Protein AF-A0A1V5HRE8-F1 (afdb_monomer_lite)

Structure (mmCIF, N/CA/C/O backbone):
data_AF-A0A1V5HRE8-F1
#
_entry.id   AF-A0A1V5HRE8-F1
#
loop_
_atom_site.group_PDB
_atom_site.id
_atom_site.type_symbol
_atom_site.label_atom_id
_atom_site.label_alt_id
_atom_site.label_comp_id
_atom_site.label_asym_id
_atom_site.label_entity_id
_atom_site.label_seq_id
_atom_site.pdbx_PDB_ins_code
_atom_site.Cartn_x
_atom_site.Cartn_y
_atom_site.Cartn_z
_atom_site.occupancy
_atom_site.B_iso_or_equiv
_atom_site.auth_seq_id
_atom_site.auth_comp_id
_atom_site.auth_asym_id
_atom_site.auth_atom_id
_atom_site.pdbx_PDB_model_num
ATOM 1 N N . MET A 1 1 ? 0.581 18.548 -18.821 1.00 30.11 1 MET A N 1
ATOM 2 C CA . MET A 1 1 ? 0.381 18.229 -17.386 1.00 30.11 1 MET A CA 1
ATOM 3 C C . MET A 1 1 ? -0.181 16.820 -17.099 1.00 30.11 1 MET A C 1
ATOM 5 O O . MET A 1 1 ? -0.513 16.562 -15.957 1.00 30.11 1 MET A O 1
ATOM 9 N N . LYS A 1 2 ? -0.247 15.877 -18.061 1.00 28.48 2 LYS A N 1
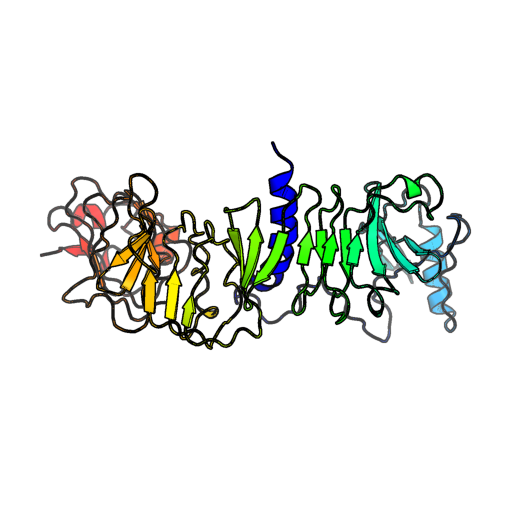ATOM 10 C CA . LYS A 1 2 ? -0.765 14.500 -17.839 1.00 28.48 2 LYS A CA 1
ATOM 11 C C . LYS A 1 2 ? 0.255 13.358 -18.055 1.00 28.48 2 LYS A C 1
ATOM 13 O O . LYS A 1 2 ? -0.116 12.208 -17.882 1.00 28.48 2 LYS A O 1
ATOM 18 N N . LYS A 1 3 ? 1.509 13.650 -18.433 1.00 29.25 3 LYS A N 1
ATOM 19 C CA . LYS A 1 3 ? 2.502 12.625 -18.827 1.00 29.25 3 LYS A CA 1
ATOM 20 C C . LYS A 1 3 ? 3.319 12.045 -17.658 1.00 29.25 3 LYS A C 1
ATOM 22 O O . LYS A 1 3 ? 3.523 10.841 -17.638 1.00 29.25 3 LYS A O 1
ATOM 27 N N . SER A 1 4 ? 3.662 12.839 -16.639 1.00 33.12 4 SER A N 1
ATOM 28 C CA . SER A 1 4 ? 4.475 12.373 -15.495 1.00 33.12 4 SER A CA 1
ATOM 29 C C . SER A 1 4 ? 3.797 11.320 -14.607 1.00 33.12 4 SER A C 1
ATOM 31 O O . SER A 1 4 ? 4.463 10.594 -13.884 1.00 33.12 4 SER A O 1
ATOM 33 N N . ILE A 1 5 ? 2.469 11.184 -14.688 1.00 32.12 5 ILE A N 1
ATOM 34 C CA . ILE A 1 5 ? 1.701 10.177 -13.935 1.00 32.12 5 ILE A CA 1
ATOM 35 C C . ILE A 1 5 ? 1.868 8.769 -14.539 1.00 32.12 5 ILE A C 1
ATOM 37 O O . ILE A 1 5 ? 1.848 7.786 -13.804 1.00 32.12 5 ILE A O 1
ATOM 41 N N . LEU A 1 6 ? 2.067 8.662 -15.860 1.00 34.84 6 LEU A N 1
ATOM 42 C CA . LEU A 1 6 ? 2.172 7.371 -16.551 1.00 34.84 6 LEU A CA 1
ATOM 43 C C . LEU A 1 6 ? 3.498 6.666 -16.235 1.00 34.84 6 LEU A C 1
ATOM 45 O O . LEU A 1 6 ? 3.483 5.487 -15.894 1.00 34.84 6 LEU A O 1
ATOM 49 N N . VAL A 1 7 ? 4.621 7.390 -16.215 1.00 40.91 7 VAL A N 1
ATOM 50 C CA . VAL A 1 7 ? 5.935 6.786 -15.926 1.00 40.91 7 VAL A CA 1
ATOM 51 C C . VAL A 1 7 ? 6.052 6.348 -14.463 1.00 40.91 7 VAL A C 1
ATOM 53 O O . VAL A 1 7 ? 6.542 5.252 -14.193 1.00 40.91 7 VAL A O 1
ATOM 56 N N . LEU A 1 8 ? 5.523 7.132 -13.510 1.00 42.88 8 LEU A N 1
ATOM 57 C CA . LEU A 1 8 ? 5.430 6.681 -12.117 1.00 42.88 8 LEU A CA 1
ATOM 58 C C . LEU A 1 8 ? 4.544 5.439 -11.973 1.00 42.88 8 LEU A C 1
ATOM 60 O O . LEU A 1 8 ? 4.873 4.583 -11.164 1.00 42.88 8 LEU A O 1
ATOM 64 N N . SER A 1 9 ? 3.470 5.295 -12.759 1.00 37.78 9 SER A N 1
ATOM 65 C CA . SER A 1 9 ? 2.613 4.100 -12.701 1.00 37.78 9 SER A CA 1
ATOM 66 C C . SER A 1 9 ? 3.290 2.837 -13.256 1.00 37.78 9 SER A C 1
ATOM 68 O O . SER A 1 9 ? 3.179 1.773 -12.648 1.00 37.78 9 SER A O 1
ATOM 70 N N . SER A 1 10 ? 4.069 2.955 -14.336 1.00 37.94 10 SER A N 1
ATOM 71 C CA . SER A 1 10 ? 4.833 1.852 -14.946 1.00 37.94 10 SER A CA 1
ATOM 72 C C . SER A 1 10 ? 6.053 1.431 -14.122 1.00 37.94 10 SER A C 1
ATOM 74 O O . SER A 1 10 ? 6.459 0.274 -14.152 1.00 37.94 10 SER A O 1
ATOM 76 N N . VAL A 1 11 ? 6.632 2.349 -13.345 1.00 42.84 11 VAL A N 1
ATOM 77 C CA . VAL A 1 11 ? 7.731 2.047 -12.414 1.00 42.84 11 VAL A CA 1
ATOM 78 C C . VAL A 1 11 ? 7.190 1.591 -11.058 1.00 42.84 11 VAL A C 1
ATOM 80 O O . VAL A 1 11 ? 7.752 0.681 -10.456 1.00 42.84 11 VAL A O 1
ATOM 83 N N . ALA A 1 12 ? 6.057 2.127 -10.593 1.00 39.62 12 ALA A N 1
ATOM 84 C CA . ALA A 1 12 ? 5.321 1.538 -9.477 1.00 39.62 12 ALA A CA 1
ATOM 85 C C . ALA A 1 12 ? 4.957 0.078 -9.784 1.00 39.62 12 ALA A C 1
ATOM 87 O O . ALA A 1 12 ? 4.958 -0.738 -8.870 1.00 39.62 12 ALA A O 1
ATOM 88 N N . LEU A 1 13 ? 4.741 -0.283 -11.060 1.00 38.47 13 LEU A N 1
ATOM 89 C CA . LEU A 1 13 ? 4.550 -1.669 -11.507 1.00 38.47 13 LEU A CA 1
ATOM 90 C C . LEU A 1 13 ? 5.750 -2.590 -11.188 1.00 38.47 13 LEU A C 1
ATOM 92 O O . LEU A 1 13 ? 5.542 -3.755 -10.856 1.00 38.47 13 LEU A O 1
ATOM 96 N N . LEU A 1 14 ? 6.981 -2.062 -11.148 1.00 43.34 14 LEU A N 1
ATOM 97 C CA . LEU A 1 14 ? 8.181 -2.795 -10.701 1.00 43.34 14 LEU A CA 1
ATOM 98 C C . LEU A 1 14 ? 8.169 -3.078 -9.194 1.00 43.34 14 LEU A C 1
ATOM 100 O O . LEU A 1 14 ? 8.694 -4.098 -8.754 1.00 43.34 14 LEU A O 1
ATOM 104 N N . ALA A 1 15 ? 7.572 -2.184 -8.399 1.00 37.59 15 ALA A N 1
ATOM 105 C CA . ALA A 1 15 ? 7.331 -2.409 -6.974 1.00 37.59 15 ALA A CA 1
ATOM 106 C C . ALA A 1 15 ? 6.073 -3.272 -6.720 1.00 37.59 15 ALA A C 1
ATOM 108 O O . ALA A 1 15 ? 5.997 -3.991 -5.725 1.00 37.59 15 ALA A O 1
ATOM 109 N N . LEU A 1 16 ? 5.096 -3.246 -7.638 1.00 37.28 16 LEU A N 1
ATOM 110 C CA . LEU A 1 16 ? 3.795 -3.923 -7.536 1.00 37.28 16 LEU A CA 1
ATOM 111 C C . LEU A 1 16 ? 3.854 -5.445 -7.701 1.00 37.28 16 LEU A C 1
ATOM 113 O O . LEU A 1 16 ? 2.896 -6.105 -7.298 1.00 37.28 16 LEU A O 1
ATOM 117 N N . ALA A 1 17 ? 4.948 -6.027 -8.207 1.00 35.75 17 ALA A N 1
ATOM 118 C CA . ALA A 1 17 ? 5.104 -7.487 -8.258 1.00 35.75 17 ALA A CA 1
ATOM 119 C C . ALA A 1 17 ? 4.992 -8.159 -6.865 1.00 35.75 17 ALA A C 1
ATOM 121 O O . ALA A 1 17 ? 4.777 -9.365 -6.782 1.00 35.75 17 ALA A O 1
ATOM 122 N N . GLY A 1 18 ? 5.084 -7.386 -5.772 1.00 34.00 18 GLY A N 1
ATOM 123 C CA . GLY A 1 18 ? 4.871 -7.845 -4.397 1.00 34.00 18 GLY A CA 1
ATOM 124 C C . GLY A 1 18 ? 3.550 -7.424 -3.735 1.00 34.00 18 GLY A C 1
ATOM 125 O O . GLY A 1 18 ? 3.392 -7.682 -2.550 1.00 34.00 18 GLY A O 1
ATOM 126 N N . CYS A 1 19 ? 2.607 -6.766 -4.423 1.00 34.53 19 CYS A N 1
ATOM 127 C CA . CYS A 1 19 ? 1.380 -6.237 -3.789 1.00 34.53 19 CYS A CA 1
ATOM 128 C C . CYS A 1 19 ? 0.220 -7.263 -3.692 1.00 34.53 19 CYS A C 1
ATOM 130 O O . CYS A 1 19 ? -0.884 -6.932 -3.258 1.00 34.53 19 CYS A O 1
ATOM 132 N N . GLY A 1 20 ? 0.464 -8.526 -4.067 1.00 31.58 20 GLY A N 1
ATOM 133 C CA . GLY A 1 20 ? -0.476 -9.638 -3.905 1.00 31.58 20 GLY A CA 1
ATOM 134 C C . GLY A 1 20 ? -0.436 -10.216 -2.489 1.00 31.58 20 GLY A C 1
ATOM 135 O O . GLY A 1 20 ? 0.408 -11.051 -2.184 1.00 31.58 20 GLY A O 1
ATOM 136 N N . GLY A 1 21 ? -1.344 -9.769 -1.619 1.00 28.67 21 GLY A N 1
ATOM 137 C CA . GLY A 1 21 ? -1.527 -10.344 -0.286 1.00 28.67 21 GLY A CA 1
ATOM 138 C C . GLY A 1 21 ? -2.140 -11.749 -0.317 1.00 28.67 21 GLY A C 1
ATOM 139 O O . GLY A 1 21 ? -3.015 -12.044 -1.131 1.00 28.67 21 GLY A O 1
ATOM 140 N N . GLU A 1 22 ? -1.672 -12.592 0.603 1.00 32.03 22 GLU A N 1
ATOM 141 C CA . GLU A 1 22 ? -2.089 -13.977 0.823 1.00 32.03 22 GLU A CA 1
ATOM 142 C C . GLU A 1 22 ? -3.617 -14.121 0.899 1.00 32.03 22 GLU A C 1
ATOM 144 O O . GLU A 1 22 ? -4.315 -13.436 1.651 1.00 32.03 22 GLU A O 1
ATOM 149 N N . GLY A 1 23 ? -4.138 -15.020 0.067 1.00 26.58 23 GLY A N 1
ATOM 150 C CA . GLY A 1 23 ? -5.566 -15.196 -0.184 1.00 26.58 23 GLY A CA 1
ATOM 151 C C . GLY A 1 23 ? -5.857 -15.844 -1.538 1.00 26.58 23 GLY A C 1
ATOM 152 O O . GLY A 1 23 ? -6.925 -16.424 -1.710 1.00 26.58 23 GLY A O 1
ATOM 153 N N . SER A 1 24 ? -4.894 -15.849 -2.463 1.00 25.66 24 SER A N 1
ATOM 154 C CA . SER A 1 24 ? -4.784 -16.948 -3.414 1.00 25.66 24 SER A CA 1
ATOM 155 C C . SER A 1 24 ? -3.957 -18.035 -2.742 1.00 25.66 24 SER A C 1
ATOM 157 O O . SER A 1 24 ? -2.809 -17.814 -2.353 1.00 25.66 24 SER A O 1
ATOM 159 N N . THR A 1 25 ? -4.537 -19.223 -2.604 1.00 22.70 25 THR A N 1
ATOM 160 C CA . THR A 1 25 ? -3.771 -20.472 -2.632 1.00 22.70 25 THR A CA 1
ATOM 161 C C . THR A 1 25 ? -2.588 -20.314 -3.571 1.00 22.70 25 THR A C 1
ATOM 163 O O . THR A 1 25 ? -2.756 -19.697 -4.619 1.00 22.70 25 THR A O 1
ATOM 166 N N . SER A 1 26 ? -1.429 -20.860 -3.217 1.00 26.97 26 SER A N 1
ATOM 167 C CA . SER A 1 26 ? -0.311 -21.042 -4.135 1.00 26.97 26 SER A CA 1
ATOM 168 C C . SER A 1 26 ? -0.804 -21.587 -5.481 1.00 26.97 26 SER A C 1
ATOM 170 O O . SER A 1 26 ? -0.935 -22.792 -5.681 1.00 26.97 26 SER A O 1
ATOM 172 N N . SER A 1 27 ? -1.096 -20.683 -6.395 1.00 26.30 27 SER A N 1
ATOM 173 C CA . SER A 1 27 ? -0.974 -20.869 -7.811 1.00 26.30 27 SER A CA 1
ATOM 174 C C . SER A 1 27 ? 0.090 -19.859 -8.175 1.00 26.30 27 SER A C 1
ATOM 176 O O . SER A 1 27 ? -0.037 -18.661 -7.937 1.00 26.30 27 SER A O 1
ATOM 178 N N . SER A 1 28 ? 1.209 -20.378 -8.644 1.00 25.47 28 SER A N 1
ATOM 179 C CA . SER A 1 28 ? 2.072 -19.697 -9.588 1.00 25.47 28 SER A CA 1
ATOM 180 C C . SER A 1 28 ? 1.228 -18.975 -10.646 1.00 25.47 28 SER A C 1
ATOM 182 O O . SER A 1 28 ? 0.931 -19.575 -11.669 1.00 25.47 28 SER A O 1
ATOM 184 N N . GLU A 1 29 ? 0.783 -17.749 -10.366 1.00 27.77 29 GLU A N 1
ATOM 185 C CA . GLU A 1 29 ? 0.145 -16.845 -11.325 1.00 27.77 29 GLU A CA 1
ATOM 186 C C . GLU A 1 29 ? 0.404 -15.365 -10.930 1.00 27.77 29 GLU A C 1
ATOM 188 O O . GLU A 1 29 ? -0.491 -14.642 -10.513 1.00 27.77 29 GLU A O 1
ATOM 193 N N . ALA A 1 30 ? 1.649 -14.873 -10.952 1.00 26.77 30 ALA A N 1
ATOM 194 C CA . ALA A 1 30 ? 2.064 -13.906 -11.981 1.00 26.77 30 ALA A CA 1
ATOM 195 C C . ALA A 1 30 ? 2.537 -14.639 -13.237 1.00 26.77 30 ALA A C 1
ATOM 197 O O . ALA A 1 30 ? 3.716 -14.730 -13.568 1.00 26.77 30 ALA A O 1
ATOM 198 N N . SER A 1 31 ? 1.577 -15.310 -13.840 1.00 24.33 31 SER A N 1
ATOM 199 C CA . SER A 1 31 ? 1.649 -16.123 -15.041 1.00 24.33 31 SER A CA 1
ATOM 200 C C . SER A 1 31 ? 0.228 -16.640 -15.131 1.00 24.33 31 SER A C 1
ATOM 202 O O . SER A 1 31 ? -0.132 -17.533 -14.382 1.00 24.33 31 SER A O 1
ATOM 204 N N . ALA A 1 32 ? -0.615 -16.106 -16.010 1.00 20.62 32 ALA A N 1
ATOM 205 C CA . ALA A 1 32 ? -1.592 -17.033 -16.558 1.00 20.62 32 ALA A CA 1
ATOM 206 C C . ALA A 1 32 ? -0.763 -18.220 -17.058 1.00 20.62 32 ALA A C 1
ATOM 208 O O . ALA A 1 32 ? 0.253 -18.026 -17.735 1.00 20.62 32 ALA A O 1
ATOM 209 N N . TYR A 1 33 ? -1.119 -19.404 -16.579 1.00 21.34 33 TYR A N 1
ATOM 210 C CA . TYR A 1 33 ? -0.504 -20.662 -16.940 1.00 21.34 33 TYR A CA 1
ATOM 211 C C . TYR A 1 33 ? -0.091 -20.655 -18.415 1.00 21.34 33 TYR A C 1
ATOM 213 O O . TYR A 1 33 ? -0.931 -20.590 -19.308 1.00 21.34 33 TYR A O 1
ATOM 221 N N . HIS A 1 34 ? 1.193 -20.867 -18.671 1.00 22.70 34 HIS A N 1
ATOM 222 C CA . HIS A 1 34 ? 1.500 -21.943 -19.587 1.00 22.70 34 HIS A CA 1
ATOM 223 C C . HIS A 1 34 ? 2.513 -22.864 -18.936 1.00 22.70 34 HIS A C 1
ATOM 225 O O . HIS A 1 34 ? 3.704 -22.594 -18.830 1.00 22.70 34 HIS A O 1
ATOM 231 N N . VAL A 1 35 ? 1.963 -23.970 -18.454 1.00 20.33 35 VAL A N 1
ATOM 232 C CA . VAL A 1 35 ? 2.697 -25.196 -18.220 1.00 20.33 35 VAL A CA 1
ATOM 233 C C . VAL A 1 35 ? 3.298 -25.590 -19.569 1.00 20.33 35 VAL A C 1
ATOM 235 O O . VAL A 1 35 ? 2.562 -25.895 -20.512 1.00 20.33 35 VAL A O 1
ATOM 238 N N . GLU A 1 36 ? 4.624 -25.600 -19.672 1.00 23.00 36 GLU A N 1
ATOM 239 C CA . GLU A 1 36 ? 5.282 -26.511 -20.601 1.00 23.00 36 GLU A CA 1
ATOM 240 C C . GLU A 1 36 ? 5.041 -27.924 -20.069 1.00 23.00 36 GLU A C 1
ATOM 242 O O . GLU A 1 36 ? 5.759 -28.442 -19.213 1.00 23.00 36 GLU A O 1
ATOM 247 N N . THR A 1 37 ? 3.958 -28.540 -20.544 1.00 20.64 37 THR A N 1
ATOM 248 C CA . THR A 1 37 ? 3.838 -29.990 -20.487 1.00 20.64 37 THR A CA 1
ATOM 249 C C . THR A 1 37 ? 4.587 -30.512 -21.694 1.00 20.64 37 THR A C 1
ATOM 251 O O . THR A 1 37 ? 4.169 -30.366 -22.841 1.00 20.64 37 THR A O 1
ATOM 254 N N . SER A 1 38 ? 5.731 -31.129 -21.428 1.00 26.72 38 SER A N 1
ATOM 255 C CA . SER A 1 38 ? 6.256 -32.095 -22.372 1.00 26.72 38 SER A CA 1
ATOM 256 C C . SER A 1 38 ? 5.246 -33.246 -22.486 1.00 26.72 38 SER A C 1
ATOM 258 O O . SER A 1 38 ? 4.816 -33.824 -21.489 1.00 26.72 38 SER A O 1
ATOM 260 N N . ALA A 1 39 ? 4.900 -33.544 -23.740 1.00 26.44 39 ALA A N 1
ATOM 261 C CA . ALA A 1 39 ? 4.098 -34.654 -24.256 1.00 26.44 39 ALA A CA 1
ATOM 262 C C . ALA A 1 39 ? 2.551 -34.513 -24.295 1.00 26.44 39 ALA A C 1
ATOM 264 O O . ALA A 1 39 ? 1.848 -34.661 -23.303 1.00 26.44 39 ALA A O 1
ATOM 265 N N . ALA A 1 40 ? 2.065 -34.440 -25.547 1.00 28.08 40 ALA A N 1
ATOM 266 C CA . ALA A 1 40 ? 0.746 -34.830 -26.071 1.00 28.08 40 ALA A CA 1
ATOM 267 C C . ALA A 1 40 ? -0.440 -33.832 -25.975 1.00 28.08 40 ALA A C 1
ATOM 269 O O . ALA A 1 40 ? -1.260 -33.877 -25.069 1.00 28.08 40 ALA A O 1
ATOM 270 N N . PHE A 1 41 ? -0.615 -33.060 -27.061 1.00 30.47 41 PHE A N 1
ATOM 271 C CA . PHE A 1 41 ? -1.900 -32.581 -27.610 1.00 30.47 41 PHE A CA 1
ATOM 272 C C . PHE A 1 41 ? -2.808 -31.665 -26.758 1.00 30.47 41 PHE A C 1
ATOM 274 O O . PHE A 1 41 ? -4.017 -31.736 -26.927 1.00 30.47 41 PHE A O 1
ATOM 281 N N . VAL A 1 42 ? -2.287 -30.734 -25.952 1.00 35.75 42 VAL A N 1
ATOM 282 C CA . VAL A 1 42 ? -2.989 -29.467 -25.622 1.00 35.75 42 VAL A CA 1
ATOM 283 C C . VAL A 1 42 ? -1.935 -28.400 -25.288 1.00 35.75 42 VAL A C 1
ATOM 285 O O . VAL A 1 42 ? -1.336 -28.448 -24.220 1.00 35.75 42 VAL A O 1
ATOM 288 N N . GLY A 1 43 ? -1.669 -27.454 -26.193 1.00 34.75 43 GLY A N 1
ATOM 289 C CA . GLY A 1 43 ? -0.684 -26.390 -25.970 1.00 34.75 43 GLY A CA 1
ATOM 290 C C . GLY A 1 43 ? -0.887 -25.200 -26.907 1.00 34.75 43 GLY A C 1
ATOM 291 O O . GLY A 1 43 ? -1.280 -25.389 -28.062 1.00 34.75 43 GLY A O 1
ATOM 292 N N . ASN A 1 44 ? -0.638 -23.986 -26.408 1.00 33.72 44 ASN A N 1
ATOM 293 C CA . ASN A 1 44 ? -0.502 -22.792 -27.237 1.00 33.72 44 ASN A CA 1
ATOM 294 C C . ASN A 1 44 ? 0.660 -23.002 -28.219 1.00 33.72 44 ASN A C 1
ATOM 296 O O . ASN A 1 44 ? 1.754 -23.390 -27.815 1.00 33.72 44 ASN A O 1
ATOM 300 N N . ASN A 1 45 ? 0.415 -22.773 -29.509 1.00 34.88 45 ASN A N 1
ATOM 301 C CA . ASN A 1 45 ? 1.451 -22.844 -30.537 1.00 34.88 45 ASN A CA 1
ATOM 302 C C . ASN A 1 45 ? 1.944 -21.423 -30.813 1.00 34.88 45 ASN A C 1
ATOM 304 O O . ASN A 1 45 ? 1.177 -20.604 -31.318 1.00 34.88 45 ASN A O 1
ATOM 308 N N . THR A 1 46 ? 3.203 -21.142 -30.488 1.00 37.47 46 THR A N 1
ATOM 309 C CA . THR A 1 46 ? 3.877 -19.886 -30.840 1.00 37.47 46 THR A CA 1
ATOM 310 C C . THR A 1 46 ? 4.604 -20.082 -32.169 1.00 37.47 46 THR A C 1
ATOM 312 O O . THR A 1 46 ? 5.348 -21.049 -32.318 1.00 37.47 46 THR A O 1
ATOM 315 N N . VAL A 1 47 ? 4.395 -19.189 -33.140 1.00 39.66 47 VAL A N 1
ATOM 316 C CA . VAL A 1 47 ? 5.084 -19.218 -34.444 1.00 39.66 47 VAL A CA 1
ATOM 317 C C . VAL A 1 47 ? 5.984 -17.990 -34.542 1.00 39.66 47 VAL A C 1
ATOM 319 O O . VAL A 1 47 ? 5.491 -16.871 -34.492 1.00 39.66 47 VAL A O 1
ATOM 322 N N . THR A 1 48 ? 7.294 -18.190 -34.679 1.00 39.56 48 THR A N 1
ATOM 323 C CA . THR A 1 48 ? 8.296 -17.118 -34.802 1.00 39.56 48 THR A CA 1
ATOM 324 C C . THR A 1 48 ? 8.678 -16.916 -36.270 1.00 39.56 48 THR A C 1
ATOM 326 O O . THR A 1 48 ? 9.156 -17.846 -36.912 1.00 39.56 48 THR A O 1
ATOM 329 N N . PHE A 1 49 ? 8.509 -15.700 -36.800 1.00 41.84 49 PHE A N 1
ATOM 330 C CA . PHE A 1 49 ? 8.892 -15.339 -38.174 1.00 41.84 49 PHE A CA 1
ATOM 331 C C . PHE A 1 49 ? 10.215 -14.564 -38.183 1.00 41.84 49 PHE A C 1
ATOM 333 O O . PHE A 1 49 ? 10.303 -13.522 -37.544 1.00 41.84 49 PHE A O 1
ATOM 340 N N . ALA A 1 50 ? 11.230 -15.055 -38.902 1.00 34.91 50 ALA A N 1
ATOM 341 C CA . ALA A 1 50 ? 12.592 -14.504 -38.872 1.00 34.91 50 ALA A CA 1
ATOM 342 C C . ALA A 1 50 ? 12.941 -13.526 -40.021 1.00 34.91 50 ALA A C 1
ATOM 344 O O . ALA A 1 50 ? 14.018 -12.934 -39.998 1.00 34.91 50 ALA A O 1
ATOM 345 N N . SER A 1 51 ? 12.077 -13.337 -41.024 1.00 35.19 51 SER A N 1
ATOM 346 C CA . SER A 1 51 ? 12.272 -12.367 -42.119 1.00 35.19 51 SER A CA 1
ATOM 347 C C . SER A 1 51 ? 10.958 -12.071 -42.857 1.00 35.19 51 SER A C 1
ATOM 349 O O . SER A 1 51 ? 9.949 -12.707 -42.556 1.00 35.19 51 SER A O 1
ATOM 351 N N . ASP A 1 52 ? 10.984 -11.058 -43.742 1.00 37.66 52 ASP A N 1
ATOM 352 C CA . ASP A 1 52 ? 9.874 -10.481 -44.526 1.00 37.66 52 ASP A CA 1
ATOM 353 C C . ASP A 1 52 ? 8.572 -11.291 -44.498 1.00 37.66 52 ASP A C 1
ATOM 355 O O . ASP A 1 52 ? 8.465 -12.356 -45.104 1.00 37.66 52 ASP A O 1
ATOM 359 N N . PHE A 1 53 ? 7.566 -10.745 -43.806 1.00 37.91 53 PHE A N 1
ATOM 360 C CA . PHE A 1 53 ? 6.264 -11.376 -43.623 1.00 37.91 53 PHE A CA 1
ATOM 361 C C . PHE A 1 53 ? 5.623 -11.715 -44.975 1.00 37.91 53 PHE A C 1
ATOM 363 O O . PHE A 1 53 ? 5.108 -10.848 -45.683 1.00 37.91 53 PHE A O 1
ATOM 370 N N . ASN A 1 54 ? 5.632 -13.000 -45.318 1.00 42.56 54 ASN A N 1
ATOM 371 C CA . ASN A 1 54 ? 4.920 -13.541 -46.458 1.00 42.56 54 ASN A CA 1
ATOM 372 C C . ASN A 1 54 ? 3.898 -14.564 -45.952 1.00 42.56 54 ASN A C 1
ATOM 374 O O . ASN A 1 54 ? 4.250 -15.613 -45.420 1.00 42.56 54 ASN A O 1
ATOM 378 N N . GLU A 1 55 ? 2.616 -14.268 -46.167 1.00 37.47 55 GLU A N 1
ATOM 379 C CA . GLU A 1 55 ? 1.469 -15.109 -45.797 1.00 37.47 55 GLU A CA 1
ATOM 380 C C . GLU A 1 55 ? 1.528 -16.545 -46.358 1.00 37.47 55 GLU A C 1
ATOM 382 O O . GLU A 1 55 ? 0.851 -17.437 -45.852 1.00 37.47 55 GLU A O 1
ATOM 387 N N . THR A 1 56 ? 2.369 -16.795 -47.367 1.00 36.41 56 THR A N 1
ATOM 388 C CA . THR A 1 56 ? 2.602 -18.130 -47.943 1.00 36.41 56 THR A CA 1
ATOM 389 C C . THR A 1 56 ? 3.657 -18.969 -47.207 1.00 36.41 56 THR A C 1
ATOM 391 O O . THR A 1 56 ? 3.808 -20.144 -47.528 1.00 36.41 56 THR A O 1
ATOM 394 N N . GLN A 1 57 ? 4.358 -18.411 -46.210 1.00 37.81 57 GLN A N 1
ATOM 395 C CA . GLN A 1 57 ? 5.439 -19.070 -45.453 1.00 37.81 57 GLN A CA 1
ATOM 396 C C . GLN A 1 57 ? 4.994 -19.672 -44.107 1.00 37.81 57 GLN A C 1
ATOM 398 O O . GLN A 1 57 ? 5.833 -19.999 -43.271 1.00 37.81 57 GLN A O 1
ATOM 403 N N . PHE A 1 58 ? 3.688 -19.847 -43.877 1.00 40.12 58 PHE A N 1
ATOM 404 C CA . PHE A 1 58 ? 3.176 -20.610 -42.732 1.00 40.12 58 PHE A CA 1
ATOM 405 C C . PHE A 1 58 ? 3.490 -22.112 -42.888 1.00 40.12 58 PHE A C 1
ATOM 407 O O . PHE A 1 58 ? 2.615 -22.930 -43.172 1.00 40.12 58 PHE A O 1
ATOM 414 N N . GLU A 1 59 ? 4.748 -22.490 -42.681 1.00 37.22 59 GLU A N 1
ATOM 415 C CA . GLU A 1 59 ? 5.140 -23.860 -42.370 1.00 37.22 59 GLU A CA 1
ATOM 416 C C . GLU A 1 59 ? 5.456 -23.937 -40.877 1.00 37.22 59 GLU A C 1
ATOM 418 O O . GLU A 1 59 ? 6.461 -23.427 -40.396 1.00 37.22 59 GLU A O 1
ATOM 423 N N . ILE A 1 60 ? 4.561 -24.571 -40.120 1.00 38.75 60 ILE A N 1
ATOM 424 C CA . ILE A 1 60 ? 4.896 -25.041 -38.778 1.00 38.75 60 ILE A CA 1
ATOM 425 C C . ILE A 1 60 ? 5.740 -26.302 -38.989 1.00 38.75 60 ILE A C 1
ATOM 427 O O . ILE A 1 60 ? 5.205 -27.369 -39.313 1.00 38.75 60 ILE A O 1
ATOM 431 N N . GLU A 1 61 ? 7.058 -26.161 -38.869 1.00 33.69 61 GLU A N 1
ATOM 432 C CA . GLU A 1 61 ? 7.973 -27.297 -38.818 1.00 33.69 61 GLU A CA 1
ATOM 433 C C . GLU A 1 61 ? 7.754 -28.063 -37.510 1.00 33.69 61 GLU A C 1
ATOM 435 O O . GLU A 1 61 ? 7.999 -27.545 -36.424 1.00 33.69 61 GLU A O 1
ATOM 440 N N . ASP A 1 62 ? 7.337 -29.325 -37.611 1.00 41.59 62 ASP A N 1
ATOM 441 C CA . ASP A 1 62 ? 7.728 -30.308 -36.604 1.00 41.59 62 ASP A CA 1
ATOM 442 C C . ASP A 1 62 ? 8.063 -31.650 -37.263 1.00 41.59 62 ASP A C 1
ATOM 444 O O . ASP A 1 62 ? 7.240 -32.320 -37.908 1.00 41.59 62 ASP A O 1
ATOM 448 N N . ALA A 1 63 ? 9.328 -32.022 -37.101 1.00 38.94 63 ALA A N 1
ATOM 449 C CA . ALA A 1 63 ? 9.895 -33.288 -37.492 1.00 38.94 63 ALA A CA 1
ATOM 450 C C . ALA A 1 63 ? 9.489 -34.343 -36.454 1.00 38.94 63 ALA A C 1
ATOM 452 O O . ALA A 1 63 ? 10.042 -34.360 -35.361 1.00 38.94 63 ALA A O 1
ATOM 453 N N . ASN A 1 64 ? 8.550 -35.234 -36.820 1.00 42.78 64 ASN A N 1
ATOM 454 C CA . ASN A 1 64 ? 8.495 -36.671 -36.445 1.00 42.78 64 ASN A CA 1
ATOM 455 C C . ASN A 1 64 ? 7.083 -37.284 -36.274 1.00 42.78 64 ASN A C 1
ATOM 457 O O . ASN A 1 64 ? 6.961 -38.390 -35.745 1.00 42.78 64 ASN A O 1
ATOM 461 N N . SER A 1 65 ? 5.993 -36.679 -36.769 1.00 50.12 65 SER A N 1
ATOM 462 C CA . SER A 1 65 ? 4.689 -37.374 -36.785 1.00 50.12 65 SER A CA 1
ATOM 463 C C . SER A 1 65 ? 3.752 -36.952 -37.920 1.00 50.12 65 SER A C 1
ATOM 465 O O . SER A 1 65 ? 3.278 -35.819 -37.980 1.00 50.12 65 SER A O 1
ATOM 467 N N . VAL A 1 66 ? 3.372 -37.919 -38.768 1.00 52.09 66 VAL A N 1
ATOM 468 C CA . VAL A 1 66 ? 2.360 -37.760 -39.839 1.00 52.09 66 VAL A CA 1
ATOM 469 C C . VAL A 1 66 ? 1.010 -37.264 -39.285 1.00 52.09 66 VAL A C 1
ATOM 471 O O . VAL A 1 66 ? 0.272 -36.561 -39.974 1.00 52.09 66 VAL A O 1
ATOM 474 N N . LYS A 1 67 ? 0.689 -37.584 -38.021 1.00 52.44 67 LYS A N 1
ATOM 475 C CA . LYS A 1 67 ? -0.552 -37.153 -37.353 1.00 52.44 67 LYS A CA 1
ATOM 476 C C . LYS A 1 67 ? -0.538 -35.671 -36.976 1.00 52.44 67 LYS A C 1
ATOM 478 O O . LYS A 1 67 ? -1.562 -35.016 -37.134 1.00 52.44 67 LYS A O 1
ATOM 483 N N . VAL A 1 68 ? 0.602 -35.149 -36.520 1.00 45.81 68 VAL A N 1
ATOM 484 C CA . VAL A 1 68 ? 0.763 -33.724 -36.184 1.00 45.81 68 VAL A CA 1
ATOM 485 C C . VAL A 1 68 ? 0.691 -32.897 -37.467 1.00 45.81 68 VAL A C 1
ATOM 487 O O . VAL A 1 68 ? -0.145 -32.009 -37.566 1.00 45.81 68 VAL A O 1
ATOM 490 N N . SER A 1 69 ? 1.407 -33.310 -38.519 1.00 46.31 69 SER A N 1
ATOM 491 C CA . SER A 1 69 ? 1.382 -32.649 -39.835 1.00 46.31 69 SER A CA 1
ATOM 492 C C . SER A 1 69 ? -0.030 -32.492 -40.432 1.00 46.31 69 SER A C 1
ATOM 494 O O . SER A 1 69 ? -0.353 -31.450 -41.005 1.00 46.31 69 SER A O 1
ATOM 496 N N . SER A 1 70 ? -0.910 -33.489 -4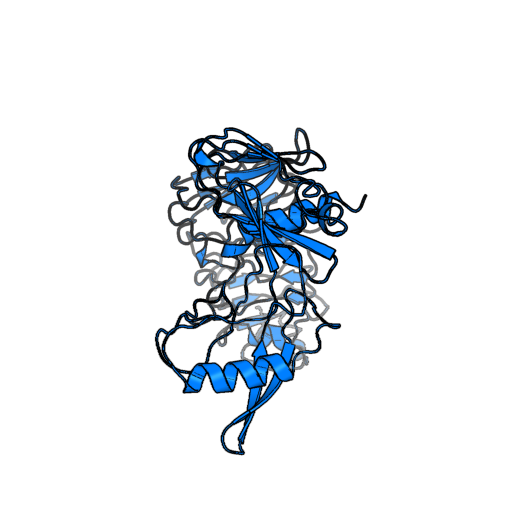0.268 1.00 51.53 70 SER A N 1
ATOM 497 C CA . SER A 1 70 ? -2.294 -33.416 -40.766 1.00 51.53 70 SER A CA 1
ATOM 498 C C . SER A 1 70 ? -3.173 -32.435 -39.981 1.00 51.53 70 SER A C 1
ATOM 500 O O . SER A 1 70 ? -4.022 -31.766 -40.575 1.00 51.53 70 SER A O 1
ATOM 502 N N . VAL A 1 71 ? -2.999 -32.358 -38.659 1.00 51.34 71 VAL A N 1
ATOM 503 C CA . VAL A 1 71 ? -3.724 -31.404 -37.803 1.00 51.34 71 VAL A CA 1
ATOM 504 C C . VAL A 1 71 ? -3.240 -29.987 -38.110 1.00 51.34 71 VAL A C 1
ATOM 506 O O . VAL A 1 71 ? -4.050 -29.106 -38.388 1.00 51.34 71 VAL A O 1
ATOM 509 N N . THR A 1 72 ? -1.926 -29.818 -38.222 1.00 49.97 72 THR A N 1
ATOM 510 C CA . THR A 1 72 ? -1.253 -28.566 -38.560 1.00 49.97 72 THR A CA 1
ATOM 511 C C . THR A 1 72 ? -1.663 -28.012 -39.929 1.00 49.97 72 THR A C 1
ATOM 513 O O . THR A 1 72 ? -2.056 -26.853 -40.022 1.00 49.97 72 THR A O 1
ATOM 516 N N . LYS A 1 73 ? -1.709 -28.837 -40.987 1.00 53.25 73 LYS A N 1
ATOM 517 C CA . LYS A 1 73 ? -2.223 -28.413 -42.309 1.00 53.25 73 LYS A CA 1
ATOM 518 C C . LYS A 1 73 ? -3.674 -27.930 -42.266 1.00 53.25 73 LYS A C 1
ATOM 520 O O . LYS A 1 73 ? -4.036 -27.000 -42.980 1.00 53.25 73 LYS A O 1
ATOM 525 N N . THR A 1 74 ? -4.501 -28.558 -41.432 1.00 51.94 74 THR A N 1
ATOM 526 C CA . THR A 1 74 ? -5.912 -28.179 -41.273 1.00 51.94 74 THR A CA 1
ATOM 527 C C . THR A 1 74 ? -6.053 -26.867 -40.492 1.00 51.94 74 THR A C 1
ATOM 529 O O . THR A 1 74 ? -6.932 -26.070 -40.806 1.00 51.94 74 THR A O 1
ATOM 532 N N . MET A 1 75 ? -5.167 -26.613 -39.521 1.00 50.41 75 MET A N 1
ATOM 533 C CA . MET A 1 75 ? -5.095 -25.346 -38.777 1.00 50.41 75 MET A CA 1
ATOM 534 C C . MET A 1 75 ? -4.674 -24.182 -39.684 1.00 50.41 75 MET A C 1
ATOM 536 O O . MET A 1 75 ? -5.319 -23.139 -39.664 1.00 50.41 75 MET A O 1
ATOM 540 N N . VAL A 1 76 ? -3.658 -24.383 -40.532 1.00 50.66 76 VAL A N 1
ATOM 541 C CA . VAL A 1 76 ? -3.172 -23.364 -41.483 1.00 50.66 76 VAL A CA 1
ATOM 542 C C . VAL A 1 76 ? -4.231 -23.022 -42.543 1.00 50.66 76 VAL A C 1
ATOM 544 O O . VAL A 1 76 ? -4.399 -21.859 -42.890 1.00 50.66 76 VAL A O 1
ATOM 547 N N . ALA A 1 77 ? -5.015 -23.998 -43.015 1.00 51.03 77 ALA A N 1
ATOM 548 C CA . ALA A 1 77 ? -6.071 -23.765 -44.010 1.00 51.03 77 ALA A CA 1
ATOM 549 C C . ALA A 1 77 ? -7.271 -22.941 -43.491 1.00 51.03 77 ALA A C 1
ATOM 551 O O . ALA A 1 77 ? -8.030 -22.399 -44.293 1.00 51.03 77 ALA A O 1
ATOM 552 N N . GLY A 1 78 ? -7.467 -22.868 -42.169 1.00 49.19 78 GLY A N 1
ATOM 553 C CA . GLY A 1 78 ? -8.514 -22.061 -41.530 1.00 49.19 78 GLY A CA 1
ATOM 554 C C . GLY A 1 78 ? -8.081 -20.634 -41.176 1.00 49.19 78 GLY A C 1
ATOM 555 O O . GLY A 1 78 ? -8.871 -19.893 -40.594 1.00 49.19 78 GLY A O 1
ATOM 556 N N . PHE A 1 79 ? -6.838 -20.264 -41.483 1.00 48.66 79 PHE A N 1
ATOM 557 C CA . PHE A 1 79 ? -6.238 -18.996 -41.092 1.00 48.66 79 PHE A CA 1
ATOM 558 C C . PHE A 1 79 ? -6.610 -17.879 -42.081 1.00 48.66 79 PHE A C 1
ATOM 560 O O . PHE A 1 79 ? -6.314 -17.969 -43.271 1.00 48.66 79 PHE A O 1
ATOM 567 N N . ASP A 1 80 ? -7.248 -16.809 -41.597 1.00 50.50 80 ASP A N 1
ATOM 568 C CA . ASP A 1 80 ? -7.445 -15.582 -42.378 1.00 50.50 80 ASP A CA 1
ATOM 569 C C . ASP A 1 80 ? -6.190 -14.707 -42.253 1.00 50.50 80 ASP A C 1
ATOM 571 O O . ASP A 1 80 ? -6.024 -13.966 -41.279 1.00 50.50 80 ASP A O 1
ATOM 575 N N . SER A 1 81 ? -5.298 -14.797 -43.244 1.00 44.22 81 SER A N 1
ATOM 576 C CA . SER A 1 81 ? -4.044 -14.030 -43.300 1.00 44.22 81 SER A CA 1
ATOM 577 C C . SER A 1 81 ? -4.248 -12.512 -43.266 1.00 44.22 81 SER A C 1
ATOM 579 O O . SER A 1 81 ? -3.316 -11.773 -42.952 1.00 44.22 81 SER A O 1
ATOM 581 N N . LYS A 1 82 ? -5.473 -12.027 -43.518 1.00 44.59 82 LYS A N 1
ATOM 582 C CA . LYS A 1 82 ? -5.818 -10.600 -43.509 1.00 44.59 82 LYS A CA 1
ATOM 583 C C . LYS A 1 82 ? -6.192 -10.064 -42.124 1.00 44.59 82 LYS A C 1
ATOM 585 O O . LYS A 1 82 ? -6.402 -8.862 -41.987 1.00 44.59 82 LYS A O 1
ATOM 590 N N . GLN A 1 83 ? -6.283 -10.924 -41.104 1.00 48.03 83 GLN A N 1
ATOM 591 C CA . GLN A 1 83 ? -6.653 -10.562 -39.729 1.00 48.03 83 GLN A CA 1
ATOM 592 C C . GLN A 1 83 ? -5.542 -10.845 -38.709 1.00 48.03 83 GLN A C 1
ATOM 594 O O . GLN A 1 83 ? -5.837 -11.129 -37.547 1.00 48.03 83 GLN A O 1
ATOM 599 N N . ALA A 1 84 ? -4.270 -10.780 -39.109 1.00 53.06 84 ALA A N 1
ATOM 600 C CA . ALA A 1 84 ? -3.156 -10.977 -38.186 1.00 53.06 84 ALA A CA 1
ATOM 601 C C . ALA A 1 84 ? -3.130 -9.861 -37.122 1.00 53.06 84 ALA A C 1
ATOM 603 O O . ALA A 1 84 ? -2.574 -8.786 -37.324 1.00 53.06 84 ALA A O 1
ATOM 604 N N . LYS A 1 85 ? -3.783 -10.116 -35.985 1.00 53.28 85 LYS A N 1
ATOM 605 C CA . LYS A 1 85 ? -3.695 -9.303 -34.773 1.00 53.28 85 LYS A CA 1
ATOM 606 C C . LYS A 1 85 ? -2.694 -9.979 -33.846 1.00 53.28 85 LYS A C 1
ATOM 608 O O . LYS A 1 85 ? -3.005 -11.010 -33.251 1.00 53.28 85 LYS A O 1
ATOM 613 N N . PHE A 1 86 ? -1.486 -9.431 -33.774 1.00 57.38 86 PHE A N 1
ATOM 614 C CA . PHE A 1 86 ? -0.446 -9.909 -32.871 1.00 57.38 86 PHE A CA 1
ATOM 615 C C . PHE A 1 86 ? -0.855 -9.806 -31.393 1.00 57.38 86 PHE A C 1
ATOM 617 O O . PHE A 1 86 ? -1.514 -8.862 -30.975 1.00 57.38 86 PHE A O 1
ATOM 624 N N . GLY A 1 87 ? -0.479 -10.783 -30.571 1.00 52.62 87 GLY A N 1
ATOM 625 C CA . GLY A 1 87 ? -0.682 -10.717 -29.123 1.00 52.62 87 GLY A CA 1
ATOM 626 C C . GLY A 1 87 ? -2.133 -10.871 -28.641 1.00 52.62 87 GLY A C 1
ATOM 627 O O . GLY A 1 87 ? -2.363 -10.806 -27.435 1.00 52.62 87 GLY A O 1
ATOM 628 N N . LYS A 1 88 ? -3.110 -11.141 -29.520 1.00 57.41 88 LYS A N 1
ATOM 629 C CA . LYS A 1 88 ? -4.493 -11.469 -29.126 1.00 57.41 88 LYS A CA 1
ATOM 630 C C . LYS A 1 88 ? -4.822 -12.943 -29.301 1.00 57.41 88 LYS A C 1
ATOM 632 O O . LYS A 1 88 ? -4.421 -13.563 -30.282 1.00 57.41 88 LYS A O 1
ATOM 637 N N . ASP A 1 89 ? -5.622 -13.453 -28.370 1.00 60.97 89 ASP A N 1
ATOM 638 C CA . ASP A 1 89 ? -6.240 -14.769 -28.477 1.00 60.97 89 ASP A CA 1
ATOM 639 C C . ASP A 1 89 ? -7.204 -14.785 -29.665 1.00 60.97 89 ASP A C 1
ATOM 641 O O . ASP A 1 89 ? -8.236 -14.105 -29.688 1.00 60.97 89 ASP A O 1
ATOM 645 N N . LEU A 1 90 ? -6.856 -15.578 -30.669 1.00 55.91 90 LEU A N 1
ATOM 646 C CA . LEU A 1 90 ? -7.705 -15.903 -31.798 1.00 55.91 90 LEU A CA 1
ATOM 647 C C . LEU A 1 90 ? -8.309 -17.277 -31.562 1.00 55.91 90 LEU A C 1
ATOM 649 O O . LEU A 1 90 ? -7.638 -18.199 -31.105 1.00 55.91 90 LEU A O 1
ATOM 653 N N . THR A 1 91 ? -9.592 -17.418 -31.878 1.00 58.69 91 THR A N 1
ATOM 654 C CA . THR A 1 91 ? -10.298 -18.689 -31.721 1.00 58.69 91 THR A CA 1
ATOM 655 C C . THR A 1 91 ? -10.619 -19.272 -33.088 1.00 58.69 91 THR A C 1
ATOM 657 O O . THR A 1 91 ? -11.211 -18.616 -33.943 1.00 58.69 91 THR A O 1
ATOM 660 N N . ALA A 1 92 ? -10.232 -20.525 -33.298 1.00 54.88 92 ALA A N 1
ATOM 661 C CA . ALA A 1 92 ? -10.629 -21.333 -34.439 1.00 54.88 92 ALA A CA 1
ATOM 662 C C . ALA A 1 92 ? -11.367 -22.581 -33.956 1.00 54.88 92 ALA A C 1
ATOM 664 O O . ALA A 1 92 ? -11.240 -23.018 -32.815 1.00 54.88 92 ALA A O 1
ATOM 665 N N . THR A 1 93 ? -12.159 -23.176 -34.840 1.00 53.66 93 THR A N 1
ATOM 666 C CA . THR A 1 93 ? -12.747 -24.496 -34.601 1.00 53.66 93 THR A CA 1
ATOM 667 C C . THR A 1 93 ? -12.121 -25.475 -35.574 1.00 53.66 93 THR A C 1
ATOM 669 O O . THR A 1 93 ? -12.339 -25.373 -36.780 1.00 53.66 93 THR A O 1
ATOM 672 N N . VAL A 1 94 ? -11.366 -26.441 -35.058 1.00 51.28 94 VAL A N 1
ATOM 673 C CA . VAL A 1 94 ? -10.787 -27.514 -35.870 1.00 51.28 94 VAL A CA 1
ATOM 674 C C . VAL A 1 94 ? -11.664 -28.757 -35.780 1.00 51.28 94 VAL A C 1
ATOM 676 O O . VAL A 1 94 ? -12.191 -29.091 -34.720 1.00 51.28 94 VAL A O 1
ATOM 679 N N . THR A 1 95 ? -11.862 -29.439 -36.909 1.00 46.91 95 THR A N 1
ATOM 680 C CA . THR A 1 95 ? -12.601 -30.708 -36.938 1.00 46.91 95 THR A CA 1
ATOM 681 C C . THR A 1 95 ? -11.609 -31.860 -36.981 1.00 46.91 95 THR A C 1
ATOM 683 O O . THR A 1 95 ? -10.875 -32.006 -37.955 1.00 46.91 95 THR A O 1
ATOM 686 N N . TYR A 1 96 ? -11.601 -32.696 -35.945 1.00 49.12 96 TYR A N 1
ATOM 687 C CA . TYR A 1 96 ? -10.741 -33.872 -35.847 1.00 49.12 96 TYR A CA 1
ATOM 688 C C . TYR A 1 96 ? -11.589 -35.106 -35.535 1.00 49.12 96 TYR A C 1
ATOM 690 O O . TYR A 1 96 ? -12.340 -35.124 -34.565 1.00 49.12 96 TYR A O 1
ATOM 698 N N . GLN A 1 97 ? -11.515 -36.129 -36.395 1.00 55.72 97 GLN A N 1
ATOM 699 C CA . GLN A 1 97 ? -12.313 -37.365 -36.286 1.00 55.72 97 GLN A CA 1
ATOM 700 C C . GLN A 1 97 ? -13.829 -37.123 -36.115 1.00 55.72 97 GLN A C 1
ATOM 702 O O . GLN A 1 97 ? -14.515 -37.836 -35.389 1.00 55.72 97 GLN A O 1
ATOM 707 N N . GLY A 1 98 ? -14.360 -36.090 -36.777 1.00 58.78 98 GLY A N 1
ATOM 708 C CA . GLY A 1 98 ? -15.775 -35.711 -36.690 1.00 58.78 98 GLY A CA 1
ATOM 709 C C . GLY A 1 98 ? -16.155 -34.917 -35.434 1.00 58.78 98 GLY A C 1
ATOM 710 O O . GLY A 1 98 ? -17.292 -34.460 -35.340 1.00 58.78 98 GLY A O 1
ATOM 711 N N . GLN A 1 99 ? -15.225 -34.696 -34.500 1.00 44.94 99 GLN A N 1
ATOM 712 C CA . GLN A 1 99 ? -15.419 -33.814 -33.350 1.00 44.94 99 GLN A CA 1
ATOM 713 C C . GLN A 1 99 ? -14.939 -32.396 -33.663 1.00 44.94 99 GLN A C 1
ATOM 715 O O . GLN A 1 99 ? -13.894 -32.209 -34.286 1.00 44.94 99 GLN A O 1
ATOM 720 N N . LYS A 1 100 ? -15.705 -31.393 -33.222 1.00 58.31 100 LYS A N 1
ATOM 721 C CA . LYS A 1 100 ? -15.330 -29.976 -33.294 1.00 58.31 100 LYS A CA 1
ATOM 722 C C . LYS A 1 100 ? -14.610 -29.589 -32.010 1.00 58.31 100 LYS A C 1
ATOM 724 O O . LYS A 1 100 ? -15.210 -29.653 -30.941 1.00 58.31 100 LYS A O 1
ATOM 729 N N . LEU A 1 101 ? -13.353 -29.184 -32.128 1.00 51.88 101 LEU A N 1
ATOM 730 C CA . LEU A 1 101 ? -12.523 -28.766 -31.008 1.00 51.88 101 LEU A CA 1
ATOM 731 C C . LEU A 1 101 ? -12.273 -27.254 -31.109 1.00 51.88 101 LEU A C 1
ATOM 733 O O . LEU A 1 101 ? -11.830 -26.794 -32.168 1.00 51.88 101 LEU A O 1
ATOM 737 N N . PRO A 1 102 ? -12.569 -26.473 -30.056 1.00 57.19 102 PRO A N 1
ATOM 738 C CA . PRO A 1 102 ? -12.145 -25.085 -29.994 1.00 57.19 102 PRO A CA 1
ATOM 739 C C . PRO A 1 102 ? -10.624 -25.040 -29.824 1.00 57.19 102 PRO A C 1
ATOM 741 O O . PRO A 1 102 ? -10.059 -25.741 -28.986 1.00 57.19 102 PRO A O 1
ATOM 744 N N . LEU A 1 103 ? -9.973 -24.217 -30.633 1.00 52.16 103 LEU A N 1
ATOM 745 C CA . LEU A 1 103 ? -8.553 -23.927 -30.563 1.00 52.16 103 LEU A CA 1
ATOM 746 C C . LEU A 1 103 ? -8.399 -22.433 -30.304 1.00 52.16 103 LEU A C 1
ATOM 748 O O . LEU A 1 103 ? -8.881 -21.631 -31.100 1.00 52.16 103 LEU A O 1
ATOM 752 N N . THR A 1 104 ? -7.692 -22.078 -29.240 1.00 55.09 104 THR A N 1
ATOM 753 C CA . THR A 1 104 ? -7.190 -20.718 -29.049 1.00 55.09 104 THR A CA 1
ATOM 754 C C . THR A 1 104 ? -5.729 -20.685 -29.480 1.00 55.09 104 THR A C 1
ATOM 756 O O . THR A 1 104 ? -4.962 -21.581 -29.131 1.00 55.09 104 THR A O 1
ATOM 759 N N . TYR A 1 105 ? -5.346 -19.692 -30.274 1.00 56.31 105 TYR A N 1
ATOM 760 C CA . TYR A 1 105 ? -3.962 -19.461 -30.677 1.00 56.31 105 TYR A CA 1
ATOM 761 C C . TYR A 1 105 ? -3.652 -17.967 -30.638 1.00 56.31 105 TYR A C 1
ATOM 763 O O . TYR A 1 105 ? -4.533 -17.137 -30.848 1.00 56.31 105 TYR A O 1
ATOM 771 N N . GLN A 1 106 ? -2.393 -17.628 -30.386 1.00 56.03 106 GLN A N 1
ATOM 772 C CA . GLN A 1 106 ? -1.908 -16.254 -30.367 1.00 56.03 106 GLN A CA 1
ATOM 773 C C . GLN A 1 106 ? -0.822 -16.123 -31.432 1.00 56.03 106 GLN A C 1
ATOM 775 O O . GLN A 1 106 ? 0.083 -16.951 -31.509 1.00 56.03 106 GLN A O 1
ATOM 780 N N . ILE A 1 107 ? -0.922 -15.098 -32.276 1.00 56.31 107 ILE A N 1
ATOM 781 C CA . ILE A 1 107 ? 0.122 -14.796 -33.256 1.00 56.31 107 ILE A CA 1
ATOM 782 C C . ILE A 1 107 ? 1.115 -13.861 -32.574 1.00 56.31 107 ILE A C 1
ATOM 784 O O . ILE A 1 107 ? 0.725 -12.799 -32.096 1.00 56.31 107 ILE A O 1
ATOM 788 N N . SER A 1 108 ? 2.391 -14.214 -32.554 1.00 56.22 108 SER A N 1
ATOM 789 C CA . SER A 1 108 ? 3.473 -13.277 -32.268 1.00 56.22 108 SER A CA 1
ATOM 790 C C . SER A 1 108 ? 4.388 -13.223 -33.486 1.00 56.22 108 SER A C 1
ATOM 792 O O . SER A 1 108 ? 4.503 -14.184 -34.238 1.00 56.22 108 SER A O 1
ATOM 794 N N . SER A 1 109 ? 5.009 -12.079 -33.735 1.00 59.50 109 SER A N 1
ATOM 795 C CA . SER A 1 109 ? 6.141 -12.007 -34.656 1.00 59.50 109 SER A CA 1
ATOM 796 C C . SER A 1 109 ? 7.318 -11.492 -33.871 1.00 59.50 109 SER A C 1
ATOM 798 O O . SER A 1 109 ? 7.206 -10.433 -33.243 1.00 59.50 109 SER A O 1
ATOM 800 N N . SER A 1 110 ? 8.416 -12.239 -33.910 1.00 64.31 110 SER A N 1
ATOM 801 C CA . SER A 1 110 ? 9.622 -11.871 -33.199 1.00 64.31 110 SER A CA 1
ATOM 802 C C . SER A 1 110 ? 10.791 -11.657 -34.139 1.00 64.31 110 SER A C 1
ATOM 804 O O . SER A 1 110 ? 11.119 -12.549 -34.913 1.00 64.31 110 SER A O 1
ATOM 806 N N . TYR A 1 111 ? 11.448 -10.510 -34.022 1.00 63.75 111 TYR A N 1
ATOM 807 C CA . TYR A 1 111 ? 12.627 -10.180 -34.815 1.00 63.75 111 TYR A CA 1
ATOM 808 C C . TYR A 1 111 ? 13.869 -10.267 -33.939 1.00 63.75 111 TYR A C 1
ATOM 810 O O . TYR A 1 111 ? 13.899 -9.699 -32.847 1.00 63.75 111 TYR A O 1
ATOM 818 N N . THR A 1 112 ? 14.905 -10.937 -34.434 1.00 69.62 112 THR A N 1
ATOM 819 C CA . THR A 1 112 ? 16.252 -10.846 -33.869 1.00 69.62 112 THR A CA 1
ATOM 820 C C . THR A 1 112 ? 17.077 -9.948 -34.772 1.00 69.62 112 THR A C 1
ATOM 822 O O . THR A 1 112 ? 17.365 -10.307 -35.911 1.00 69.62 112 THR A O 1
ATOM 825 N N . ILE A 1 113 ? 17.446 -8.772 -34.275 1.00 66.56 113 ILE A N 1
ATOM 826 C CA . ILE A 1 113 ? 18.207 -7.790 -35.054 1.00 66.56 113 ILE A CA 1
ATOM 827 C C . ILE A 1 113 ? 19.680 -7.937 -34.700 1.00 66.56 113 ILE A C 1
ATOM 829 O O . ILE A 1 113 ? 20.038 -7.701 -33.551 1.00 66.56 113 ILE A O 1
ATOM 833 N N . ASP A 1 114 ? 20.517 -8.347 -35.658 1.00 66.38 114 ASP A N 1
ATOM 834 C CA . ASP A 1 114 ? 21.987 -8.430 -35.551 1.00 66.38 114 ASP A CA 1
ATOM 835 C C . ASP A 1 114 ? 22.520 -9.119 -34.279 1.00 66.38 114 ASP A C 1
ATOM 837 O O . ASP A 1 114 ? 23.584 -8.779 -33.764 1.00 66.38 114 ASP A O 1
ATOM 841 N N . ASN A 1 115 ? 21.769 -10.084 -33.733 1.00 62.28 115 ASN A N 1
ATOM 842 C CA . ASN A 1 115 ? 22.007 -10.690 -32.415 1.00 62.28 115 ASN A CA 1
ATOM 843 C C . ASN A 1 115 ? 22.044 -9.684 -31.246 1.00 62.28 115 ASN A C 1
ATOM 845 O O . ASN A 1 115 ? 22.476 -10.052 -30.158 1.00 62.28 115 ASN A O 1
ATOM 849 N N . ALA A 1 116 ? 21.618 -8.436 -31.447 1.00 63.97 116 ALA A N 1
ATOM 850 C CA . ALA A 1 116 ? 21.632 -7.345 -30.480 1.00 63.97 116 ALA A CA 1
ATOM 851 C C . ALA A 1 116 ? 20.413 -7.377 -29.555 1.00 63.97 116 ALA A C 1
ATOM 853 O O . ALA A 1 116 ? 20.551 -7.130 -28.361 1.00 63.97 116 ALA A O 1
ATOM 854 N N . TYR A 1 117 ? 19.224 -7.680 -30.080 1.00 72.81 117 TYR A N 1
ATOM 855 C CA . TYR A 1 117 ? 18.013 -7.814 -29.272 1.00 72.81 117 TYR A CA 1
ATOM 856 C C . TYR A 1 117 ? 16.923 -8.659 -29.943 1.00 72.81 117 TYR A C 1
ATOM 858 O O . TYR A 1 117 ? 16.914 -8.821 -31.165 1.00 72.81 117 TYR A O 1
ATOM 866 N N . SER A 1 118 ? 16.015 -9.199 -29.122 1.00 73.62 118 SER A N 1
ATOM 867 C CA . SER A 1 118 ? 14.774 -9.852 -29.547 1.00 73.62 118 SER A CA 1
ATOM 868 C C . SER A 1 118 ? 13.596 -8.910 -29.335 1.00 73.62 118 SER A C 1
ATOM 870 O O . SER A 1 118 ? 13.418 -8.343 -28.256 1.00 73.62 118 SER A O 1
ATOM 872 N N . VAL A 1 119 ? 12.803 -8.746 -30.384 1.00 69.62 119 VAL A N 1
ATOM 873 C CA . VAL A 1 119 ? 11.651 -7.848 -30.450 1.00 69.62 119 VAL A CA 1
ATOM 874 C C . VAL A 1 119 ? 10.399 -8.687 -30.598 1.00 69.62 119 VAL A C 1
ATOM 876 O O . VAL A 1 119 ? 10.437 -9.629 -31.374 1.00 69.62 119 VAL A O 1
ATOM 879 N N . ILE A 1 120 ? 9.299 -8.328 -29.944 1.00 72.00 120 ILE A N 1
ATOM 880 C CA . ILE A 1 120 ? 7.956 -8.841 -30.226 1.00 72.00 120 ILE A CA 1
ATOM 881 C C . ILE A 1 120 ? 7.085 -7.679 -30.710 1.00 72.00 120 ILE A C 1
ATOM 883 O O . ILE A 1 120 ? 7.093 -6.600 -30.121 1.00 72.00 120 ILE A O 1
ATOM 887 N N . LEU A 1 121 ? 6.340 -7.890 -31.794 1.00 70.19 121 LEU A N 1
ATOM 888 C CA . LEU A 1 121 ? 5.358 -6.916 -32.278 1.00 70.19 121 LEU A CA 1
ATOM 889 C C . LEU A 1 121 ? 3.978 -7.162 -31.666 1.00 70.19 121 LEU A C 1
ATOM 891 O O . LEU A 1 121 ? 3.584 -8.313 -31.463 1.00 70.19 121 LEU A O 1
ATOM 895 N N . HIS A 1 122 ? 3.235 -6.078 -31.450 1.00 67.81 122 HIS A N 1
ATOM 896 C CA . HIS A 1 122 ? 1.871 -6.083 -30.923 1.00 67.81 122 HIS A CA 1
ATOM 897 C C . HIS A 1 122 ? 0.856 -5.581 -31.963 1.00 67.81 122 HIS A C 1
ATOM 899 O O . HIS A 1 122 ? 1.219 -4.969 -32.968 1.00 67.81 122 HIS A O 1
ATOM 905 N N . ASP A 1 123 ? -0.430 -5.890 -31.767 1.00 64.44 123 ASP A N 1
ATOM 906 C CA . ASP A 1 123 ? -1.498 -5.551 -32.719 1.00 64.44 123 ASP A CA 1
ATOM 907 C C . ASP A 1 123 ? -1.933 -4.085 -32.704 1.00 64.44 123 ASP A C 1
ATOM 909 O O . ASP A 1 123 ? -2.691 -3.662 -33.575 1.00 64.44 123 ASP A O 1
ATOM 913 N N . ASP A 1 124 ? -1.478 -3.318 -31.726 1.00 68.19 124 ASP A N 1
ATOM 914 C CA . ASP A 1 124 ? -1.775 -1.902 -31.539 1.00 68.19 124 ASP A CA 1
ATOM 915 C C . ASP A 1 124 ? -0.717 -0.981 -32.163 1.00 68.19 124 ASP A C 1
ATOM 917 O O . ASP A 1 124 ? -0.629 0.188 -31.796 1.00 68.19 124 ASP A O 1
ATOM 921 N N . GLU A 1 125 ? 0.056 -1.502 -33.122 1.00 81.31 125 GLU A N 1
ATOM 922 C CA . GLU A 1 125 ? 1.176 -0.801 -33.756 1.00 81.31 125 GLU A CA 1
ATOM 923 C C . GLU A 1 125 ? 2.273 -0.438 -32.748 1.00 81.31 125 GLU A C 1
ATOM 925 O O . GLU A 1 125 ? 2.880 0.627 -32.831 1.00 81.31 125 GLU A O 1
ATOM 930 N N . THR A 1 126 ? 2.533 -1.321 -31.779 1.00 81.44 126 THR A N 1
ATOM 931 C CA . THR A 1 126 ? 3.582 -1.127 -30.774 1.00 81.44 126 THR A CA 1
ATOM 932 C C . THR A 1 126 ? 4.579 -2.279 -30.725 1.00 81.44 126 THR A C 1
ATOM 934 O O . THR A 1 126 ? 4.393 -3.349 -31.316 1.00 81.44 126 THR A O 1
ATOM 937 N N . ILE A 1 127 ? 5.693 -2.025 -30.042 1.00 81.38 127 ILE A N 1
ATOM 938 C CA . ILE A 1 127 ? 6.830 -2.928 -29.940 1.00 81.38 127 ILE A CA 1
ATOM 939 C C . ILE A 1 127 ? 7.121 -3.252 -28.472 1.00 81.38 127 ILE A C 1
ATOM 941 O O . ILE A 1 127 ? 7.250 -2.349 -27.638 1.00 81.38 127 ILE A O 1
ATOM 945 N N . ARG A 1 128 ? 7.346 -4.540 -28.200 1.00 84.00 128 ARG A N 1
ATOM 946 C CA . ARG A 1 128 ? 7.968 -5.044 -26.977 1.00 84.00 128 ARG A CA 1
ATOM 947 C C . ARG A 1 128 ? 9.404 -5.468 -27.226 1.00 84.00 128 ARG A C 1
ATOM 949 O O . ARG A 1 128 ? 9.694 -6.214 -28.160 1.00 84.00 128 ARG A O 1
ATOM 956 N N . LEU A 1 129 ? 10.304 -5.028 -26.359 1.00 83.25 129 LEU A N 1
ATOM 957 C CA . LEU A 1 129 ? 11.703 -5.441 -26.361 1.00 83.25 129 LEU A CA 1
ATOM 958 C C . LEU A 1 129 ? 11.919 -6.517 -25.286 1.00 83.25 129 LEU A C 1
ATOM 960 O O . LEU A 1 129 ? 11.756 -6.228 -24.104 1.00 83.25 129 LEU A O 1
ATOM 964 N N . ASP A 1 130 ? 12.273 -7.738 -25.685 1.00 77.44 130 ASP A N 1
ATOM 965 C CA . ASP A 1 130 ? 12.299 -8.914 -24.793 1.00 77.44 130 ASP A CA 1
ATOM 966 C C . ASP A 1 130 ? 13.702 -9.354 -24.357 1.00 77.44 130 ASP A C 1
ATOM 968 O O . ASP A 1 130 ? 13.892 -10.049 -23.359 1.00 77.44 130 ASP A O 1
ATOM 972 N N . TYR A 1 131 ? 14.713 -9.008 -25.141 1.00 78.00 131 TYR A N 1
ATOM 973 C CA . TYR A 1 131 ? 16.086 -9.371 -24.831 1.00 78.00 131 TYR A CA 1
ATOM 974 C C . TYR A 1 131 ? 17.027 -8.408 -25.520 1.00 78.00 131 TYR A C 1
ATOM 976 O O . TYR A 1 131 ? 16.812 -8.118 -26.680 1.00 78.00 131 TYR A O 1
ATOM 984 N N . VAL A 1 132 ? 18.086 -7.982 -24.853 1.00 78.44 132 VAL A N 1
ATOM 985 C CA . VAL A 1 132 ? 19.201 -7.184 -25.349 1.00 78.44 132 VAL A CA 1
ATOM 986 C C . VAL A 1 132 ? 20.462 -7.927 -24.945 1.00 78.44 132 VAL A C 1
ATOM 988 O O . VAL A 1 132 ? 20.681 -8.217 -23.764 1.00 78.44 132 VAL A O 1
ATOM 991 N N . SER A 1 133 ? 21.269 -8.285 -25.932 1.00 73.50 133 SER A N 1
ATOM 992 C CA . SER A 1 133 ? 22.385 -9.214 -25.779 1.00 73.50 133 SER A CA 1
ATOM 993 C C . SER A 1 133 ? 23.633 -8.580 -25.183 1.00 73.50 133 SER A C 1
ATOM 995 O O . SER A 1 133 ? 24.433 -9.273 -24.559 1.00 73.50 133 SER A O 1
ATOM 997 N N . ASP A 1 134 ? 23.807 -7.268 -25.331 1.00 72.75 134 ASP A N 1
ATOM 998 C CA . ASP A 1 134 ? 25.039 -6.575 -24.955 1.00 72.75 134 ASP A CA 1
ATOM 999 C C . ASP A 1 134 ? 24.983 -5.885 -23.583 1.00 72.75 134 ASP A C 1
ATOM 1001 O O . ASP A 1 134 ? 25.949 -5.223 -23.187 1.00 72.75 134 ASP A O 1
ATOM 1005 N N . PHE A 1 135 ? 23.912 -6.098 -22.806 1.00 75.44 135 PHE A N 1
ATOM 1006 C CA . PHE A 1 135 ? 23.761 -5.518 -21.466 1.00 75.44 135 PHE A CA 1
ATOM 1007 C C . PHE A 1 135 ? 24.938 -5.821 -20.534 1.00 75.44 135 PHE A C 1
ATOM 1009 O O . PHE A 1 135 ? 25.379 -4.937 -19.803 1.00 75.44 135 PHE A O 1
ATOM 1016 N N . SER A 1 136 ? 25.501 -7.032 -20.600 1.00 71.75 136 SER A N 1
ATOM 1017 C CA . SER A 1 136 ? 26.636 -7.449 -19.763 1.00 71.75 136 SER A CA 1
ATOM 1018 C C . SER A 1 136 ? 27.936 -6.685 -20.037 1.00 71.75 136 SER A C 1
ATOM 1020 O O . SER A 1 136 ? 28.911 -6.856 -19.310 1.00 71.75 136 SER A O 1
ATOM 1022 N N . SER A 1 137 ? 27.983 -5.897 -21.113 1.00 80.50 137 SER A N 1
ATOM 1023 C CA . SER A 1 137 ? 29.135 -5.073 -21.494 1.00 80.50 137 SER A CA 1
ATOM 1024 C C . SER A 1 137 ? 28.880 -3.572 -21.343 1.00 80.50 137 SER A C 1
ATOM 1026 O O . SER A 1 137 ? 29.811 -2.774 -21.454 1.00 80.50 137 SER A O 1
ATOM 1028 N N . LYS A 1 138 ? 27.630 -3.176 -21.077 1.00 82.56 138 LYS A N 1
ATOM 1029 C CA . LYS A 1 138 ? 27.207 -1.778 -21.010 1.00 82.56 138 LYS A CA 1
ATOM 1030 C C . LYS A 1 138 ? 27.131 -1.293 -19.572 1.00 82.56 138 LYS A C 1
ATOM 1032 O O . LYS A 1 138 ? 26.633 -1.999 -18.698 1.00 82.56 138 LYS A O 1
ATOM 1037 N N . SER A 1 139 ? 27.591 -0.062 -19.357 1.00 85.44 139 SER A N 1
ATOM 1038 C CA . SER A 1 139 ? 27.336 0.691 -18.127 1.00 85.44 139 SER A CA 1
ATOM 1039 C C . SER A 1 139 ? 26.036 1.482 -18.186 1.00 85.44 139 SER A C 1
ATOM 1041 O O . SER A 1 139 ? 25.346 1.615 -17.178 1.00 85.44 139 SER A O 1
ATOM 1043 N N . THR A 1 140 ? 25.660 1.955 -19.373 1.00 86.00 140 THR A N 1
ATOM 1044 C CA . THR A 1 140 ? 24.419 2.691 -19.606 1.00 86.00 140 THR A CA 1
ATOM 1045 C C . THR A 1 140 ? 23.670 2.135 -20.816 1.00 86.00 140 THR A C 1
ATOM 1047 O O . THR A 1 140 ? 24.280 1.657 -21.777 1.00 86.00 140 THR A O 1
ATOM 1050 N N . TYR A 1 141 ? 22.340 2.195 -20.782 1.00 86.38 141 TYR A N 1
ATOM 1051 C CA . TYR A 1 141 ? 21.491 1.841 -21.918 1.00 86.38 141 TYR A CA 1
ATOM 1052 C C . TYR A 1 141 ? 20.274 2.757 -21.989 1.00 86.38 141 TYR A C 1
ATOM 1054 O O . TYR A 1 141 ? 19.609 2.984 -20.982 1.00 86.38 141 TYR A O 1
ATOM 1062 N N . THR A 1 142 ? 19.964 3.244 -23.186 1.00 87.19 142 THR A N 1
ATOM 1063 C CA . THR A 1 142 ? 18.739 3.996 -23.459 1.00 87.19 142 THR A CA 1
ATOM 1064 C C . THR A 1 142 ? 17.812 3.107 -24.263 1.00 87.19 142 THR A C 1
ATOM 1066 O O . THR A 1 142 ? 18.181 2.678 -25.358 1.00 87.19 142 THR A O 1
ATOM 1069 N N . ILE A 1 143 ? 16.618 2.839 -23.732 1.00 85.62 143 ILE A N 1
ATOM 1070 C CA . ILE A 1 143 ? 15.570 2.161 -24.493 1.00 85.62 143 ILE A CA 1
ATOM 1071 C C . ILE A 1 143 ? 15.214 3.086 -25.663 1.00 85.62 143 ILE A C 1
ATOM 1073 O O . ILE A 1 143 ? 14.914 4.259 -25.429 1.00 85.62 143 ILE A O 1
ATOM 1077 N N . PRO A 1 144 ? 15.280 2.613 -26.913 1.00 87.62 144 PRO A N 1
ATOM 1078 C CA . PRO A 1 144 ? 14.996 3.457 -28.062 1.00 87.62 144 PRO A CA 1
ATOM 1079 C C . PRO A 1 144 ? 13.489 3.746 -28.167 1.00 87.62 144 PRO A C 1
ATOM 1081 O O . PRO A 1 144 ? 12.669 2.984 -27.657 1.00 87.62 144 PRO A O 1
ATOM 1084 N N . GLU A 1 145 ? 13.110 4.863 -28.796 1.00 86.69 145 GLU A N 1
ATOM 1085 C CA . GLU A 1 145 ? 11.694 5.215 -29.012 1.00 86.69 145 GLU A CA 1
ATOM 1086 C C . GLU A 1 145 ? 11.055 4.342 -30.096 1.00 86.69 145 GLU A C 1
ATOM 1088 O O . GLU A 1 145 ? 9.895 3.967 -29.974 1.00 86.69 145 GLU A O 1
ATOM 1093 N N . ASN A 1 146 ? 11.833 3.976 -31.110 1.00 87.81 146 ASN A N 1
ATOM 1094 C CA . ASN A 1 146 ? 11.488 3.081 -32.209 1.00 87.81 146 ASN A CA 1
ATOM 1095 C C . ASN A 1 146 ? 12.731 2.265 -32.613 1.00 87.81 146 ASN A C 1
ATOM 1097 O O . ASN A 1 146 ? 13.833 2.513 -32.123 1.00 87.81 146 ASN A O 1
ATOM 1101 N N . LEU A 1 147 ? 12.573 1.270 -33.486 1.00 85.00 147 LEU A N 1
ATOM 1102 C CA . LEU A 1 147 ? 13.674 0.403 -33.917 1.00 85.00 147 LEU A CA 1
ATOM 1103 C C . LEU A 1 147 ? 13.958 0.602 -35.409 1.00 85.00 147 LEU A C 1
ATOM 1105 O O . LEU A 1 147 ? 13.339 -0.041 -36.254 1.00 85.00 147 LEU A O 1
ATOM 1109 N N . GLU A 1 148 ? 14.919 1.473 -35.732 1.00 84.62 148 GLU A N 1
ATOM 1110 C CA . GLU A 1 148 ? 15.272 1.830 -37.121 1.00 84.62 148 GLU A CA 1
ATOM 1111 C C . GLU A 1 148 ? 15.685 0.632 -37.988 1.00 84.62 148 GLU A C 1
ATOM 1113 O O . GLU A 1 148 ? 15.514 0.663 -39.204 1.00 84.62 148 GLU A O 1
ATOM 1118 N N . ALA A 1 149 ? 16.215 -0.421 -37.363 1.00 78.44 149 ALA A N 1
ATOM 1119 C CA . ALA A 1 149 ? 16.664 -1.631 -38.043 1.00 78.44 149 ALA A CA 1
ATOM 1120 C C . ALA A 1 149 ? 15.516 -2.551 -38.502 1.00 78.44 149 ALA A C 1
ATOM 1122 O O . ALA A 1 149 ? 15.753 -3.482 -39.271 1.00 78.44 149 ALA A O 1
ATOM 1123 N N . LEU A 1 150 ? 14.279 -2.315 -38.048 1.00 73.94 150 LEU A N 1
ATOM 1124 C CA . LEU A 1 150 ? 13.113 -3.035 -38.557 1.00 73.94 150 LEU A CA 1
ATOM 1125 C C . LEU A 1 150 ? 12.733 -2.552 -39.971 1.00 73.94 150 LEU A C 1
ATOM 1127 O O . LEU A 1 150 ? 13.024 -1.417 -40.354 1.00 73.94 150 LEU A O 1
ATOM 1131 N N . PRO A 1 151 ? 12.046 -3.377 -40.776 1.00 69.06 151 PRO A N 1
ATOM 1132 C CA . PRO A 1 151 ? 11.507 -2.928 -42.054 1.00 69.06 151 PRO A CA 1
ATOM 1133 C C . PRO A 1 151 ? 10.317 -1.972 -41.865 1.00 69.06 151 PRO A C 1
ATOM 1135 O O . PRO A 1 151 ? 9.627 -1.983 -40.846 1.00 69.06 151 PRO A O 1
ATOM 1138 N N . SER A 1 152 ? 10.039 -1.141 -42.870 1.00 64.88 152 SER A N 1
ATOM 1139 C CA . SER A 1 152 ? 8.844 -0.284 -42.882 1.00 64.88 152 SER A CA 1
ATOM 1140 C C . SER A 1 152 ? 7.561 -1.123 -43.038 1.00 64.88 152 SER A C 1
ATOM 1142 O O . SER A 1 152 ? 7.579 -2.081 -43.812 1.00 64.88 152 SER A O 1
ATOM 1144 N N . PRO A 1 153 ? 6.443 -0.785 -42.354 1.00 72.06 153 PRO A N 1
ATOM 1145 C CA . PRO A 1 153 ? 6.228 0.382 -41.480 1.00 72.06 153 PRO A CA 1
ATOM 1146 C C . PRO A 1 153 ? 6.656 0.185 -40.014 1.00 72.06 153 PRO A C 1
ATOM 1148 O O . PRO A 1 153 ? 6.545 1.118 -39.221 1.00 72.06 153 PRO A O 1
ATOM 1151 N N . LEU A 1 154 ? 7.159 -0.995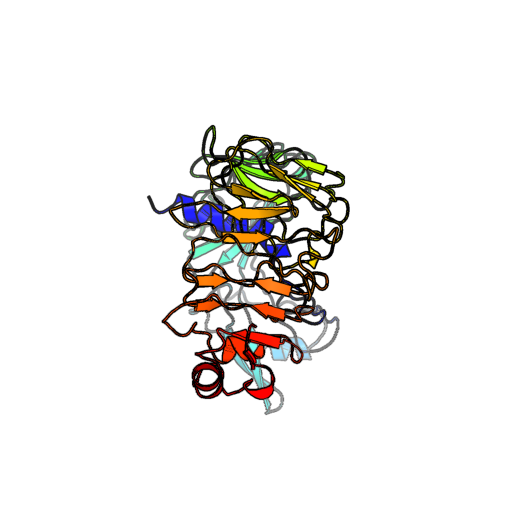 -39.648 1.00 74.50 154 LEU A N 1
ATOM 1152 C CA . LEU A 1 154 ? 7.442 -1.389 -38.262 1.00 74.50 154 LEU A CA 1
ATOM 1153 C C . LEU A 1 154 ? 8.507 -0.515 -37.595 1.00 74.50 154 LEU A C 1
ATOM 1155 O O . LEU A 1 154 ? 8.440 -0.261 -36.398 1.00 74.50 154 LEU A O 1
ATOM 1159 N N . ASN A 1 155 ? 9.457 0.011 -38.368 1.00 74.19 155 ASN A N 1
ATOM 1160 C CA . ASN A 1 155 ? 10.460 0.955 -37.869 1.00 74.19 155 ASN A CA 1
ATOM 1161 C C . ASN A 1 155 ? 9.900 2.284 -37.343 1.00 74.19 155 ASN A C 1
ATOM 1163 O O . ASN A 1 155 ? 10.637 3.048 -36.725 1.00 74.19 155 ASN A O 1
ATOM 1167 N N . THR A 1 156 ? 8.620 2.576 -37.582 1.00 82.75 156 THR A N 1
ATOM 1168 C CA . THR A 1 156 ? 7.940 3.757 -37.030 1.00 82.75 156 THR A CA 1
ATOM 1169 C C . THR A 1 156 ? 7.120 3.460 -35.779 1.00 82.75 156 THR A C 1
ATOM 1171 O O . THR A 1 156 ? 6.669 4.397 -35.121 1.00 82.75 156 THR A O 1
ATOM 1174 N N . TRP A 1 157 ? 6.930 2.185 -35.434 1.00 85.19 157 TRP A N 1
ATOM 1175 C CA . TRP A 1 157 ? 6.144 1.789 -34.272 1.00 85.19 157 TRP A CA 1
ATOM 1176 C C . TRP A 1 157 ? 6.909 2.094 -32.975 1.00 85.19 157 TRP A C 1
ATOM 1178 O O . TRP A 1 157 ? 8.117 1.835 -32.901 1.00 85.19 157 TRP A O 1
ATOM 1188 N N . PRO A 1 158 ? 6.247 2.656 -31.947 1.00 87.94 158 PRO A N 1
ATOM 1189 C CA . PRO A 1 158 ? 6.893 2.963 -30.684 1.00 87.94 158 PRO A CA 1
ATOM 1190 C C . PRO A 1 158 ? 7.195 1.707 -29.860 1.00 87.94 158 PRO A C 1
ATOM 1192 O O . PRO A 1 158 ? 6.391 0.776 -29.791 1.00 87.94 158 PRO A O 1
ATOM 1195 N N . VAL A 1 159 ? 8.322 1.726 -29.149 1.00 85.19 159 VAL A N 1
ATOM 1196 C CA . VAL A 1 159 ? 8.629 0.753 -28.092 1.00 85.19 159 VAL A CA 1
ATOM 1197 C C . VAL A 1 159 ? 7.865 1.140 -26.829 1.00 85.19 159 VAL A C 1
ATOM 1199 O O . VAL A 1 159 ? 8.209 2.116 -26.159 1.00 85.19 159 VAL A O 1
ATOM 1202 N N . THR A 1 160 ? 6.822 0.381 -26.507 1.00 79.88 160 THR A N 1
ATOM 1203 C CA . THR A 1 160 ? 5.901 0.652 -25.389 1.00 79.88 160 THR A CA 1
ATOM 1204 C C . THR A 1 160 ? 6.045 -0.344 -24.242 1.00 79.88 160 THR A C 1
ATOM 1206 O O . THR A 1 160 ? 5.578 -0.058 -23.136 1.00 79.88 160 THR A O 1
ATOM 1209 N N . ASP A 1 161 ? 6.714 -1.472 -24.476 1.00 77.88 161 ASP A N 1
ATOM 1210 C CA . ASP A 1 161 ? 6.958 -2.523 -23.492 1.00 77.88 161 ASP A CA 1
ATOM 1211 C C . ASP A 1 161 ? 8.434 -2.945 -23.530 1.00 77.88 161 ASP A C 1
ATOM 1213 O O . ASP A 1 161 ? 9.053 -3.094 -24.587 1.00 77.88 161 ASP A O 1
ATOM 1217 N N . PHE A 1 162 ? 9.020 -3.104 -22.352 1.00 76.62 162 PHE A N 1
ATOM 1218 C CA . PHE A 1 162 ? 10.370 -3.600 -22.173 1.00 76.62 162 PHE A CA 1
ATOM 1219 C C . PHE A 1 162 ? 10.339 -4.686 -21.107 1.00 76.62 162 PHE A C 1
ATOM 1221 O O . PHE A 1 162 ? 10.019 -4.436 -19.941 1.00 76.62 162 PHE A O 1
ATOM 1228 N N . ASN A 1 163 ? 10.712 -5.894 -21.507 1.00 77.00 163 ASN A N 1
ATOM 1229 C CA . ASN A 1 163 ? 10.705 -7.068 -20.663 1.00 77.00 163 ASN A CA 1
ATOM 1230 C C . ASN A 1 163 ? 12.080 -7.728 -20.687 1.00 77.00 163 ASN A C 1
ATOM 1232 O O . ASN A 1 163 ? 12.384 -8.514 -21.571 1.00 77.00 163 ASN A O 1
ATOM 1236 N N . GLN A 1 164 ? 12.911 -7.432 -19.694 1.00 74.19 164 GLN A N 1
ATOM 1237 C CA . GLN A 1 164 ? 14.200 -8.094 -19.538 1.00 74.19 164 GLN A CA 1
ATOM 1238 C C . GLN A 1 164 ? 14.598 -8.165 -18.070 1.00 74.19 164 GLN A C 1
ATOM 1240 O O . GLN A 1 164 ? 14.401 -7.223 -17.307 1.00 74.19 164 GLN A O 1
ATOM 1245 N N . SER A 1 165 ? 15.225 -9.272 -17.668 1.00 70.38 165 SER A N 1
ATOM 1246 C CA . SER A 1 165 ? 15.945 -9.312 -16.397 1.00 70.38 165 SER A CA 1
ATOM 1247 C C . SER A 1 165 ? 17.121 -8.338 -16.435 1.00 70.38 165 SER A C 1
ATOM 1249 O O . SER A 1 165 ? 17.971 -8.441 -17.313 1.00 70.38 165 SER A O 1
ATOM 1251 N N . LEU A 1 166 ? 17.186 -7.409 -15.481 1.00 70.19 166 LEU A N 1
ATOM 1252 C CA . LEU A 1 166 ? 18.243 -6.395 -15.396 1.00 70.19 166 LEU A CA 1
ATOM 1253 C C . LEU A 1 166 ? 19.344 -6.816 -14.410 1.00 70.19 166 LEU A C 1
ATOM 1255 O O . LEU A 1 166 ? 19.946 -5.987 -13.732 1.00 70.19 166 LEU A O 1
ATOM 1259 N N . ASP A 1 167 ? 19.610 -8.120 -14.316 1.00 70.75 167 ASP A N 1
ATOM 1260 C CA . ASP A 1 167 ? 20.643 -8.699 -13.454 1.00 70.75 167 ASP A CA 1
ATOM 1261 C C . ASP A 1 167 ? 22.030 -8.658 -14.116 1.00 70.75 167 ASP A C 1
ATOM 1263 O O . ASP A 1 167 ? 22.663 -9.685 -14.364 1.00 70.75 167 ASP A O 1
ATOM 1267 N N . TYR A 1 168 ? 22.490 -7.450 -14.443 1.00 75.75 168 TYR A N 1
ATOM 1268 C CA . TYR A 1 168 ? 23.782 -7.234 -15.085 1.00 75.75 168 TYR A CA 1
ATOM 1269 C C . TYR A 1 168 ? 24.682 -6.377 -14.191 1.00 75.75 168 TYR A C 1
ATOM 1271 O O . TYR A 1 168 ? 24.363 -5.216 -13.951 1.00 75.75 168 TYR A O 1
ATOM 1279 N N . PRO A 1 169 ? 25.835 -6.895 -13.725 1.00 70.19 169 PRO A N 1
ATOM 1280 C CA . PRO A 1 169 ? 26.688 -6.188 -12.765 1.00 70.19 169 PRO A CA 1
ATOM 1281 C C . PRO A 1 169 ? 27.329 -4.917 -13.335 1.00 70.19 169 PRO A C 1
ATOM 1283 O O . PRO A 1 169 ? 27.774 -4.062 -12.575 1.00 70.19 169 PRO A O 1
ATOM 1286 N N . THR A 1 170 ? 27.417 -4.805 -14.661 1.00 80.69 170 THR A N 1
ATOM 1287 C CA . THR A 1 170 ? 27.977 -3.633 -15.337 1.00 80.69 170 THR A CA 1
ATOM 1288 C C . THR A 1 170 ? 26.953 -2.532 -15.543 1.00 80.69 170 THR A C 1
ATOM 1290 O O . THR A 1 170 ? 27.351 -1.373 -15.569 1.00 80.69 170 THR A O 1
ATOM 1293 N N . LEU A 1 171 ? 25.668 -2.872 -15.689 1.00 79.75 171 LEU A N 1
ATOM 1294 C CA . LEU A 1 171 ? 24.621 -1.919 -16.031 1.00 79.75 171 LEU A CA 1
ATOM 1295 C C . LEU A 1 171 ? 24.248 -1.100 -14.796 1.00 79.75 171 LEU A C 1
ATOM 1297 O O . LEU A 1 171 ? 23.593 -1.592 -13.882 1.00 79.75 171 LEU A O 1
ATOM 1301 N N . THR A 1 172 ? 24.646 0.167 -14.788 1.00 78.75 172 THR A N 1
ATOM 1302 C CA . THR A 1 172 ? 24.378 1.091 -13.682 1.00 78.75 172 THR A CA 1
ATOM 1303 C C . THR A 1 172 ? 23.283 2.095 -14.013 1.00 78.75 172 THR A C 1
ATOM 1305 O O . THR A 1 172 ? 22.680 2.646 -13.094 1.00 78.75 172 THR A O 1
ATOM 1308 N N . THR A 1 173 ? 22.982 2.336 -15.294 1.00 80.38 173 THR A N 1
ATOM 1309 C CA . THR A 1 173 ? 21.923 3.275 -15.698 1.00 80.38 173 THR A CA 1
ATOM 1310 C C . THR A 1 173 ? 21.081 2.759 -16.866 1.00 80.38 173 THR A C 1
ATOM 1312 O O . THR A 1 173 ? 21.612 2.393 -17.914 1.00 80.38 173 THR A O 1
ATOM 1315 N N . LEU A 1 174 ? 19.758 2.802 -16.710 1.00 81.38 174 LEU A N 1
ATOM 1316 C CA . LEU A 1 174 ? 18.760 2.528 -17.740 1.00 81.38 174 LEU A CA 1
ATOM 1317 C C . LEU A 1 174 ? 17.907 3.781 -17.979 1.00 81.38 174 LEU A C 1
ATOM 1319 O O . LEU A 1 174 ? 17.182 4.226 -17.094 1.00 81.38 174 LEU A O 1
ATOM 1323 N N . THR A 1 175 ? 17.954 4.352 -19.176 1.00 82.19 175 THR A N 1
ATOM 1324 C CA . THR A 1 175 ? 17.108 5.486 -19.566 1.00 82.19 175 THR A CA 1
ATOM 1325 C C . THR A 1 175 ? 15.887 4.988 -20.332 1.00 82.19 175 THR A C 1
ATOM 1327 O O . THR A 1 175 ? 16.019 4.253 -21.310 1.00 82.19 175 THR A O 1
ATOM 1330 N N . LEU A 1 176 ? 14.694 5.382 -19.885 1.00 79.62 176 LEU A N 1
ATOM 1331 C CA . LEU A 1 176 ? 13.423 4.995 -20.499 1.00 79.62 176 LEU A CA 1
ATOM 1332 C C . LEU A 1 176 ? 13.075 5.933 -21.664 1.00 79.62 176 LEU A C 1
ATOM 1334 O O . LEU A 1 176 ? 13.400 7.121 -21.622 1.00 79.62 176 LEU A O 1
ATOM 1338 N N . ASN A 1 177 ? 12.375 5.419 -22.679 1.00 76.88 177 ASN A N 1
ATOM 1339 C CA . ASN A 1 177 ? 11.785 6.251 -23.732 1.00 76.88 177 ASN A CA 1
ATOM 1340 C C . ASN A 1 177 ? 10.425 6.837 -23.286 1.00 76.88 177 ASN A C 1
ATOM 1342 O O . ASN A 1 177 ? 9.835 6.388 -22.303 1.00 76.88 177 ASN A O 1
ATOM 1346 N N . GLN A 1 178 ? 9.917 7.851 -24.000 1.00 73.25 178 GLN A N 1
ATOM 1347 C CA . GLN A 1 178 ? 8.671 8.552 -23.632 1.00 73.25 178 GLN A CA 1
ATOM 1348 C C . GLN A 1 178 ? 7.387 7.743 -23.852 1.00 73.25 178 GLN A C 1
ATOM 1350 O O . GLN A 1 178 ? 6.350 8.078 -23.277 1.00 73.25 178 GLN A O 1
ATOM 1355 N N . SER A 1 179 ? 7.447 6.740 -24.717 1.00 69.62 179 SER A N 1
ATOM 1356 C CA . SER A 1 179 ? 6.326 5.893 -25.124 1.00 69.62 179 SER A CA 1
ATOM 1357 C C . SER A 1 179 ? 6.194 4.644 -24.250 1.00 69.62 179 SER A C 1
ATOM 1359 O O . SER A 1 179 ? 5.185 3.946 -24.334 1.00 69.62 179 SER A O 1
ATOM 1361 N N . LEU A 1 180 ? 7.185 4.373 -23.394 1.00 68.56 180 LEU A N 1
ATOM 1362 C CA . LEU A 1 180 ? 7.227 3.194 -22.549 1.00 68.56 180 LEU A CA 1
ATOM 1363 C C . LEU A 1 180 ? 6.100 3.231 -21.512 1.00 68.56 180 LEU A C 1
ATOM 1365 O O . LEU A 1 180 ? 5.977 4.159 -20.713 1.00 68.56 180 LEU A O 1
ATOM 1369 N N . SER A 1 181 ? 5.287 2.185 -21.534 1.00 61.19 181 SER A N 1
ATOM 1370 C CA . SER A 1 181 ? 4.100 2.007 -20.701 1.00 61.19 181 SER A CA 1
ATOM 1371 C C . SER A 1 181 ? 4.203 0.788 -19.784 1.00 61.19 181 SER A C 1
ATOM 1373 O O . SER A 1 181 ? 3.561 0.761 -18.732 1.00 61.19 181 SER A O 1
ATOM 1375 N N . VAL A 1 182 ? 5.062 -0.177 -20.124 1.00 55.81 182 VAL A N 1
ATOM 1376 C CA . VAL A 1 182 ? 5.316 -1.390 -19.342 1.00 55.81 182 VAL A CA 1
ATOM 1377 C C . VAL A 1 182 ? 6.824 -1.581 -19.178 1.00 55.81 182 VAL A C 1
ATOM 1379 O O . VAL A 1 182 ? 7.574 -1.526 -20.150 1.00 55.81 182 VAL A O 1
ATOM 1382 N N . LEU A 1 183 ? 7.268 -1.795 -17.936 1.00 60.59 183 LEU A N 1
ATOM 1383 C CA . LEU A 1 183 ? 8.630 -2.224 -17.620 1.00 60.59 183 LEU A CA 1
ATOM 1384 C C . LEU A 1 183 ? 8.556 -3.505 -16.784 1.00 60.59 183 LEU A C 1
ATOM 1386 O O . LEU A 1 183 ? 8.351 -3.462 -15.571 1.00 60.59 183 LEU A O 1
ATOM 1390 N N . SER A 1 184 ? 8.708 -4.650 -17.440 1.00 55.62 184 SER A N 1
ATOM 1391 C CA . SER A 1 184 ? 8.698 -5.971 -16.811 1.00 55.62 184 SER A CA 1
ATOM 1392 C C . SER A 1 184 ? 10.135 -6.421 -16.569 1.00 55.62 184 SER A C 1
ATOM 1394 O O . SER A 1 184 ? 10.728 -7.149 -17.358 1.00 55.62 184 SER A O 1
ATOM 1396 N N . SER A 1 185 ? 10.743 -5.946 -15.484 1.00 55.09 185 SER A N 1
ATOM 1397 C CA . SER A 1 185 ? 12.136 -6.280 -15.177 1.00 55.09 185 SER A CA 1
ATOM 1398 C C . SER A 1 185 ? 12.357 -6.577 -13.706 1.00 55.09 185 SER A C 1
ATOM 1400 O O . SER A 1 185 ? 11.866 -5.863 -12.834 1.00 55.09 185 SER A O 1
ATOM 1402 N N . THR A 1 186 ? 13.169 -7.591 -13.422 1.00 54.34 186 THR A N 1
ATOM 1403 C CA . THR A 1 186 ? 13.771 -7.758 -12.098 1.00 54.34 186 THR A CA 1
ATOM 1404 C C . THR A 1 186 ? 14.962 -6.816 -11.990 1.00 54.34 186 THR A C 1
ATOM 1406 O O . THR A 1 186 ? 15.981 -7.023 -12.645 1.00 54.34 186 THR A O 1
ATOM 1409 N N . MET A 1 187 ? 14.834 -5.771 -11.172 1.00 55.81 187 MET A N 1
ATOM 1410 C CA . MET A 1 187 ? 15.973 -4.931 -10.810 1.00 55.81 187 MET A CA 1
ATOM 1411 C C . MET A 1 187 ? 16.809 -5.635 -9.742 1.00 55.81 187 MET A C 1
ATOM 1413 O O . MET A 1 187 ? 16.281 -6.055 -8.710 1.00 55.81 187 MET A O 1
ATOM 1417 N N . LYS A 1 188 ? 18.122 -5.729 -9.965 1.00 54.38 188 LYS A N 1
ATOM 1418 C CA . LYS A 1 188 ? 19.091 -6.010 -8.900 1.00 54.38 188 LYS A CA 1
ATOM 1419 C C . LYS A 1 188 ? 19.895 -4.749 -8.564 1.00 54.38 188 LYS A C 1
ATOM 1421 O O . LYS A 1 188 ? 19.702 -3.692 -9.156 1.00 54.38 188 LYS A O 1
ATOM 1426 N N . ASN A 1 189 ? 20.717 -4.868 -7.524 1.00 51.66 189 ASN A N 1
ATOM 1427 C CA . ASN A 1 189 ? 21.503 -3.811 -6.883 1.00 51.66 189 ASN A CA 1
ATOM 1428 C C . ASN A 1 189 ? 22.045 -2.717 -7.829 1.00 51.66 189 ASN A C 1
ATOM 1430 O O . ASN A 1 189 ? 22.725 -3.021 -8.799 1.00 51.66 189 ASN A O 1
ATOM 1434 N N . VAL A 1 190 ? 21.859 -1.450 -7.429 1.00 54.84 190 VAL A N 1
ATOM 1435 C CA . VAL A 1 190 ? 22.514 -0.240 -7.986 1.00 54.84 190 VAL A CA 1
ATOM 1436 C C . VAL A 1 190 ? 22.165 0.093 -9.448 1.00 54.84 190 VAL A C 1
ATOM 1438 O O . VAL A 1 190 ? 22.951 0.733 -10.142 1.00 54.84 190 VAL A O 1
ATOM 1441 N N . LEU A 1 191 ? 20.970 -0.273 -9.923 1.00 66.38 191 LEU A N 1
ATOM 1442 C CA . LEU A 1 191 ? 20.461 0.262 -11.187 1.00 66.38 191 LEU A CA 1
ATOM 1443 C C . LEU A 1 191 ? 19.736 1.599 -10.973 1.00 66.38 191 LEU A C 1
ATOM 1445 O O . LEU A 1 191 ? 18.777 1.694 -10.204 1.00 66.38 191 LEU A O 1
ATOM 1449 N N . GLU A 1 192 ? 20.193 2.629 -11.679 1.00 72.69 192 GLU A N 1
ATOM 1450 C CA . GLU A 1 192 ? 19.507 3.908 -11.830 1.00 72.69 192 GLU A CA 1
ATOM 1451 C C . GLU A 1 192 ? 18.598 3.876 -13.063 1.00 72.69 192 GLU A C 1
ATOM 1453 O O . GLU A 1 192 ? 19.070 3.739 -14.185 1.00 72.69 192 GLU A O 1
ATOM 1458 N N . ILE A 1 193 ? 17.295 4.044 -12.871 1.00 74.44 193 ILE A N 1
ATOM 1459 C CA . ILE A 1 193 ? 16.322 4.256 -13.937 1.00 74.44 193 ILE A CA 1
ATOM 1460 C C . ILE A 1 193 ? 16.105 5.759 -14.124 1.00 74.44 193 ILE A C 1
ATOM 1462 O O . ILE A 1 193 ? 15.751 6.471 -13.184 1.00 74.44 193 ILE A O 1
ATOM 1466 N N . VAL A 1 194 ? 16.267 6.244 -15.350 1.00 74.00 194 VAL A N 1
ATOM 1467 C CA . VAL A 1 194 ? 16.033 7.642 -15.730 1.00 74.00 194 VAL A CA 1
ATOM 1468 C C . VAL A 1 194 ? 14.763 7.715 -16.585 1.00 74.00 194 VAL A C 1
ATOM 1470 O O . VAL A 1 194 ? 14.794 7.293 -17.743 1.00 74.00 194 VAL A O 1
ATOM 1473 N N . PRO A 1 195 ? 13.639 8.220 -16.043 1.00 68.81 195 PRO A N 1
ATOM 1474 C CA . PRO A 1 195 ? 12.431 8.523 -16.805 1.00 68.81 195 PRO A CA 1
ATOM 1475 C C . PRO A 1 195 ? 12.682 9.452 -17.992 1.00 68.81 195 PRO A C 1
ATOM 1477 O O . PRO A 1 195 ? 13.505 10.366 -17.930 1.00 68.81 195 PRO A O 1
ATOM 1480 N N . ALA A 1 196 ? 11.902 9.265 -19.053 1.00 63.75 196 ALA A N 1
ATOM 1481 C CA . ALA A 1 196 ? 12.015 10.052 -20.276 1.00 63.75 196 ALA A CA 1
ATOM 1482 C C . ALA A 1 196 ? 11.632 11.534 -20.109 1.00 63.75 196 ALA A C 1
ATOM 1484 O O . ALA A 1 196 ? 12.051 12.377 -20.902 1.00 63.75 196 ALA A O 1
ATOM 1485 N N . ASP A 1 197 ? 10.823 11.862 -19.099 1.00 57.69 197 ASP A N 1
ATOM 1486 C CA . ASP A 1 197 ? 10.423 13.226 -18.745 1.00 57.69 197 ASP A CA 1
ATOM 1487 C C . ASP A 1 197 ? 11.389 13.912 -17.762 1.00 57.69 197 ASP A C 1
ATOM 1489 O O . ASP A 1 197 ? 11.159 15.057 -17.365 1.00 57.69 197 ASP A O 1
ATOM 1493 N N . GLY A 1 198 ? 12.502 13.248 -17.436 1.00 58.88 198 GLY A N 1
ATOM 1494 C CA . GLY A 1 198 ? 13.476 13.692 -16.447 1.00 58.88 198 GLY A CA 1
ATOM 1495 C C . GLY A 1 198 ? 13.143 13.196 -15.037 1.00 58.88 198 GLY A C 1
ATOM 1496 O O . GLY A 1 198 ? 12.008 12.868 -14.711 1.00 58.88 198 GLY A O 1
ATOM 1497 N N . GLY A 1 199 ? 14.164 13.119 -14.184 1.00 67.38 199 GLY A N 1
ATOM 1498 C CA . GLY A 1 199 ? 14.066 12.531 -12.846 1.00 67.38 199 GLY A CA 1
ATOM 1499 C C . GLY A 1 199 ? 14.965 11.308 -12.697 1.00 67.38 199 GLY A C 1
ATOM 1500 O O . GLY A 1 199 ? 15.720 10.960 -13.604 1.00 67.38 199 GLY A O 1
ATOM 1501 N N . LYS A 1 200 ? 14.923 10.677 -11.524 1.00 74.00 200 LYS A N 1
ATOM 1502 C CA . LYS A 1 200 ? 15.806 9.554 -11.186 1.00 74.00 200 LYS A CA 1
ATOM 1503 C C . LYS A 1 200 ? 15.100 8.573 -10.267 1.00 74.00 200 LYS A C 1
ATOM 1505 O O . LYS A 1 200 ? 14.673 8.965 -9.189 1.00 74.00 200 LYS A O 1
ATOM 1510 N N . ILE A 1 201 ? 15.024 7.308 -10.652 1.00 76.12 201 ILE A N 1
ATOM 1511 C CA . ILE A 1 201 ? 14.610 6.208 -9.785 1.00 76.12 201 ILE A CA 1
ATOM 1512 C C . ILE A 1 201 ? 15.839 5.361 -9.497 1.00 76.12 201 ILE A C 1
ATOM 1514 O O . ILE A 1 201 ? 16.468 4.858 -10.416 1.00 76.12 201 ILE A O 1
ATOM 1518 N N . ALA A 1 202 ? 16.219 5.204 -8.240 1.00 72.75 202 ALA A N 1
ATOM 1519 C CA . ALA A 1 202 ? 17.388 4.406 -7.895 1.00 72.75 202 ALA A CA 1
ATOM 1520 C C . ALA A 1 202 ? 17.265 3.842 -6.486 1.00 72.75 202 ALA A C 1
ATOM 1522 O O . ALA A 1 202 ? 16.590 4.416 -5.627 1.00 72.75 202 ALA A O 1
ATOM 1523 N N . TYR A 1 203 ? 17.979 2.748 -6.238 1.00 72.88 203 TYR A N 1
ATOM 1524 C CA . TYR A 1 203 ? 18.227 2.307 -4.875 1.00 72.88 203 TYR A CA 1
ATOM 1525 C C . TYR A 1 203 ? 19.184 3.271 -4.165 1.00 72.88 203 TYR A C 1
ATOM 1527 O O . TYR A 1 203 ? 20.268 3.571 -4.663 1.00 72.88 203 TYR A O 1
ATOM 1535 N N . GLN A 1 204 ? 18.785 3.723 -2.981 1.00 78.69 204 GLN A N 1
ATOM 1536 C CA . GLN A 1 204 ? 19.597 4.473 -2.029 1.00 78.69 204 GLN A CA 1
ATOM 1537 C C . GLN A 1 204 ? 19.573 3.696 -0.714 1.00 78.69 204 GLN A C 1
ATOM 1539 O O . GLN A 1 204 ? 18.516 3.562 -0.103 1.00 78.69 204 GLN A O 1
ATOM 1544 N N . ASP A 1 205 ? 20.703 3.101 -0.331 1.00 80.25 205 ASP A N 1
ATOM 1545 C CA . ASP A 1 205 ? 20.820 2.257 0.869 1.00 80.25 205 ASP A CA 1
ATOM 1546 C C . ASP A 1 205 ? 19.746 1.153 0.959 1.00 80.25 205 ASP A C 1
ATOM 1548 O O . ASP A 1 205 ? 19.201 0.858 2.019 1.00 80.25 205 ASP A O 1
ATOM 1552 N N . GLY A 1 206 ? 19.409 0.544 -0.184 1.00 77.25 206 GLY A N 1
ATOM 1553 C CA . GLY A 1 206 ? 18.385 -0.500 -0.284 1.00 77.25 206 GLY A CA 1
ATOM 1554 C C . GLY A 1 206 ? 16.936 0.009 -0.280 1.00 77.25 206 GLY A C 1
ATOM 1555 O O . GLY A 1 206 ? 16.017 -0.805 -0.293 1.00 77.25 206 GLY A O 1
ATOM 1556 N N . LEU A 1 207 ? 16.703 1.323 -0.317 1.00 82.56 207 LEU A N 1
ATOM 1557 C CA . LEU A 1 207 ? 15.389 1.943 -0.522 1.00 82.56 207 LEU A CA 1
ATOM 1558 C C . LEU A 1 207 ? 15.246 2.374 -1.986 1.00 82.56 207 LEU A C 1
ATOM 1560 O O . LEU A 1 207 ? 16.083 3.118 -2.491 1.00 82.56 207 LEU A O 1
ATOM 1564 N N . LEU A 1 208 ? 14.207 1.918 -2.683 1.00 80.19 208 LEU A N 1
ATOM 1565 C CA . LEU A 1 208 ? 13.922 2.329 -4.057 1.00 80.19 208 LEU A CA 1
ATOM 1566 C C . LEU A 1 208 ? 13.225 3.691 -4.039 1.00 80.19 208 LEU A C 1
ATOM 1568 O O . LEU A 1 208 ? 12.047 3.800 -3.693 1.00 80.19 208 LEU A O 1
ATOM 1572 N N . MET A 1 209 ? 13.965 4.721 -4.430 1.00 79.69 209 MET A N 1
ATOM 1573 C CA . MET A 1 209 ? 13.528 6.110 -4.389 1.00 79.69 209 MET A CA 1
ATOM 1574 C C . MET A 1 209 ? 13.296 6.625 -5.802 1.00 79.69 209 MET A C 1
ATOM 1576 O O . MET A 1 209 ? 14.202 6.535 -6.625 1.00 79.69 209 MET A O 1
ATOM 1580 N N . ALA A 1 210 ? 12.136 7.221 -6.068 1.00 79.62 210 ALA A N 1
ATOM 1581 C CA . ALA A 1 210 ? 11.920 8.065 -7.237 1.00 79.62 210 ALA A CA 1
ATOM 1582 C C . ALA A 1 210 ? 12.113 9.527 -6.860 1.00 79.62 210 ALA A C 1
ATOM 1584 O O . ALA A 1 210 ? 11.584 9.987 -5.855 1.00 79.62 210 ALA A O 1
ATOM 1585 N N . ASN A 1 211 ? 12.841 10.266 -7.679 1.00 74.69 211 ASN A N 1
ATOM 1586 C CA . ASN A 1 211 ? 13.054 11.685 -7.525 1.00 74.69 211 ASN A CA 1
ATOM 1587 C C . ASN A 1 211 ? 12.460 12.403 -8.735 1.00 74.69 211 ASN A C 1
ATOM 1589 O O . ASN A 1 211 ? 13.013 12.337 -9.835 1.00 74.69 211 ASN A O 1
ATOM 1593 N N . THR A 1 212 ? 11.334 13.083 -8.527 1.00 57.91 212 THR A N 1
ATOM 1594 C CA . THR A 1 212 ? 10.687 13.913 -9.553 1.00 57.91 212 THR A CA 1
ATOM 1595 C C . THR A 1 212 ? 11.258 15.343 -9.589 1.00 57.91 212 THR A C 1
ATOM 1597 O O . THR A 1 212 ? 10.661 16.220 -10.207 1.00 57.91 212 THR A O 1
ATOM 1600 N N . GLY A 1 213 ? 12.402 15.613 -8.932 1.00 54.09 213 GLY A N 1
ATOM 1601 C CA . GLY A 1 213 ? 13.041 16.938 -8.878 1.00 54.09 213 GLY A CA 1
ATOM 1602 C C . GLY A 1 213 ? 14.323 16.991 -8.028 1.00 54.09 213 GLY A C 1
ATOM 1603 O O . GLY A 1 213 ? 15.107 16.055 -8.024 1.00 54.09 213 GLY A O 1
ATOM 1604 N N . THR A 1 214 ? 14.590 18.093 -7.318 1.00 45.38 214 THR A N 1
ATOM 1605 C CA . THR A 1 214 ? 15.758 18.204 -6.405 1.00 45.38 214 THR A CA 1
ATOM 1606 C C . THR A 1 214 ? 15.395 17.877 -4.945 1.00 45.38 214 THR A C 1
ATOM 1608 O O . THR A 1 214 ? 16.290 17.623 -4.145 1.00 45.38 214 THR A O 1
ATOM 1611 N N . TYR A 1 215 ? 14.102 17.839 -4.583 1.00 49.59 215 TYR A N 1
ATOM 1612 C CA . TYR A 1 215 ? 13.646 17.700 -3.185 1.00 49.59 215 TYR A CA 1
ATOM 1613 C C . TYR A 1 215 ? 12.331 16.920 -2.982 1.00 49.59 215 TYR A C 1
ATOM 1615 O O . TYR A 1 215 ? 11.835 16.872 -1.857 1.00 49.59 215 TYR A O 1
ATOM 1623 N N . ASP A 1 216 ? 11.786 16.290 -4.027 1.00 74.12 216 ASP A N 1
ATOM 1624 C CA . ASP A 1 216 ? 10.515 15.557 -3.958 1.00 74.12 216 ASP A CA 1
ATOM 1625 C C . ASP A 1 216 ? 10.761 14.067 -4.200 1.00 74.12 216 ASP A C 1
ATOM 1627 O O . ASP A 1 216 ? 10.561 13.549 -5.302 1.00 74.12 216 ASP A O 1
ATOM 1631 N N . GLN A 1 217 ? 11.266 13.381 -3.170 1.00 85.12 217 GLN A N 1
ATOM 1632 C CA . GLN A 1 217 ? 11.511 11.947 -3.264 1.00 85.12 217 GLN A CA 1
ATOM 1633 C C . GLN A 1 217 ? 10.271 11.152 -2.847 1.00 85.12 217 GLN A C 1
ATOM 1635 O O . GLN A 1 217 ? 9.654 11.429 -1.817 1.00 85.12 217 GLN A O 1
ATOM 1640 N N . THR A 1 218 ? 9.943 10.132 -3.629 1.00 84.44 218 THR A N 1
ATOM 1641 C CA . THR A 1 218 ? 8.883 9.159 -3.365 1.00 84.44 218 THR A CA 1
ATOM 1642 C C . THR A 1 218 ? 9.523 7.810 -3.066 1.00 84.44 218 THR A C 1
ATOM 1644 O O . THR A 1 218 ? 10.300 7.308 -3.880 1.00 84.44 218 THR A O 1
ATOM 1647 N N . LEU A 1 219 ? 9.203 7.208 -1.920 1.00 84.69 219 LEU A N 1
ATOM 1648 C CA . LEU A 1 219 ? 9.569 5.819 -1.652 1.00 84.69 219 LEU A CA 1
ATOM 1649 C C . LEU A 1 219 ? 8.633 4.907 -2.450 1.00 84.69 219 LEU A C 1
ATOM 1651 O O . LEU A 1 219 ? 7.422 4.898 -2.217 1.00 84.69 219 LEU A O 1
ATOM 1655 N N . LEU A 1 220 ? 9.210 4.146 -3.377 1.00 76.69 220 LEU A N 1
ATOM 1656 C CA . LEU A 1 220 ? 8.486 3.202 -4.226 1.00 76.69 220 LEU A CA 1
ATOM 1657 C C . LEU A 1 220 ? 8.605 1.760 -3.745 1.00 76.69 220 LEU A C 1
ATOM 1659 O O . LEU A 1 220 ? 7.739 0.954 -4.054 1.00 76.69 220 LEU A O 1
ATOM 1663 N N . GLY A 1 221 ? 9.669 1.422 -3.018 1.00 76.25 221 GLY A N 1
ATOM 1664 C CA . GLY A 1 221 ? 9.954 0.045 -2.637 1.00 76.25 221 GLY A CA 1
ATOM 1665 C C . GLY A 1 221 ? 11.139 -0.068 -1.692 1.00 76.25 221 GLY A C 1
ATOM 1666 O O . GLY A 1 221 ? 11.912 0.871 -1.516 1.00 76.25 221 GLY A O 1
ATOM 1667 N N . VAL A 1 222 ? 11.323 -1.254 -1.131 1.00 75.75 222 VAL A N 1
ATOM 1668 C CA . VAL A 1 222 ? 12.532 -1.630 -0.391 1.00 75.75 222 VAL A CA 1
ATOM 1669 C C . VAL A 1 222 ? 13.161 -2.829 -1.087 1.00 75.75 222 VAL A C 1
ATOM 1671 O O . VAL A 1 222 ? 12.479 -3.598 -1.757 1.00 75.75 222 VAL A O 1
ATOM 1674 N N . GLN A 1 223 ? 14.468 -2.996 -0.993 1.00 74.62 223 GLN A N 1
ATOM 1675 C CA . GLN A 1 223 ? 15.140 -4.149 -1.561 1.00 74.62 223 GLN A CA 1
ATOM 1676 C C . GLN A 1 223 ? 14.895 -5.404 -0.714 1.00 74.62 223 GLN A C 1
ATOM 1678 O O . GLN A 1 223 ? 14.867 -5.334 0.511 1.00 74.62 223 GLN A O 1
ATOM 1683 N N . SER A 1 224 ? 14.786 -6.575 -1.342 1.00 70.38 224 SER A N 1
ATOM 1684 C CA . SER A 1 224 ? 14.602 -7.847 -0.623 1.00 70.38 224 SER A CA 1
ATOM 1685 C C . SER A 1 224 ? 15.773 -8.219 0.296 1.00 70.38 224 SER A C 1
ATOM 1687 O O . SER A 1 224 ? 15.586 -8.928 1.277 1.00 70.38 224 SER A O 1
ATOM 1689 N N . SER A 1 225 ? 16.982 -7.731 0.008 1.00 71.38 225 SER A N 1
ATOM 1690 C CA . SER A 1 225 ? 18.166 -7.920 0.855 1.00 71.38 225 SER A CA 1
ATOM 1691 C C . SER A 1 225 ? 18.309 -6.868 1.958 1.00 71.38 225 SER A C 1
ATOM 1693 O O . SER A 1 225 ? 19.345 -6.827 2.619 1.00 71.38 225 SER A O 1
ATOM 1695 N N . TYR A 1 226 ? 17.325 -5.980 2.133 1.00 78.81 226 TYR A N 1
ATOM 1696 C CA . TYR A 1 226 ? 17.353 -4.983 3.195 1.00 78.81 226 TYR A CA 1
ATOM 1697 C C . TYR A 1 226 ? 17.344 -5.684 4.555 1.00 78.81 226 TYR A C 1
ATOM 1699 O O . TYR A 1 226 ? 16.440 -6.458 4.859 1.00 78.81 226 TYR A O 1
ATOM 1707 N N . SER A 1 227 ? 18.379 -5.439 5.355 1.00 83.56 227 SER A N 1
ATOM 1708 C CA . SER A 1 227 ? 18.644 -6.222 6.565 1.00 83.56 227 SER A CA 1
ATOM 1709 C C . SER A 1 227 ? 18.885 -5.363 7.805 1.00 83.56 227 SER A C 1
ATOM 1711 O O . SER A 1 227 ? 19.390 -5.865 8.811 1.00 83.56 227 SER A O 1
ATOM 1713 N N . THR A 1 228 ? 18.594 -4.062 7.750 1.00 88.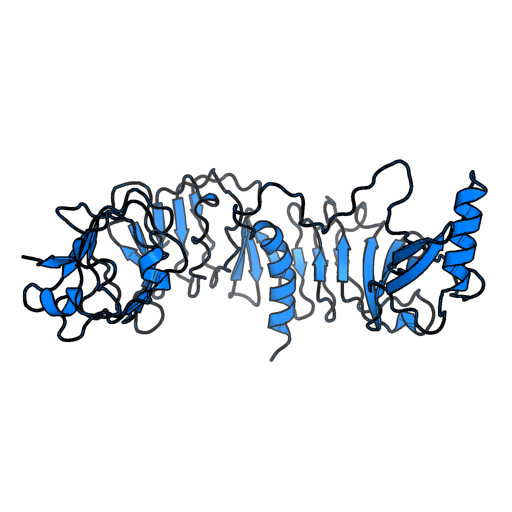06 228 THR A N 1
ATOM 1714 C CA . THR A 1 228 ? 18.779 -3.195 8.916 1.00 88.06 228 THR A CA 1
ATOM 1715 C C . THR A 1 228 ? 17.665 -3.429 9.936 1.00 88.06 228 THR A C 1
ATOM 1717 O O . THR A 1 228 ? 16.535 -3.791 9.595 1.00 88.06 228 THR A O 1
ATOM 1720 N N . VAL A 1 229 ? 18.010 -3.241 11.212 1.00 91.81 229 VAL A N 1
ATOM 1721 C CA . VAL A 1 229 ? 17.064 -3.345 12.335 1.00 91.81 229 VAL A CA 1
ATOM 1722 C C . VAL A 1 229 ? 16.199 -2.088 12.434 1.00 91.81 229 VAL A C 1
ATOM 1724 O O . VAL A 1 229 ? 14.995 -2.165 12.671 1.00 91.81 229 VAL A O 1
ATOM 1727 N N . THR A 1 230 ? 16.812 -0.928 12.201 1.00 92.69 230 THR A N 1
ATOM 1728 C CA . THR A 1 230 ? 16.121 0.358 12.120 1.00 92.69 230 THR A CA 1
ATOM 1729 C C . THR A 1 230 ? 16.094 0.816 10.672 1.00 92.69 230 THR A C 1
ATOM 1731 O O . THR A 1 230 ? 17.146 1.032 10.065 1.00 92.69 230 THR A O 1
ATOM 1734 N N . MET A 1 231 ? 14.890 1.000 10.139 1.00 92.38 231 MET A N 1
ATOM 1735 C CA . MET A 1 231 ? 14.658 1.632 8.850 1.00 92.38 231 MET A CA 1
ATOM 1736 C C . MET A 1 231 ? 14.416 3.123 9.066 1.00 92.38 231 MET A C 1
ATOM 1738 O O . MET A 1 231 ? 13.352 3.522 9.531 1.00 92.38 231 MET A O 1
ATOM 1742 N N . SER A 1 232 ? 15.397 3.948 8.715 1.00 93.75 232 SER A N 1
ATOM 1743 C CA . SER A 1 232 ? 15.249 5.405 8.715 1.00 93.75 232 SER A CA 1
ATOM 1744 C C . SER A 1 232 ? 15.066 5.886 7.287 1.00 93.75 232 SER A C 1
ATOM 1746 O O . SER A 1 232 ? 15.983 5.729 6.479 1.00 93.75 232 SER A O 1
ATOM 1748 N N . LEU A 1 233 ? 13.905 6.462 6.959 1.00 91.88 233 LEU A N 1
ATOM 1749 C CA . LEU A 1 233 ? 13.731 7.023 5.620 1.00 91.88 233 LEU A CA 1
ATOM 1750 C C . LEU A 1 233 ? 14.465 8.375 5.524 1.00 91.88 233 LEU A C 1
ATOM 1752 O O . LEU A 1 233 ? 14.442 9.150 6.485 1.00 91.88 233 LEU A O 1
ATOM 1756 N N . PRO A 1 234 ? 15.108 8.679 4.383 1.00 89.94 234 PRO A N 1
ATOM 1757 C CA . PRO A 1 234 ? 15.846 9.926 4.198 1.00 89.94 234 PRO A CA 1
ATOM 1758 C C . PRO A 1 234 ? 14.990 11.188 4.377 1.00 89.94 234 PRO A C 1
ATOM 1760 O O . PRO A 1 234 ? 13.825 11.226 3.995 1.00 89.94 234 PRO A O 1
ATOM 1763 N N . GLU A 1 235 ? 15.590 12.290 4.835 1.00 87.62 235 GLU A N 1
ATOM 1764 C CA . GLU A 1 235 ? 14.889 13.577 5.016 1.00 87.62 235 GLU A CA 1
ATOM 1765 C C . GLU A 1 235 ? 14.346 14.182 3.702 1.00 87.62 235 GLU A C 1
ATOM 1767 O O . GLU A 1 235 ? 13.563 15.122 3.724 1.00 87.62 235 GLU A O 1
ATOM 1772 N N . GLY A 1 236 ? 14.702 13.641 2.534 1.00 86.62 236 GLY A N 1
ATOM 1773 C CA . GLY A 1 236 ? 14.130 14.046 1.245 1.00 86.62 236 GLY A CA 1
ATOM 1774 C C . GLY A 1 236 ? 12.798 13.377 0.875 1.00 86.62 236 GLY A C 1
ATOM 1775 O O . GLY A 1 236 ? 12.218 13.751 -0.144 1.00 86.62 236 GLY A O 1
ATOM 1776 N N . VAL A 1 237 ? 12.317 12.390 1.643 1.00 90.44 237 VAL A N 1
ATOM 1777 C CA . VAL A 1 237 ? 11.105 11.624 1.295 1.00 90.44 237 VAL A CA 1
ATOM 1778 C C . VAL A 1 237 ? 9.829 12.409 1.609 1.00 90.44 237 VAL A C 1
ATOM 1780 O O . VAL A 1 237 ? 9.484 12.620 2.768 1.00 90.44 237 VAL A O 1
ATOM 1783 N N . LYS A 1 238 ? 9.086 12.788 0.564 1.00 90.38 238 LYS A N 1
ATOM 1784 C CA . LYS A 1 238 ? 7.792 13.491 0.633 1.00 90.38 238 LYS A CA 1
ATOM 1785 C C . LYS A 1 238 ? 6.588 12.558 0.619 1.00 90.38 238 LYS A C 1
ATOM 1787 O O . LYS A 1 238 ? 5.551 12.886 1.202 1.00 90.38 238 LYS A O 1
ATOM 1792 N N . SER A 1 239 ? 6.722 11.414 -0.037 1.00 88.12 239 SER A N 1
ATOM 1793 C CA . SER A 1 239 ? 5.632 10.477 -0.305 1.00 88.12 239 SER A CA 1
ATOM 1794 C C . SER A 1 239 ? 6.081 9.032 -0.118 1.00 88.12 239 SER A C 1
ATOM 1796 O O . SER A 1 239 ? 7.215 8.670 -0.434 1.00 88.12 239 SER A O 1
ATOM 1798 N N . ILE A 1 240 ? 5.170 8.196 0.380 1.00 85.81 240 ILE A N 1
ATOM 1799 C CA . ILE A 1 240 ? 5.313 6.736 0.398 1.00 85.81 240 ILE A CA 1
ATOM 1800 C C . ILE A 1 240 ? 4.113 6.129 -0.327 1.00 85.81 240 ILE A C 1
ATOM 1802 O O . ILE A 1 240 ? 2.965 6.318 0.096 1.00 85.81 240 ILE A O 1
ATOM 1806 N N . GLU A 1 241 ? 4.393 5.395 -1.400 1.00 79.69 241 GLU A N 1
ATOM 1807 C CA . GLU A 1 241 ? 3.372 4.720 -2.203 1.00 79.69 241 GLU A CA 1
ATOM 1808 C C . GLU A 1 241 ? 2.832 3.458 -1.520 1.00 79.69 241 GLU A C 1
ATOM 1810 O O . GLU A 1 241 ? 3.503 2.841 -0.692 1.00 79.69 241 GLU A O 1
ATOM 1815 N N . SER A 1 242 ? 1.616 3.047 -1.894 1.00 70.00 242 SER A N 1
ATOM 1816 C CA . SER A 1 242 ? 0.866 1.937 -1.270 1.00 70.00 242 SER A CA 1
ATOM 1817 C C . SER A 1 242 ? 1.622 0.608 -1.193 1.00 70.00 242 SER A C 1
ATOM 1819 O O . SER A 1 242 ? 1.409 -0.148 -0.250 1.00 70.00 242 SER A O 1
ATOM 1821 N N . CYS A 1 243 ? 2.510 0.329 -2.146 1.00 70.75 243 CYS A N 1
ATOM 1822 C CA . CYS A 1 243 ? 3.260 -0.926 -2.215 1.00 70.75 243 CYS A CA 1
ATOM 1823 C C . CYS A 1 243 ? 4.745 -0.764 -1.840 1.00 70.75 243 CYS A C 1
ATOM 1825 O O . CYS A 1 243 ? 5.520 -1.703 -1.989 1.00 70.75 243 CYS A O 1
ATOM 1827 N N . ALA A 1 244 ? 5.154 0.390 -1.300 1.00 75.94 244 ALA A N 1
ATOM 1828 C CA . ALA A 1 244 ? 6.547 0.632 -0.916 1.00 75.94 244 ALA A CA 1
ATOM 1829 C C . ALA A 1 244 ? 7.101 -0.396 0.084 1.00 75.94 244 ALA A C 1
ATOM 1831 O O . ALA A 1 244 ? 8.291 -0.707 0.084 1.00 75.94 244 ALA A O 1
ATOM 1832 N N . LEU A 1 245 ? 6.218 -0.936 0.921 1.00 76.06 245 LEU A N 1
ATOM 1833 C CA . LEU A 1 245 ? 6.511 -1.936 1.940 1.00 76.06 245 LEU A CA 1
ATOM 1834 C C . LEU A 1 245 ? 5.696 -3.206 1.667 1.00 76.06 245 LEU A C 1
ATOM 1836 O O . LEU A 1 245 ? 5.096 -3.752 2.582 1.00 76.06 245 LEU A O 1
ATOM 1840 N N . SER A 1 246 ? 5.567 -3.626 0.402 1.00 69.19 246 SER A N 1
ATOM 1841 C CA . SER A 1 246 ? 4.670 -4.728 0.030 1.00 69.19 246 SER A CA 1
ATOM 1842 C C . SER A 1 246 ? 5.232 -6.131 0.289 1.00 69.19 246 SER A C 1
ATOM 1844 O O . SER A 1 246 ? 4.458 -7.079 0.336 1.00 69.19 246 SER A O 1
ATOM 1846 N N . HIS A 1 247 ? 6.550 -6.284 0.440 1.00 70.56 247 HIS A N 1
ATOM 1847 C CA . HIS A 1 247 ? 7.193 -7.565 0.764 1.00 70.56 247 HIS A CA 1
ATOM 1848 C C . HIS A 1 247 ? 7.622 -7.622 2.231 1.00 70.56 247 HIS A C 1
ATOM 1850 O O . HIS A 1 247 ? 7.711 -6.596 2.903 1.00 70.56 247 HIS A O 1
ATOM 1856 N N . ALA A 1 248 ? 7.866 -8.834 2.731 1.00 71.62 248 ALA A N 1
ATOM 1857 C CA . ALA A 1 248 ? 8.244 -9.065 4.118 1.00 71.62 248 ALA A CA 1
ATOM 1858 C C . ALA A 1 248 ? 9.692 -8.649 4.413 1.00 71.62 248 ALA A C 1
ATOM 1860 O O . ALA A 1 248 ? 10.641 -9.268 3.935 1.00 71.62 248 ALA A O 1
ATOM 1861 N N . ILE A 1 249 ? 9.854 -7.653 5.286 1.00 80.12 249 ILE A N 1
ATOM 1862 C CA . ILE A 1 249 ? 11.141 -7.134 5.759 1.00 80.12 249 ILE A CA 1
ATOM 1863 C C . ILE A 1 249 ? 11.287 -7.489 7.240 1.00 80.12 249 ILE A C 1
ATOM 1865 O O . ILE A 1 249 ? 11.140 -6.662 8.140 1.00 80.12 249 ILE A O 1
ATOM 1869 N N . SER A 1 250 ? 11.550 -8.768 7.509 1.00 84.50 250 SER A N 1
ATOM 1870 C CA . SER A 1 250 ? 11.554 -9.317 8.870 1.00 84.50 250 SER A CA 1
ATOM 1871 C C . SER A 1 250 ? 12.664 -8.770 9.773 1.00 84.50 250 SER A C 1
ATOM 1873 O O . SER A 1 250 ? 12.602 -8.971 10.982 1.00 84.50 250 SER A O 1
ATOM 1875 N N . SER A 1 251 ? 13.693 -8.112 9.231 1.00 88.38 251 SER A N 1
ATOM 1876 C CA . SER A 1 251 ? 14.761 -7.523 10.048 1.00 88.38 251 SER A CA 1
ATOM 1877 C C . SER A 1 251 ? 14.326 -6.254 10.781 1.00 88.38 251 SER A C 1
ATOM 1879 O O . SER A 1 251 ? 14.899 -5.940 11.821 1.00 88.38 251 SER A O 1
ATOM 1881 N N . VAL A 1 252 ? 13.341 -5.523 10.248 1.00 88.75 252 VAL A N 1
ATOM 1882 C CA . VAL A 1 252 ? 12.989 -4.181 10.722 1.00 88.75 252 VAL A CA 1
ATOM 1883 C C . VAL A 1 252 ? 12.134 -4.271 11.979 1.00 88.75 252 VAL A C 1
ATOM 1885 O O . VAL A 1 252 ? 11.023 -4.796 11.956 1.00 88.75 252 VAL A O 1
ATOM 1888 N N . THR A 1 253 ? 12.643 -3.700 13.069 1.00 90.00 253 THR A N 1
ATOM 1889 C CA . THR A 1 253 ? 11.934 -3.556 14.347 1.00 90.00 253 THR A CA 1
ATOM 1890 C C . THR A 1 253 ? 11.590 -2.104 14.667 1.00 90.00 253 THR A C 1
ATOM 1892 O O . THR A 1 253 ? 10.728 -1.846 15.505 1.00 90.00 253 THR A O 1
ATOM 1895 N N . SER A 1 254 ? 12.205 -1.138 13.982 1.00 90.69 254 SER A N 1
ATOM 1896 C CA . SER A 1 254 ? 11.910 0.284 14.154 1.00 90.69 254 SER A CA 1
ATOM 1897 C C . SER A 1 254 ? 11.848 1.013 12.815 1.00 90.69 254 SER A C 1
ATOM 1899 O O . SER A 1 254 ? 12.750 0.861 11.991 1.00 90.69 254 SER A O 1
ATOM 1901 N N . LEU A 1 255 ? 10.798 1.812 12.612 1.00 90.94 255 LEU A N 1
ATOM 1902 C CA . LEU A 1 255 ? 10.612 2.668 11.439 1.00 90.94 255 LEU A CA 1
ATOM 1903 C C . LEU A 1 255 ? 10.667 4.143 11.854 1.00 90.94 255 LEU A C 1
ATOM 1905 O O . LEU A 1 255 ? 9.836 4.603 12.637 1.00 90.94 255 LEU A O 1
ATOM 1909 N N . VAL A 1 256 ? 11.617 4.891 11.296 1.00 93.62 256 VAL A N 1
ATOM 1910 C CA . VAL A 1 256 ? 11.771 6.332 11.521 1.00 93.62 256 VAL A CA 1
ATOM 1911 C C . VAL A 1 256 ? 11.351 7.084 10.262 1.00 93.62 256 VAL A C 1
ATOM 1913 O O . VAL A 1 256 ? 11.977 6.964 9.207 1.00 93.62 256 VAL A O 1
ATOM 1916 N N . LEU A 1 257 ? 10.279 7.864 10.383 1.00 93.50 257 LEU A N 1
ATOM 1917 C CA . LEU A 1 257 ? 9.721 8.681 9.310 1.00 93.50 257 LEU A CA 1
ATOM 1918 C C . LEU A 1 257 ? 10.323 10.104 9.332 1.00 93.50 257 LEU A C 1
ATOM 1920 O O . LEU A 1 257 ? 10.465 10.685 10.411 1.00 93.50 257 LEU A O 1
ATOM 1924 N N . PRO A 1 258 ? 10.656 10.698 8.175 1.00 93.62 258 PRO A N 1
ATOM 1925 C CA . PRO A 1 258 ? 11.288 12.009 8.082 1.00 93.62 258 PRO A CA 1
ATOM 1926 C C . PRO A 1 258 ? 10.274 13.127 8.316 1.00 93.62 258 PRO A C 1
ATOM 1928 O O . PRO A 1 258 ? 9.065 12.935 8.151 1.00 93.62 258 PRO A O 1
ATOM 1931 N N . VAL A 1 259 ? 10.750 14.322 8.683 1.00 92.44 259 VAL A N 1
ATOM 1932 C CA . VAL A 1 259 ? 9.831 15.442 8.962 1.00 92.44 259 VAL A CA 1
ATOM 1933 C C . VAL A 1 259 ? 9.239 16.029 7.685 1.00 92.44 259 VAL A C 1
ATOM 1935 O O . VAL A 1 259 ? 8.135 16.578 7.717 1.00 92.44 259 VAL A O 1
ATOM 1938 N N . SER A 1 260 ? 9.940 15.870 6.562 1.00 91.31 260 SER A N 1
ATOM 1939 C CA . SER A 1 260 ? 9.509 16.299 5.234 1.00 91.31 260 SER A CA 1
ATOM 1940 C C . SER A 1 260 ? 8.337 15.507 4.653 1.00 91.31 260 SER A C 1
ATOM 1942 O O . SER A 1 260 ? 7.703 16.017 3.722 1.00 91.31 260 SER A O 1
ATOM 1944 N N . LEU A 1 261 ? 8.031 14.322 5.197 1.00 92.00 261 LEU A N 1
ATOM 1945 C CA . LEU A 1 261 ? 6.964 13.455 4.713 1.00 92.00 261 LEU A CA 1
ATOM 1946 C C . LEU A 1 261 ? 5.619 14.185 4.778 1.00 92.00 261 LEU A C 1
ATOM 1948 O O . LEU A 1 261 ? 5.178 14.608 5.847 1.00 92.00 261 LEU A O 1
ATOM 1952 N N . SER A 1 262 ? 4.956 14.324 3.631 1.00 90.56 262 SER A N 1
ATOM 1953 C CA . SER A 1 262 ? 3.695 15.059 3.477 1.00 90.56 262 SER A CA 1
ATOM 1954 C C . SER A 1 262 ? 2.570 14.219 2.882 1.00 90.56 262 SER A C 1
ATOM 1956 O O . SER A 1 262 ? 1.433 14.678 2.802 1.00 90.56 262 SER A O 1
ATOM 1958 N N . SER A 1 263 ? 2.852 12.985 2.471 1.00 87.06 263 SER A N 1
ATOM 1959 C CA . SER A 1 263 ? 1.836 12.046 2.012 1.00 87.06 263 SER A CA 1
ATOM 1960 C C . SER A 1 263 ? 2.278 10.607 2.241 1.00 87.06 263 SER A C 1
ATOM 1962 O O . SER A 1 263 ? 3.457 10.272 2.196 1.00 87.06 263 SER A O 1
ATOM 1964 N N . MET A 1 264 ? 1.314 9.748 2.536 1.00 83.88 264 MET A N 1
ATOM 1965 C CA . MET A 1 264 ? 1.534 8.329 2.763 1.00 83.88 264 MET A CA 1
ATOM 1966 C C . MET A 1 264 ? 0.230 7.624 2.430 1.00 83.88 264 MET A C 1
ATOM 1968 O O . MET A 1 264 ? -0.832 8.045 2.901 1.00 83.88 264 MET A O 1
ATOM 1972 N N . SER A 1 265 ? 0.295 6.569 1.624 1.00 74.44 265 SER A N 1
ATOM 1973 C CA . SER A 1 265 ? -0.883 5.736 1.425 1.00 74.44 265 SER A CA 1
ATOM 1974 C C . SER A 1 265 ? -1.270 5.048 2.738 1.00 74.44 265 SER A C 1
ATOM 1976 O O . SER A 1 265 ? -0.424 4.517 3.451 1.00 74.44 265 SER A O 1
ATOM 1978 N N . THR A 1 266 ? -2.564 5.023 3.060 1.00 68.25 266 THR A N 1
ATOM 1979 C CA . THR A 1 266 ? -3.079 4.263 4.212 1.00 68.25 266 THR A CA 1
ATOM 1980 C C . THR A 1 266 ? -2.961 2.756 4.017 1.00 68.25 266 THR A C 1
ATOM 1982 O O . THR A 1 266 ? -3.134 1.997 4.967 1.00 68.25 266 THR A O 1
ATOM 1985 N N . ASP A 1 267 ? -2.671 2.333 2.787 1.00 69.00 267 ASP A N 1
ATOM 1986 C CA . ASP A 1 267 ? -2.683 0.936 2.389 1.00 69.00 267 ASP A CA 1
ATOM 1987 C C . ASP A 1 267 ? -1.339 0.242 2.623 1.00 69.00 267 ASP A C 1
ATOM 1989 O O . ASP A 1 267 ? -1.281 -0.985 2.612 1.00 69.00 267 ASP A O 1
ATOM 1993 N N . ILE A 1 268 ? -0.280 1.001 2.936 1.00 69.56 268 ILE A N 1
ATOM 1994 C CA . ILE A 1 268 ? 1.068 0.452 3.160 1.00 69.56 268 ILE A CA 1
ATOM 1995 C C . ILE A 1 268 ? 1.130 -0.536 4.329 1.00 69.56 268 ILE A C 1
ATOM 1997 O O . ILE A 1 268 ? 2.005 -1.395 4.366 1.00 69.56 268 ILE A O 1
ATOM 2001 N N . PHE A 1 269 ? 0.190 -0.427 5.273 1.00 65.94 269 PHE A N 1
ATOM 2002 C CA . PHE A 1 269 ? 0.066 -1.317 6.427 1.00 65.94 269 PHE A CA 1
ATOM 2003 C C . PHE A 1 269 ? -1.175 -2.213 6.353 1.00 65.94 269 PHE A C 1
ATOM 2005 O O . PHE A 1 269 ? -1.485 -2.913 7.309 1.00 65.94 269 PHE A O 1
ATOM 2012 N N . LEU A 1 270 ? -1.899 -2.239 5.225 1.00 59.72 270 LEU A N 1
ATOM 2013 C CA . LEU A 1 270 ? -3.050 -3.137 5.082 1.00 59.72 270 LEU A CA 1
ATOM 2014 C C . LEU A 1 270 ? -2.651 -4.613 5.025 1.00 59.72 270 LEU A C 1
ATOM 2016 O O . LEU A 1 270 ? -3.527 -5.459 5.192 1.00 59.72 270 LEU A O 1
ATOM 2020 N N . ASN A 1 271 ? -1.374 -4.932 4.798 1.00 59.00 271 ASN A N 1
ATOM 2021 C CA . ASN A 1 271 ? -0.873 -6.299 4.819 1.00 59.00 271 ASN A CA 1
ATOM 2022 C C . ASN A 1 271 ? 0.254 -6.461 5.854 1.00 59.00 271 ASN A C 1
ATOM 2024 O O . ASN A 1 271 ? 1.433 -6.241 5.588 1.00 59.00 271 ASN A O 1
ATOM 2028 N N . TRP A 1 272 ? -0.140 -6.841 7.069 1.00 64.56 272 TRP A N 1
ATOM 2029 C CA . TRP A 1 272 ? 0.706 -6.986 8.265 1.00 64.56 272 TRP A CA 1
ATOM 2030 C C . TRP A 1 272 ? 1.818 -8.030 8.140 1.00 64.56 272 TRP A C 1
ATOM 2032 O O . TRP A 1 272 ? 2.733 -8.058 8.958 1.00 64.56 272 TRP A O 1
ATOM 2042 N N . THR A 1 273 ? 1.768 -8.862 7.100 1.00 66.94 273 THR A N 1
ATOM 2043 C CA . THR A 1 273 ? 2.827 -9.809 6.733 1.00 66.94 273 THR A CA 1
ATOM 2044 C C . THR A 1 273 ? 4.135 -9.117 6.361 1.00 66.94 273 THR A C 1
ATOM 2046 O O . THR A 1 273 ? 5.187 -9.751 6.361 1.00 66.94 273 THR A O 1
ATOM 2049 N N . ASN A 1 274 ? 4.090 -7.821 6.046 1.00 74.75 274 ASN A N 1
ATOM 2050 C CA . ASN A 1 274 ? 5.218 -7.148 5.418 1.00 74.75 274 ASN A CA 1
ATOM 2051 C C . ASN A 1 274 ? 6.247 -6.607 6.419 1.00 74.75 274 ASN A C 1
ATOM 2053 O O . ASN A 1 274 ? 7.428 -6.497 6.107 1.00 74.75 274 ASN A O 1
ATOM 2057 N N . LEU A 1 275 ? 5.829 -6.307 7.648 1.00 80.44 275 LEU A N 1
ATOM 2058 C CA . LEU A 1 275 ? 6.711 -5.843 8.722 1.00 80.44 275 LEU A CA 1
ATOM 2059 C C . LEU A 1 275 ? 6.434 -6.630 10.012 1.00 80.44 275 LEU A C 1
ATOM 2061 O O . LEU A 1 275 ? 6.007 -6.052 11.011 1.00 80.44 275 LEU A O 1
ATOM 2065 N N . PRO A 1 276 ? 6.662 -7.957 10.009 1.00 79.75 276 PRO A N 1
ATOM 2066 C CA . PRO A 1 276 ? 6.170 -8.851 11.060 1.00 79.75 276 PRO A CA 1
ATOM 2067 C C . PRO A 1 276 ? 6.814 -8.609 12.433 1.00 79.75 276 PRO A C 1
ATOM 2069 O O . PRO A 1 276 ? 6.242 -8.991 13.449 1.00 79.75 276 PRO A O 1
ATOM 2072 N N . ASN A 1 277 ? 7.991 -7.978 12.467 1.00 84.12 277 ASN A N 1
ATOM 2073 C CA . ASN A 1 277 ? 8.757 -7.709 13.686 1.00 84.12 277 ASN A CA 1
ATOM 2074 C C . ASN A 1 277 ? 8.828 -6.218 14.041 1.00 84.12 277 ASN A C 1
ATOM 2076 O O . ASN A 1 277 ? 9.559 -5.855 14.967 1.00 84.12 277 ASN A O 1
ATOM 2080 N N . LEU A 1 278 ? 8.104 -5.351 13.321 1.00 84.81 278 LEU A N 1
ATOM 2081 C CA . LEU A 1 278 ? 8.067 -3.928 13.641 1.00 84.81 278 LEU A CA 1
ATOM 2082 C C . LEU A 1 278 ? 7.560 -3.773 15.077 1.00 84.81 278 LEU A C 1
ATOM 2084 O O . LEU A 1 278 ? 6.583 -4.391 15.459 1.00 84.81 278 LEU A O 1
ATOM 2088 N N . ALA A 1 279 ? 8.248 -2.990 15.896 1.00 83.81 279 ALA A N 1
ATOM 2089 C CA . ALA A 1 279 ? 7.936 -2.796 17.309 1.00 83.81 279 ALA A CA 1
ATOM 2090 C C . ALA A 1 279 ? 7.636 -1.327 17.618 1.00 83.81 279 ALA A C 1
ATOM 2092 O O . ALA A 1 279 ? 6.802 -1.036 18.477 1.00 83.81 279 ALA A O 1
ATOM 2093 N N . SER A 1 280 ? 8.273 -0.404 16.892 1.00 86.31 280 SER A N 1
ATOM 2094 C CA . SER A 1 280 ? 8.103 1.036 17.073 1.00 86.31 280 SER A CA 1
ATOM 2095 C C . SER A 1 280 ? 8.076 1.796 15.754 1.00 86.31 280 SER A C 1
ATOM 2097 O O . SER A 1 280 ? 8.835 1.495 14.834 1.00 86.31 280 SER A O 1
ATOM 2099 N N . VAL A 1 281 ? 7.267 2.853 15.714 1.00 88.94 281 VAL A N 1
ATOM 2100 C CA . VAL A 1 281 ? 7.330 3.893 14.684 1.00 88.94 281 VAL A CA 1
ATOM 2101 C C . VAL A 1 281 ? 7.598 5.225 15.361 1.00 88.94 281 VAL A C 1
ATOM 2103 O O . VAL A 1 281 ? 7.032 5.512 16.413 1.00 88.94 281 VAL A O 1
ATOM 2106 N N . SER A 1 282 ? 8.473 6.038 14.782 1.00 91.94 282 SER A N 1
ATOM 2107 C CA . SER A 1 282 ? 8.786 7.371 15.288 1.00 91.94 282 SER A CA 1
ATOM 2108 C C . SER A 1 282 ? 8.973 8.367 14.150 1.00 91.94 282 SER A C 1
ATOM 2110 O O . SER A 1 282 ? 9.069 8.004 12.977 1.00 91.94 282 SER A O 1
ATOM 2112 N N . LEU A 1 283 ? 8.993 9.649 14.504 1.00 93.69 283 LEU A N 1
ATOM 2113 C CA . LEU A 1 283 ? 9.342 10.732 13.594 1.00 93.69 283 LEU A CA 1
ATOM 2114 C C . LEU A 1 283 ? 10.767 11.191 13.906 1.00 93.69 283 LEU A C 1
ATOM 2116 O O . LEU A 1 283 ? 11.132 11.313 15.075 1.00 93.69 283 LEU A O 1
ATOM 2120 N N . ALA A 1 284 ? 11.550 11.500 12.873 1.00 93.75 284 ALA A N 1
ATOM 2121 C CA . ALA A 1 284 ? 12.901 12.051 13.005 1.00 93.75 284 ALA A CA 1
ATOM 2122 C C . ALA A 1 284 ? 12.922 13.433 13.696 1.00 93.75 284 ALA A C 1
ATOM 2124 O O . ALA A 1 284 ? 13.967 13.896 14.146 1.00 93.75 284 ALA A O 1
ATOM 2125 N N . GLY A 1 285 ? 11.764 14.087 13.797 1.00 92.12 285 GLY A N 1
ATOM 2126 C CA . GLY A 1 285 ? 11.557 15.353 14.486 1.00 92.12 285 GLY A CA 1
ATOM 2127 C C . GLY A 1 285 ? 10.090 15.783 14.433 1.00 92.12 285 GLY A C 1
ATOM 2128 O O . GLY A 1 285 ? 9.194 14.976 14.185 1.00 92.12 285 GLY A O 1
ATOM 2129 N N . SER A 1 286 ? 9.829 17.072 14.642 1.00 90.75 286 SER A N 1
ATOM 2130 C CA . SER A 1 286 ? 8.473 17.626 14.586 1.00 90.75 286 SER A CA 1
ATOM 2131 C C . SER A 1 286 ? 7.951 17.691 13.148 1.00 90.75 286 SER A C 1
ATOM 2133 O O . SER A 1 286 ? 8.380 18.542 12.372 1.00 90.75 286 SER A O 1
ATOM 2135 N N . SER A 1 287 ? 6.991 16.829 12.804 1.00 91.00 287 SER A N 1
ATOM 2136 C CA . SER A 1 287 ? 6.274 16.881 11.524 1.00 91.00 287 SER A CA 1
ATOM 2137 C C . SER A 1 287 ? 4.975 17.687 11.645 1.00 91.00 287 SER A C 1
ATOM 2139 O O . SER A 1 287 ? 4.274 17.646 12.658 1.00 91.00 287 SER A O 1
ATOM 2141 N N . THR A 1 288 ? 4.641 18.427 10.588 1.00 89.50 288 THR A N 1
ATOM 2142 C CA . THR A 1 288 ? 3.345 19.110 10.436 1.00 89.50 288 THR A CA 1
ATOM 2143 C C . THR A 1 288 ? 2.280 18.223 9.799 1.00 89.50 288 THR A C 1
ATOM 2145 O O . THR A 1 288 ? 1.110 18.592 9.822 1.00 89.50 288 THR A O 1
ATOM 2148 N N . SER A 1 289 ? 2.679 17.079 9.239 1.00 90.69 289 SER A N 1
ATOM 2149 C CA . SER A 1 289 ? 1.824 16.170 8.467 1.00 90.69 289 SER A CA 1
ATOM 2150 C C . SER A 1 289 ? 1.523 14.879 9.213 1.00 90.69 289 SER A C 1
ATOM 2152 O O . SER A 1 289 ? 0.465 14.287 9.005 1.00 90.69 289 SER A O 1
ATOM 2154 N N . PHE A 1 290 ? 2.415 14.461 10.111 1.00 91.31 290 PHE A N 1
ATOM 2155 C CA . PHE A 1 290 ? 2.267 13.239 10.892 1.00 91.31 290 PHE A CA 1
ATOM 2156 C C . PHE A 1 290 ? 2.594 13.470 12.367 1.00 91.31 290 PHE A C 1
ATOM 2158 O O . PHE A 1 290 ? 3.358 14.366 12.720 1.00 91.31 290 PHE A O 1
ATOM 2165 N N . LYS A 1 291 ? 2.008 12.652 13.240 1.00 90.69 291 LYS A N 1
ATOM 2166 C CA . LYS A 1 291 ? 2.302 12.609 14.679 1.00 90.69 291 LYS A CA 1
ATOM 2167 C C . LYS A 1 291 ? 2.351 11.162 15.143 1.00 90.69 291 LYS A C 1
ATOM 2169 O O . LYS A 1 291 ? 1.626 10.331 14.608 1.00 90.69 291 LYS A O 1
ATOM 2174 N N . VAL A 1 292 ? 3.165 10.882 16.150 1.00 88.44 292 VAL A N 1
ATOM 2175 C CA . VAL A 1 292 ? 3.139 9.611 16.879 1.00 88.44 292 VAL A CA 1
ATOM 2176 C C . VAL A 1 292 ? 2.745 9.930 18.313 1.00 88.44 292 VAL A C 1
ATOM 2178 O O . VAL A 1 292 ? 3.312 10.850 18.904 1.00 88.44 292 VAL A O 1
ATOM 2181 N N . ASP A 1 293 ? 1.729 9.248 18.836 1.00 85.12 293 ASP A N 1
ATOM 2182 C CA . ASP A 1 293 ? 1.306 9.438 20.226 1.00 85.12 293 ASP A CA 1
ATOM 2183 C C . ASP A 1 293 ? 2.169 8.632 21.213 1.00 85.12 293 ASP A C 1
ATOM 2185 O O . ASP A 1 293 ? 3.026 7.842 20.824 1.00 85.12 293 ASP A O 1
ATOM 2189 N N . GLU A 1 294 ? 1.934 8.820 22.512 1.00 81.06 294 GLU A N 1
ATOM 2190 C CA . GLU A 1 294 ? 2.669 8.126 23.582 1.00 81.06 294 GLU A CA 1
ATOM 2191 C C . GLU A 1 294 ? 2.491 6.602 23.555 1.00 81.06 294 GLU A C 1
ATOM 2193 O O . GLU A 1 294 ? 3.322 5.871 24.090 1.00 81.06 294 GLU A O 1
ATOM 2198 N N . SER A 1 295 ? 1.412 6.115 22.933 1.00 77.31 295 SER A N 1
ATOM 2199 C CA . SER A 1 295 ? 1.182 4.682 22.761 1.00 77.31 295 SER A CA 1
ATOM 2200 C C . SER A 1 295 ? 1.985 4.112 21.598 1.00 77.31 295 SER A C 1
ATOM 2202 O O . SER A 1 295 ? 2.150 2.899 21.567 1.00 77.31 295 SER A O 1
ATOM 2204 N N . GLY A 1 296 ? 2.498 4.960 20.694 1.00 81.12 296 GLY A N 1
ATOM 2205 C CA . GLY A 1 296 ? 3.249 4.623 19.482 1.00 81.12 296 GLY A CA 1
ATOM 2206 C C . GLY A 1 296 ? 2.390 4.571 18.211 1.00 81.12 296 GLY A C 1
ATOM 2207 O O . GLY A 1 296 ? 2.844 4.044 17.195 1.00 81.12 296 GLY A O 1
ATOM 2208 N N . VAL A 1 297 ? 1.144 5.063 18.256 1.00 84.94 297 VAL A N 1
ATOM 2209 C CA . VAL A 1 297 ? 0.218 5.075 17.111 1.00 84.94 297 VAL A CA 1
ATOM 2210 C C . VAL A 1 297 ? 0.576 6.222 16.178 1.00 84.94 297 VAL A C 1
ATOM 2212 O O . VAL A 1 297 ? 0.681 7.373 16.602 1.00 84.94 297 VAL A O 1
ATOM 2215 N N . LEU A 1 298 ? 0.731 5.911 14.891 1.00 87.88 298 LEU A N 1
ATOM 2216 C CA . LEU A 1 298 ? 0.986 6.894 13.846 1.00 87.88 298 LEU A CA 1
ATOM 2217 C C . LEU A 1 298 ? -0.326 7.521 13.375 1.00 87.88 298 LEU A C 1
ATOM 2219 O O . LEU A 1 298 ? -1.254 6.826 12.959 1.00 87.88 298 LEU A O 1
ATOM 2223 N N . TYR A 1 299 ? -0.353 8.847 13.350 1.00 87.19 299 TYR A N 1
ATOM 2224 C CA . TYR A 1 299 ? -1.456 9.663 12.873 1.00 87.19 299 TYR A CA 1
ATOM 2225 C C . TYR A 1 299 ? -1.029 10.535 11.694 1.00 87.19 299 TYR A C 1
ATOM 2227 O O . TYR A 1 299 ? -0.011 11.218 11.769 1.00 87.19 299 TYR A O 1
ATOM 2235 N N . SER A 1 300 ? -1.856 10.601 10.650 1.00 87.19 300 SER A N 1
ATOM 2236 C CA . SER A 1 300 ? -1.831 11.699 9.678 1.00 87.19 300 SER A CA 1
ATOM 2237 C C . SER A 1 300 ? -2.591 12.872 10.271 1.00 87.19 300 SER A C 1
ATOM 2239 O O . SER A 1 300 ? -3.746 12.708 10.651 1.00 87.19 300 SER A O 1
ATOM 2241 N N . VAL A 1 301 ? -1.989 14.054 10.270 1.00 85.44 301 VAL A N 1
ATOM 2242 C CA . VAL A 1 301 ? -2.627 15.346 10.567 1.00 85.44 301 VAL A CA 1
ATOM 2243 C C . VAL A 1 301 ? -2.780 16.208 9.305 1.00 85.44 301 VAL A C 1
ATOM 2245 O O . VAL A 1 301 ? -2.972 17.416 9.393 1.00 85.44 301 VAL A O 1
ATOM 2248 N N . LEU A 1 302 ? -2.694 15.590 8.122 1.00 74.56 302 LEU A N 1
ATOM 2249 C CA . LEU A 1 302 ? -2.900 16.255 6.838 1.00 74.56 302 LEU A CA 1
ATOM 2250 C C . LEU A 1 302 ? -4.330 16.795 6.708 1.00 74.56 302 LEU A C 1
ATOM 2252 O O . LEU A 1 302 ? -5.317 16.077 6.889 1.00 74.56 302 LEU A O 1
ATOM 2256 N N . GLY A 1 303 ? -4.439 18.070 6.333 1.00 70.88 303 GLY A N 1
ATOM 2257 C CA . GLY A 1 303 ? -5.716 18.779 6.277 1.00 70.88 303 GLY A CA 1
ATOM 2258 C C . GLY A 1 303 ? -6.223 19.159 7.670 1.00 70.88 303 G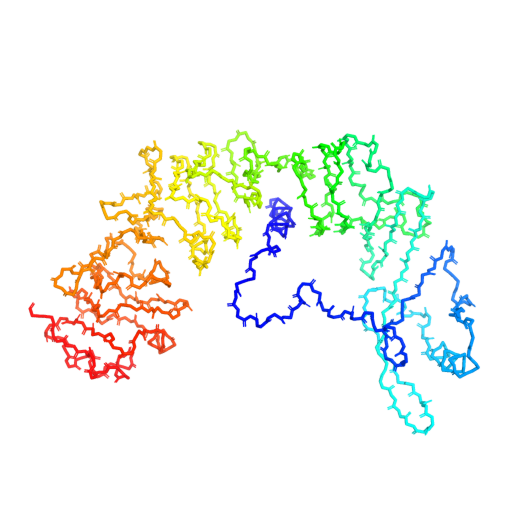LY A C 1
ATOM 2259 O O . GLY A 1 303 ? -5.448 19.387 8.589 1.00 70.88 303 GLY A O 1
ATOM 2260 N N . THR A 1 304 ? -7.540 19.266 7.841 1.00 65.94 304 THR A N 1
ATOM 2261 C CA . THR A 1 304 ? -8.136 19.669 9.129 1.00 65.94 304 THR A CA 1
ATOM 2262 C C . THR A 1 304 ? -8.263 18.515 10.127 1.00 65.94 304 THR A C 1
ATOM 2264 O O . THR A 1 304 ? -8.630 18.747 11.280 1.00 65.94 304 THR A O 1
ATOM 2267 N N . ASN A 1 305 ? -8.011 17.271 9.692 1.00 71.19 305 ASN A N 1
ATOM 2268 C CA . ASN A 1 305 ? -8.493 16.079 10.383 1.00 71.19 305 ASN A CA 1
ATOM 2269 C C . ASN A 1 305 ? -7.392 15.045 10.669 1.00 71.19 305 ASN A C 1
ATOM 2271 O O . ASN A 1 305 ? -6.849 14.452 9.739 1.00 71.19 305 ASN A O 1
ATOM 2275 N N . SER A 1 306 ? -7.148 14.746 11.947 1.00 79.00 306 SER A N 1
ATOM 2276 C CA . SER A 1 306 ? -6.256 13.663 12.371 1.00 79.00 306 SER A CA 1
ATOM 2277 C C . SER A 1 306 ? -6.858 12.288 12.050 1.00 79.00 306 SER A C 1
ATOM 2279 O O . SER A 1 306 ? -8.035 12.049 12.338 1.00 79.00 306 SER A O 1
ATOM 2281 N N . LYS A 1 307 ? -6.060 11.370 11.497 1.00 82.25 307 LYS A N 1
ATOM 2282 C CA . LYS A 1 307 ? -6.445 9.987 11.158 1.00 82.25 307 LYS A CA 1
ATOM 2283 C C . LYS A 1 307 ? -5.370 9.008 11.621 1.00 82.25 307 LYS A C 1
ATOM 2285 O O . LYS A 1 307 ? -4.219 9.172 11.229 1.00 82.25 307 LYS A O 1
ATOM 2290 N N . ALA A 1 308 ? -5.740 8.001 12.411 1.00 82.00 308 ALA A N 1
ATOM 2291 C CA . ALA A 1 308 ? -4.834 6.905 12.754 1.00 82.00 308 ALA A CA 1
ATOM 2292 C C . ALA A 1 308 ? -4.510 6.090 11.492 1.00 82.00 308 ALA A C 1
ATOM 2294 O O . ALA A 1 308 ? -5.407 5.777 10.707 1.00 82.00 308 ALA A O 1
ATOM 2295 N N . ILE A 1 309 ? -3.230 5.789 11.296 1.00 81.50 309 ILE A N 1
ATOM 2296 C CA . ILE A 1 309 ? -2.698 5.064 10.136 1.00 81.50 309 ILE A CA 1
ATOM 2297 C C . ILE A 1 309 ? -2.215 3.682 10.561 1.00 81.50 309 ILE A C 1
ATOM 2299 O O . ILE A 1 309 ? -2.502 2.700 9.886 1.00 81.50 309 ILE A O 1
ATOM 2303 N N . LEU A 1 310 ? -1.497 3.614 11.683 1.00 81.50 310 LEU A N 1
ATOM 2304 C CA . LEU A 1 310 ? -0.833 2.403 12.142 1.00 81.50 310 LEU A CA 1
ATOM 2305 C C . LEU A 1 310 ? -0.817 2.354 13.664 1.00 81.50 310 LEU A C 1
ATOM 2307 O O . LEU A 1 310 ? -0.444 3.335 14.308 1.00 81.50 310 LEU A O 1
ATOM 2311 N N . ALA A 1 311 ? -1.157 1.195 14.216 1.00 75.94 311 ALA A N 1
ATOM 2312 C CA . ALA A 1 311 ? -0.949 0.888 15.616 1.00 75.94 311 ALA A CA 1
ATOM 2313 C C . ALA A 1 311 ? 0.405 0.175 15.860 1.00 75.94 311 ALA A C 1
ATOM 2315 O O . ALA A 1 311 ? 0.861 -0.598 15.021 1.00 75.94 311 ALA A O 1
ATOM 2316 N N . PRO A 1 312 ? 1.077 0.419 16.997 1.00 67.81 312 PRO A N 1
ATOM 2317 C CA . PRO A 1 312 ? 2.301 -0.267 17.395 1.00 67.81 312 PRO A CA 1
ATOM 2318 C C . PRO A 1 312 ? 2.044 -1.704 17.854 1.00 67.81 312 PRO A C 1
ATOM 2320 O O . PRO A 1 312 ? 0.932 -2.104 18.197 1.00 67.81 312 PRO A O 1
ATOM 2323 N N . PHE A 1 313 ? 3.119 -2.487 17.882 1.00 67.56 313 PHE A N 1
ATOM 2324 C CA . PHE A 1 313 ? 3.064 -3.939 18.059 1.00 67.56 313 PHE A CA 1
ATOM 2325 C C . PHE A 1 313 ? 3.380 -4.385 19.490 1.00 67.56 313 PHE A C 1
ATOM 2327 O O . PHE A 1 313 ? 2.937 -5.448 19.923 1.00 67.56 313 PHE A O 1
ATOM 2334 N N . ALA A 1 314 ? 4.149 -3.582 20.230 1.00 60.41 314 ALA A N 1
ATOM 2335 C CA . ALA A 1 314 ? 4.860 -4.050 21.416 1.00 60.41 314 ALA A CA 1
ATOM 2336 C C . ALA A 1 314 ? 4.027 -4.132 22.707 1.00 60.41 314 ALA A C 1
ATOM 2338 O O . ALA A 1 314 ? 4.545 -4.621 23.702 1.00 60.41 314 ALA A O 1
ATOM 2339 N N . ASN A 1 315 ? 2.767 -3.684 22.730 1.00 62.09 315 ASN A N 1
ATOM 2340 C CA . ASN A 1 315 ? 1.931 -3.717 23.935 1.00 62.09 315 ASN A CA 1
ATOM 2341 C C . ASN A 1 315 ? 0.437 -3.706 23.591 1.00 62.09 315 ASN A C 1
ATOM 2343 O O . ASN A 1 315 ? 0.070 -3.215 22.521 1.00 62.09 315 ASN A O 1
ATOM 2347 N N . PRO A 1 316 ? -0.443 -4.206 24.481 1.00 67.31 316 PRO A N 1
ATOM 2348 C CA . PRO A 1 316 ? -1.869 -4.028 24.289 1.00 67.31 316 PRO A CA 1
ATOM 2349 C C . PRO A 1 316 ? -2.213 -2.540 24.325 1.00 67.31 316 PRO A C 1
ATOM 2351 O O . PRO A 1 316 ? -2.035 -1.864 25.339 1.00 67.31 316 PRO A O 1
ATOM 2354 N N . ILE A 1 317 ? -2.694 -2.026 23.196 1.00 76.38 317 ILE A N 1
ATOM 2355 C CA . ILE A 1 317 ? -3.165 -0.650 23.083 1.00 76.38 317 ILE A CA 1
ATOM 2356 C C . ILE A 1 317 ? -4.623 -0.654 23.513 1.00 76.38 317 ILE A C 1
ATOM 2358 O O . ILE A 1 317 ? -5.491 -1.182 22.818 1.00 76.38 317 ILE A O 1
ATOM 2362 N N . GLY A 1 318 ? -4.880 -0.071 24.678 1.00 77.50 318 GLY A N 1
ATOM 2363 C CA . GLY A 1 318 ? -6.197 -0.100 25.294 1.00 77.50 318 GLY A CA 1
ATOM 2364 C C . GLY A 1 318 ? -6.530 -1.466 25.899 1.00 77.50 318 GLY A C 1
ATOM 2365 O O . GLY A 1 318 ? -6.380 -2.521 25.285 1.00 77.50 318 GLY A O 1
ATOM 2366 N N . THR A 1 319 ? -7.028 -1.443 27.129 1.00 87.06 319 THR A N 1
ATOM 2367 C CA . THR A 1 319 ? -7.587 -2.619 27.809 1.00 87.06 319 THR A CA 1
ATOM 2368 C C . THR A 1 319 ? -9.101 -2.479 27.891 1.00 87.06 319 THR A C 1
ATOM 2370 O O . THR A 1 319 ? -9.624 -1.371 27.794 1.00 87.06 319 THR A O 1
ATOM 2373 N N . GLU A 1 320 ? -9.831 -3.566 28.140 1.00 87.69 320 GLU A N 1
ATOM 2374 C CA . GLU A 1 320 ? -11.291 -3.495 28.332 1.00 87.69 320 GLU A CA 1
ATOM 2375 C C . GLU A 1 320 ? -11.712 -2.492 29.427 1.00 87.69 320 GLU A C 1
ATOM 2377 O O . GLU A 1 320 ? -12.787 -1.889 29.336 1.00 87.69 320 GLU A O 1
ATOM 2382 N N . ALA A 1 321 ? -10.851 -2.288 30.434 1.00 87.00 321 ALA A N 1
ATOM 2383 C CA . ALA A 1 321 ? -11.041 -1.328 31.521 1.00 87.00 321 ALA A CA 1
ATOM 2384 C C . ALA A 1 321 ? -10.620 0.108 31.157 1.00 87.00 321 ALA A C 1
ATOM 2386 O O . ALA A 1 321 ? -11.202 1.064 31.666 1.00 87.00 321 ALA A O 1
ATOM 2387 N N . ALA A 1 322 ? -9.631 0.267 30.278 1.00 90.00 322 ALA A N 1
ATOM 2388 C CA . ALA A 1 322 ? -9.116 1.556 29.826 1.00 90.00 322 ALA A CA 1
ATOM 2389 C C . ALA A 1 322 ? -8.955 1.538 28.296 1.00 90.00 322 ALA A C 1
ATOM 2391 O O . ALA A 1 322 ? -7.861 1.243 27.803 1.00 90.00 322 ALA A O 1
ATOM 2392 N N . PRO A 1 323 ? -10.040 1.797 27.538 1.00 89.62 323 PRO A N 1
ATOM 2393 C CA . PRO A 1 323 ? -10.012 1.773 26.081 1.00 89.62 323 PRO A CA 1
ATOM 2394 C C . PRO A 1 323 ? -9.055 2.814 25.508 1.00 89.62 323 PRO A C 1
ATOM 2396 O O . PRO A 1 323 ? -8.945 3.927 26.023 1.00 89.62 323 PRO A O 1
ATOM 2399 N N . TYR A 1 324 ? -8.418 2.479 24.392 1.00 89.25 324 TYR A N 1
ATOM 2400 C CA . TYR A 1 324 ? -7.578 3.416 23.664 1.00 89.25 324 TYR A CA 1
ATOM 2401 C C . TYR A 1 324 ? -8.413 4.518 23.012 1.00 89.25 324 TYR A C 1
ATOM 2403 O O . TYR A 1 324 ? -9.280 4.239 22.182 1.00 89.25 324 TYR A O 1
ATOM 2411 N N . ALA A 1 325 ? -8.153 5.773 23.365 1.00 88.62 325 ALA A N 1
ATOM 2412 C CA . ALA A 1 325 ? -8.856 6.907 22.784 1.00 88.62 325 ALA A CA 1
ATOM 2413 C C . ALA A 1 325 ? -8.286 7.249 21.403 1.00 88.62 325 ALA A C 1
ATOM 2415 O O . ALA A 1 325 ? -7.166 7.741 21.283 1.00 88.62 325 ALA A O 1
ATOM 2416 N N . ILE A 1 326 ? -9.085 7.049 20.356 1.00 86.44 326 ILE A N 1
ATOM 2417 C CA . ILE A 1 326 ? -8.748 7.519 19.014 1.00 86.44 326 ILE A CA 1
ATOM 2418 C C . ILE A 1 326 ? -8.906 9.041 19.007 1.00 86.44 326 ILE A C 1
ATOM 2420 O O . ILE A 1 326 ? -10.014 9.564 19.110 1.00 86.44 326 ILE A O 1
ATOM 2424 N N . THR A 1 327 ? -7.800 9.763 18.848 1.00 78.19 327 THR A N 1
ATOM 2425 C CA . THR A 1 327 ? -7.757 11.238 18.934 1.00 78.19 327 THR A CA 1
ATOM 2426 C C . THR A 1 327 ? -8.061 11.940 17.601 1.00 78.19 327 THR A C 1
ATOM 2428 O O . THR A 1 327 ? -7.768 13.120 17.407 1.00 78.19 327 THR A O 1
ATOM 2431 N N . GLY A 1 328 ? -8.658 11.207 16.658 1.00 71.19 328 GLY A N 1
ATOM 2432 C CA . GLY A 1 328 ? -8.936 11.675 15.305 1.00 71.19 328 GLY A CA 1
ATOM 2433 C C . GLY A 1 328 ? -9.939 12.830 15.252 1.00 71.19 328 GLY A C 1
ATOM 2434 O O . GLY A 1 328 ? -10.934 12.834 15.972 1.00 71.19 328 GLY A O 1
ATOM 2435 N N . THR A 1 329 ? -9.718 13.779 14.341 1.00 70.25 329 THR A N 1
ATOM 2436 C CA . THR A 1 329 ? -10.689 14.843 14.023 1.00 70.25 329 THR A CA 1
ATOM 2437 C C . THR A 1 329 ? -11.420 14.593 12.696 1.00 70.25 329 THR A C 1
ATOM 2439 O O . THR A 1 329 ? -12.117 15.463 12.184 1.00 70.25 329 THR A O 1
ATOM 2442 N N . ALA A 1 330 ? -11.364 13.368 12.162 1.00 75.62 330 ALA A N 1
ATOM 2443 C CA . ALA A 1 330 ? -12.223 12.939 11.058 1.00 75.62 330 ALA A CA 1
ATOM 2444 C C . ALA A 1 330 ? -13.616 12.482 11.536 1.00 75.62 330 ALA A C 1
ATOM 2446 O O . ALA A 1 330 ? -13.734 11.666 12.447 1.00 75.62 330 ALA A O 1
ATOM 2447 N N . SER A 1 331 ? -14.674 12.944 10.859 1.00 84.81 331 SER A N 1
ATOM 2448 C CA . SER A 1 331 ? -16.054 12.479 11.084 1.00 84.81 331 SER A CA 1
ATOM 2449 C C . SER A 1 331 ? -16.271 11.014 10.683 1.00 84.81 331 SER A C 1
ATOM 2451 O O . SER A 1 331 ? -17.154 10.351 11.226 1.00 84.81 331 SER A O 1
ATOM 2453 N N . THR A 1 332 ? -15.455 10.486 9.770 1.00 88.00 332 THR A N 1
ATOM 2454 C CA . THR A 1 332 ? -15.403 9.057 9.444 1.00 88.00 332 THR A CA 1
ATOM 2455 C C . THR A 1 332 ? -14.187 8.427 10.113 1.00 88.00 332 THR A C 1
ATOM 2457 O O . THR A 1 332 ? -13.047 8.771 9.794 1.00 88.00 332 THR A O 1
ATOM 2460 N N . VAL A 1 333 ? -14.426 7.467 11.004 1.00 88.38 333 VAL A N 1
ATOM 2461 C CA . VAL A 1 333 ? -13.390 6.634 11.619 1.00 88.38 333 VAL A CA 1
ATOM 2462 C C . VAL A 1 333 ? -13.145 5.422 10.725 1.00 88.38 333 VAL A C 1
ATOM 2464 O O . VAL A 1 333 ? -14.049 4.620 10.491 1.00 88.38 333 VAL A O 1
ATOM 2467 N N . ASN A 1 334 ? -11.923 5.277 10.218 1.00 87.62 334 ASN A N 1
ATOM 2468 C CA . ASN A 1 334 ? -11.497 4.078 9.503 1.00 87.62 334 ASN A CA 1
ATOM 2469 C C . ASN A 1 334 ? -10.745 3.157 10.470 1.00 87.62 334 ASN A C 1
ATOM 2471 O O . ASN A 1 334 ? -9.723 3.565 11.006 1.00 87.62 334 ASN A O 1
ATOM 2475 N N . LEU A 1 335 ? -11.247 1.940 10.695 1.00 88.31 335 LEU A N 1
ATOM 2476 C CA . LEU A 1 335 ? -10.652 0.951 11.604 1.00 88.31 335 LEU A CA 1
ATOM 2477 C C . LEU A 1 335 ? -9.603 0.051 10.928 1.00 88.31 335 LEU A C 1
ATOM 2479 O O . LEU A 1 335 ? -9.134 -0.906 11.531 1.00 88.31 335 LEU A O 1
ATOM 2483 N N . ASN A 1 336 ? -9.193 0.339 9.692 1.00 83.88 336 ASN A N 1
ATOM 2484 C CA . ASN A 1 336 ? -8.152 -0.439 9.013 1.00 83.88 336 ASN A CA 1
ATOM 2485 C C . ASN A 1 336 ? -6.800 -0.410 9.740 1.00 83.88 336 ASN A C 1
ATOM 2487 O O . ASN A 1 336 ? -6.054 -1.375 9.628 1.00 83.88 336 ASN A O 1
ATOM 2491 N N . PHE A 1 337 ? -6.508 0.641 10.515 1.00 81.81 337 PHE A N 1
ATOM 2492 C CA . PHE A 1 337 ? -5.255 0.759 11.275 1.00 81.81 337 PHE A CA 1
ATOM 2493 C C . PHE A 1 337 ? -5.090 -0.302 12.377 1.00 81.81 337 PHE A C 1
ATOM 2495 O O . PHE A 1 337 ? -3.998 -0.436 12.918 1.00 81.81 337 PHE A O 1
ATOM 2502 N N . ILE A 1 338 ? -6.164 -1.029 12.723 1.00 83.38 338 ILE A N 1
ATOM 2503 C CA . ILE A 1 338 ? -6.155 -2.138 13.693 1.00 83.38 338 ILE A CA 1
ATOM 2504 C C . ILE A 1 338 ? -6.420 -3.501 13.043 1.00 83.38 338 ILE A C 1
ATOM 2506 O O . ILE A 1 338 ? -6.609 -4.494 13.745 1.00 83.38 338 ILE A O 1
ATOM 2510 N N . TYR A 1 339 ? -6.472 -3.575 11.709 1.00 83.31 339 TYR A N 1
ATOM 2511 C CA . TYR A 1 339 ? -6.490 -4.862 11.011 1.00 83.31 339 TYR A CA 1
ATOM 2512 C C . TYR A 1 339 ? -5.279 -5.701 11.468 1.00 83.31 339 TYR A C 1
ATOM 2514 O O . TYR A 1 339 ? -4.283 -5.137 11.884 1.00 83.31 339 TYR A O 1
ATOM 2522 N N . GLY A 1 340 ? -5.365 -7.033 11.510 1.00 78.25 340 GLY A N 1
ATOM 2523 C CA . GLY A 1 340 ? -4.242 -7.895 11.934 1.00 78.25 340 GLY A CA 1
ATOM 2524 C C . GLY A 1 340 ? -3.742 -7.757 13.388 1.00 78.25 340 GLY A C 1
ATOM 2525 O O . GLY A 1 340 ? -3.003 -8.623 13.850 1.00 78.25 340 GLY A O 1
ATOM 2526 N N . HIS A 1 341 ? -4.161 -6.740 14.145 1.00 78.69 341 HIS A N 1
ATOM 2527 C CA . HIS A 1 341 ? -3.724 -6.522 15.521 1.00 78.69 341 HIS A CA 1
ATOM 2528 C C . HIS A 1 341 ? -4.614 -7.257 16.522 1.00 78.69 341 HIS A C 1
ATOM 2530 O O . HIS A 1 341 ? -5.740 -6.852 16.794 1.00 78.69 341 HIS A O 1
ATOM 2536 N N . THR A 1 342 ? -4.079 -8.292 17.167 1.00 79.19 342 THR A N 1
ATOM 2537 C CA . THR A 1 342 ? -4.787 -9.017 18.237 1.00 79.19 342 THR A CA 1
ATOM 2538 C C . THR A 1 342 ? -4.674 -8.357 19.609 1.00 79.19 342 THR A C 1
ATOM 2540 O O . THR A 1 342 ? -5.435 -8.692 20.510 1.00 79.19 342 THR A O 1
ATOM 2543 N N . ASN A 1 343 ? -3.730 -7.428 19.778 1.00 79.19 343 ASN A N 1
ATOM 2544 C CA . ASN A 1 343 ? -3.401 -6.837 21.078 1.00 79.19 343 ASN A CA 1
ATOM 2545 C C . ASN A 1 343 ? -4.278 -5.619 21.423 1.00 79.19 343 ASN A C 1
ATOM 2547 O O . ASN A 1 343 ? -4.233 -5.126 22.546 1.00 79.19 343 ASN A O 1
ATOM 2551 N N . ILE A 1 344 ? -5.082 -5.128 20.478 1.00 86.44 344 ILE A N 1
ATOM 2552 C CA . ILE A 1 344 ? -5.952 -3.963 20.674 1.00 86.44 344 ILE A CA 1
ATOM 2553 C C . ILE A 1 344 ? -7.307 -4.460 21.165 1.00 86.44 344 ILE A C 1
ATOM 2555 O O . ILE A 1 344 ? -8.195 -4.772 20.374 1.00 86.44 344 ILE A O 1
ATOM 2559 N N . ALA A 1 345 ? -7.455 -4.568 22.484 1.00 90.75 345 ALA A N 1
ATOM 2560 C CA . ALA A 1 345 ? -8.656 -5.138 23.089 1.00 90.75 345 ALA A CA 1
ATOM 2561 C C . ALA A 1 345 ? -9.813 -4.135 23.156 1.00 90.75 345 ALA A C 1
ATOM 2563 O O . ALA A 1 345 ? -10.977 -4.536 23.117 1.00 90.75 345 ALA A O 1
ATOM 2564 N N . ALA A 1 346 ? -9.527 -2.835 23.254 1.00 93.19 346 ALA A N 1
ATOM 2565 C CA . ALA A 1 346 ? -10.574 -1.837 23.405 1.00 93.19 346 ALA A CA 1
ATOM 2566 C C . ALA A 1 346 ? -10.214 -0.477 22.812 1.00 93.19 346 ALA A C 1
ATOM 2568 O O . ALA A 1 346 ? -9.116 0.031 23.033 1.00 93.19 346 ALA A O 1
ATOM 2569 N N . ILE A 1 347 ? -11.182 0.155 22.145 1.00 92.88 347 ILE A N 1
ATOM 2570 C CA . ILE A 1 347 ? -11.061 1.514 21.604 1.00 92.88 347 ILE A CA 1
ATOM 2571 C C . ILE A 1 347 ? -12.231 2.403 22.033 1.00 92.88 347 ILE A C 1
ATOM 2573 O O . ILE A 1 347 ? -13.345 1.932 22.262 1.00 92.88 347 ILE A O 1
ATOM 2577 N N . SER A 1 348 ? -11.980 3.705 22.085 1.00 93.38 348 SER A N 1
ATOM 2578 C CA . SER A 1 348 ? -12.975 4.762 22.221 1.00 93.38 348 SER A CA 1
ATOM 2579 C C . SER A 1 348 ? -12.900 5.679 21.006 1.00 93.38 348 SER A C 1
ATOM 2581 O O . SER A 1 348 ? -11.821 6.146 20.633 1.00 93.38 348 SER A O 1
ATOM 2583 N N . LEU A 1 349 ? -14.041 5.893 20.357 1.00 92.00 349 LEU A N 1
ATOM 2584 C CA . LEU A 1 349 ? -14.140 6.719 19.159 1.00 92.00 349 LEU A CA 1
ATOM 2585 C C . LEU A 1 349 ? -14.163 8.220 19.519 1.00 92.00 349 LEU A C 1
ATOM 2587 O O . LEU A 1 349 ? -14.676 8.590 20.578 1.00 92.00 349 LEU A O 1
ATOM 2591 N N . PRO A 1 350 ? -13.649 9.107 18.645 1.00 89.56 350 PRO A N 1
ATOM 2592 C CA . PRO A 1 350 ? -13.611 10.538 18.922 1.00 89.56 350 PRO A CA 1
ATOM 2593 C C . PRO A 1 350 ? -15.019 11.136 18.996 1.00 89.56 350 PRO A C 1
ATOM 2595 O O . PRO A 1 350 ? -15.924 10.701 18.287 1.00 89.56 350 PRO A O 1
ATOM 2598 N N . ALA A 1 351 ? -15.184 12.197 19.793 1.00 88.94 351 ALA A N 1
ATOM 2599 C CA . ALA A 1 351 ? -16.469 12.872 20.028 1.00 88.94 351 ALA A CA 1
ATOM 2600 C C . ALA A 1 351 ? -17.203 13.314 18.749 1.00 88.94 351 ALA A C 1
ATOM 2602 O O . ALA A 1 351 ? -18.418 13.440 18.730 1.00 88.94 351 ALA A O 1
ATOM 2603 N N . ILE A 1 352 ? -16.461 13.553 17.675 1.00 88.44 352 ILE A N 1
ATOM 2604 C CA . ILE A 1 352 ? -16.981 14.028 16.391 1.00 88.44 352 ILE A CA 1
ATOM 2605 C C . ILE A 1 352 ? -17.303 12.895 15.397 1.00 88.44 352 ILE A C 1
ATOM 2607 O O . ILE A 1 352 ? -17.661 13.174 14.250 1.00 88.44 352 ILE A O 1
ATOM 2611 N N . ALA A 1 353 ? -17.104 11.630 15.784 1.00 90.69 353 ALA A N 1
ATOM 2612 C CA . ALA A 1 353 ? -17.337 10.493 14.905 1.00 90.69 353 ALA A CA 1
ATOM 2613 C C . ALA A 1 353 ? -18.820 10.412 14.521 1.00 90.69 353 ALA A C 1
ATOM 2615 O O . ALA A 1 353 ? -19.701 10.389 15.374 1.00 90.69 353 ALA A O 1
ATOM 2616 N N . LYS A 1 354 ? -19.077 10.328 13.218 1.00 91.94 354 LYS A N 1
ATOM 2617 C CA . LYS A 1 354 ? -20.406 10.162 12.612 1.00 91.94 354 LYS A CA 1
ATOM 2618 C C . LYS A 1 354 ? -20.543 8.842 11.863 1.00 91.94 354 LYS A C 1
ATOM 2620 O O . LYS A 1 354 ? -21.651 8.351 11.648 1.00 91.94 354 LYS A O 1
ATOM 2625 N N . GLN A 1 355 ? -19.421 8.271 11.435 1.00 92.38 355 GLN A N 1
ATOM 2626 C CA . GLN A 1 355 ? -19.394 7.072 10.613 1.00 92.38 355 GLN A CA 1
ATOM 2627 C C . GLN A 1 355 ? -18.205 6.180 10.964 1.00 92.38 355 GLN A C 1
ATOM 2629 O O . GLN A 1 355 ? -17.112 6.675 11.235 1.00 92.38 355 GLN A O 1
ATOM 2634 N N . ILE A 1 356 ? -18.411 4.865 10.890 1.00 92.88 356 ILE A N 1
ATOM 2635 C CA . ILE A 1 356 ? -17.363 3.847 10.990 1.00 92.88 356 ILE A CA 1
ATOM 2636 C C . ILE A 1 356 ? -17.194 3.159 9.633 1.00 92.88 356 ILE A C 1
ATOM 2638 O O . ILE A 1 356 ? -18.165 2.772 8.974 1.00 92.88 356 ILE A O 1
ATOM 2642 N N . SER A 1 357 ? -15.941 2.971 9.227 1.00 90.38 357 SER A N 1
ATOM 2643 C CA . SER A 1 357 ? -15.561 2.254 8.013 1.00 90.38 357 SER A CA 1
ATOM 2644 C C . SER A 1 357 ? -14.460 1.229 8.282 1.00 90.38 357 SER A C 1
ATOM 2646 O O . SER A 1 357 ? -13.598 1.451 9.129 1.00 90.38 357 SER A O 1
ATOM 2648 N N . LEU A 1 358 ? -14.510 0.098 7.574 1.00 89.06 358 LEU A N 1
ATOM 2649 C CA . LEU A 1 358 ? -13.448 -0.905 7.565 1.00 89.06 358 LEU A CA 1
ATOM 2650 C C . LEU A 1 358 ? -13.453 -1.708 6.257 1.00 89.06 358 LEU A C 1
ATOM 2652 O O . LEU A 1 358 ? -14.482 -2.204 5.790 1.00 89.06 358 LEU A O 1
ATOM 2656 N N . ALA A 1 359 ? -12.278 -1.846 5.654 1.00 83.31 359 ALA A N 1
ATOM 2657 C CA . ALA A 1 359 ? -12.067 -2.604 4.428 1.00 83.31 359 ALA A CA 1
ATOM 2658 C C . ALA A 1 359 ? -11.898 -4.103 4.710 1.00 83.31 359 ALA A C 1
ATOM 2660 O O . ALA A 1 359 ? -12.417 -4.918 3.943 1.00 83.31 359 ALA A O 1
ATOM 2661 N N . LYS A 1 360 ? -11.253 -4.468 5.823 1.00 84.69 360 LYS A N 1
ATOM 2662 C CA . LYS A 1 360 ? -10.904 -5.850 6.185 1.00 84.69 360 LYS A CA 1
ATOM 2663 C C . LYS A 1 360 ? -11.519 -6.262 7.527 1.00 84.69 360 LYS A C 1
ATOM 2665 O O . LYS A 1 360 ? -11.892 -5.403 8.321 1.00 84.69 360 LYS A O 1
ATOM 2670 N N . ALA A 1 361 ? -11.661 -7.569 7.744 1.00 89.38 361 ALA A N 1
ATOM 2671 C CA . ALA A 1 361 ? -12.149 -8.120 9.007 1.00 89.38 361 ALA A CA 1
ATOM 2672 C C . ALA A 1 361 ? -11.103 -7.933 10.106 1.00 89.38 361 ALA A C 1
ATOM 2674 O O . ALA A 1 361 ? -9.967 -8.364 9.944 1.00 89.38 361 ALA A O 1
ATOM 2675 N N . ILE A 1 362 ? -11.480 -7.282 11.203 1.00 89.12 362 ILE A N 1
ATOM 2676 C CA . ILE A 1 362 ? -10.591 -7.072 12.350 1.00 89.12 362 ILE A CA 1
ATOM 2677 C C . ILE A 1 362 ? -10.806 -8.195 13.373 1.00 89.12 362 ILE A C 1
ATOM 2679 O O . ILE A 1 362 ? -11.900 -8.748 13.480 1.00 89.12 362 ILE A O 1
ATOM 2683 N N . THR A 1 363 ? -9.770 -8.524 14.139 1.00 87.94 363 THR A N 1
ATOM 2684 C CA . THR A 1 363 ? -9.803 -9.549 15.195 1.00 87.94 363 THR A CA 1
ATOM 2685 C C . THR A 1 363 ? -9.263 -8.969 16.498 1.00 87.94 363 THR A C 1
ATOM 2687 O O . THR A 1 363 ? -8.573 -7.960 16.474 1.00 87.94 363 THR A O 1
ATOM 2690 N N . GLY A 1 364 ? -9.555 -9.586 17.642 1.00 87.94 364 GLY A N 1
ATOM 2691 C CA . GLY A 1 364 ? -8.990 -9.177 18.938 1.00 87.94 364 GLY A CA 1
ATOM 2692 C C . GLY A 1 364 ? -9.719 -8.027 19.641 1.00 87.94 364 GLY A C 1
ATOM 2693 O O . GLY A 1 364 ? -9.758 -8.027 20.868 1.00 87.94 364 GLY A O 1
ATOM 2694 N N . LEU A 1 365 ? -10.374 -7.119 18.906 1.00 93.19 365 LEU A N 1
ATOM 2695 C CA . LEU A 1 365 ? -11.149 -6.028 19.507 1.00 93.19 365 LEU A CA 1
ATOM 2696 C C . LEU A 1 365 ? -12.378 -6.552 20.274 1.00 93.19 365 LEU A C 1
ATOM 2698 O O . LEU A 1 365 ? -13.313 -7.084 19.678 1.00 93.19 365 LEU A O 1
ATOM 2702 N N . LYS A 1 366 ? -12.395 -6.351 21.594 1.00 94.81 366 LYS A N 1
ATOM 2703 C CA . LYS A 1 366 ? -13.457 -6.787 22.517 1.00 94.81 366 LYS A CA 1
ATOM 2704 C C . LYS A 1 366 ? -14.424 -5.680 22.890 1.00 94.81 366 LYS A C 1
ATOM 2706 O O . LYS A 1 366 ? -15.598 -5.954 23.106 1.00 94.81 366 LYS A O 1
ATOM 2711 N N . VAL A 1 367 ? -13.960 -4.433 22.971 1.00 96.50 367 VAL A N 1
ATOM 2712 C CA . VAL A 1 367 ? -14.799 -3.297 23.375 1.00 96.50 367 VAL A CA 1
ATOM 2713 C C . VAL A 1 367 ? -14.634 -2.129 22.410 1.00 96.50 367 VAL A C 1
ATOM 2715 O O . VAL A 1 367 ? -13.528 -1.667 22.144 1.00 96.50 367 VAL A O 1
ATOM 2718 N N . MET A 1 368 ? -15.751 -1.592 21.928 1.00 96.38 368 MET A N 1
ATOM 2719 C CA . MET A 1 368 ? -15.786 -0.332 21.189 1.00 96.38 368 MET A CA 1
ATOM 2720 C C . MET A 1 368 ? -16.725 0.638 21.893 1.00 96.38 368 MET A C 1
ATOM 2722 O O . MET A 1 368 ? -17.917 0.368 22.026 1.00 96.38 368 MET A O 1
ATOM 2726 N N . VAL A 1 369 ? -16.189 1.769 22.342 1.00 96.62 369 VAL A N 1
ATOM 2727 C CA . VAL A 1 369 ? -16.964 2.836 22.978 1.00 96.62 369 VAL A CA 1
ATOM 2728 C C . VAL A 1 369 ? -17.312 3.892 21.937 1.00 96.62 369 VAL A C 1
ATOM 2730 O O . VAL A 1 369 ? -16.423 4.501 21.340 1.00 96.62 369 VAL A O 1
ATOM 2733 N N . LEU A 1 370 ? -18.608 4.103 21.711 1.00 95.06 370 LEU A N 1
ATOM 2734 C CA . LEU A 1 370 ? -19.102 5.173 20.850 1.00 95.06 370 LEU A CA 1
ATOM 2735 C C . LEU A 1 370 ? -19.176 6.494 21.638 1.00 95.06 370 LEU A C 1
ATOM 2737 O O . LEU A 1 370 ? -19.526 6.477 22.823 1.00 95.06 370 LEU A O 1
ATOM 2741 N N . PRO A 1 371 ? -18.872 7.646 21.015 1.00 92.50 371 PRO A N 1
ATOM 2742 C CA . PRO A 1 371 ? -18.932 8.941 21.666 1.00 92.50 371 PRO A CA 1
ATOM 2743 C C . PRO A 1 371 ? -20.346 9.323 22.103 1.00 92.50 371 PRO A C 1
ATOM 2745 O O . PRO A 1 371 ? -21.353 8.934 21.507 1.00 92.50 371 PRO A O 1
ATOM 2748 N N . GLN A 1 372 ? -20.391 10.180 23.120 1.00 88.62 372 GLN A N 1
ATOM 2749 C CA . GLN A 1 372 ? -21.595 10.863 23.582 1.00 88.62 372 GLN A CA 1
ATOM 2750 C C . GLN A 1 372 ? -21.999 11.928 22.553 1.00 88.62 372 GLN A C 1
ATOM 2752 O O . GLN A 1 372 ? -21.540 13.065 22.612 1.00 88.62 372 GLN A O 1
ATOM 2757 N N . THR A 1 373 ? -22.815 11.534 21.576 1.00 85.50 373 THR A N 1
ATOM 2758 C CA . THR A 1 373 ? -23.308 12.400 20.494 1.00 85.50 373 THR A CA 1
ATOM 2759 C C . THR A 1 373 ? -24.824 12.302 20.366 1.00 85.50 373 THR A C 1
ATOM 2761 O O . THR A 1 373 ? -25.435 11.295 20.735 1.00 85.50 373 THR A O 1
ATOM 2764 N N . ASP A 1 374 ? -25.442 13.363 19.844 1.00 82.25 374 ASP A N 1
ATOM 2765 C CA . ASP A 1 374 ? -26.891 13.397 19.625 1.00 82.25 374 ASP A CA 1
ATOM 2766 C C . ASP A 1 374 ? -27.324 12.499 18.458 1.00 82.25 374 ASP A C 1
ATOM 2768 O O . ASP A 1 374 ? -28.395 11.879 18.510 1.00 82.25 374 ASP A O 1
ATOM 2772 N N . GLU A 1 375 ? -26.478 12.416 17.428 1.00 88.06 375 GLU A N 1
ATOM 2773 C CA . GLU A 1 375 ? -26.679 11.626 16.213 1.00 88.06 375 GLU A CA 1
ATOM 2774 C C . GLU A 1 375 ? -26.226 10.169 16.408 1.00 88.06 375 GLU A C 1
ATOM 2776 O O . GLU A 1 375 ? -25.261 9.879 17.111 1.00 88.06 375 GLU A O 1
ATOM 2781 N N . LEU A 1 376 ? -26.915 9.225 15.759 1.00 92.12 376 LEU A N 1
ATOM 2782 C CA . LEU A 1 376 ? -26.460 7.835 15.713 1.00 92.12 376 LEU A CA 1
ATOM 2783 C C . LEU A 1 376 ? -25.264 7.710 14.767 1.00 92.12 376 LEU A C 1
ATOM 2785 O O . LEU A 1 376 ? -25.315 8.164 13.623 1.00 92.12 376 LEU A O 1
ATOM 2789 N N . ILE A 1 377 ? -24.222 7.011 15.210 1.00 94.12 377 ILE A N 1
ATOM 2790 C CA . ILE A 1 377 ? -23.088 6.684 14.347 1.00 94.12 377 ILE A CA 1
ATOM 2791 C C . ILE A 1 377 ? -23.526 5.667 13.307 1.00 94.12 377 ILE A C 1
ATOM 2793 O O . ILE A 1 377 ? -24.144 4.648 13.623 1.00 94.12 377 ILE A O 1
ATOM 2797 N N . THR A 1 378 ? -23.173 5.934 12.058 1.00 94.25 378 THR A N 1
ATOM 2798 C CA . THR A 1 378 ? -23.513 5.082 10.921 1.00 94.25 378 THR A CA 1
ATOM 2799 C C . THR A 1 378 ? -22.427 4.044 10.642 1.00 94.25 378 THR A C 1
ATOM 2801 O O . THR A 1 378 ? -21.231 4.317 10.741 1.00 94.25 378 THR A O 1
ATOM 2804 N N . ILE A 1 379 ? -22.841 2.835 10.269 1.00 94.44 379 ILE A N 1
ATOM 2805 C CA . ILE A 1 379 ? -21.964 1.750 9.815 1.00 94.44 379 ILE A CA 1
ATOM 2806 C C . ILE A 1 379 ? -22.737 0.910 8.790 1.00 94.44 379 ILE A C 1
ATOM 2808 O O . ILE A 1 379 ? -23.934 0.687 8.945 1.00 94.44 379 ILE A O 1
ATOM 2812 N N . SER A 1 380 ? -22.100 0.488 7.697 1.00 93.38 380 SER A N 1
ATOM 2813 C CA . SER A 1 380 ? -22.775 -0.355 6.702 1.00 93.38 380 SER A CA 1
ATOM 2814 C C . SER A 1 380 ? -22.920 -1.797 7.201 1.00 93.38 380 SER A C 1
ATOM 2816 O O . SER A 1 380 ? -22.078 -2.294 7.951 1.00 93.38 380 SER A O 1
ATOM 2818 N N . ALA A 1 381 ? -23.932 -2.519 6.711 1.00 90.19 381 ALA A N 1
ATOM 2819 C CA . ALA A 1 381 ? -24.108 -3.942 7.019 1.00 90.19 381 ALA A CA 1
ATOM 2820 C C . ALA A 1 381 ? -22.874 -4.786 6.631 1.00 90.19 381 ALA A C 1
ATOM 2822 O O . ALA A 1 381 ? -22.460 -5.671 7.378 1.00 90.19 381 ALA A O 1
ATOM 2823 N N . SER A 1 382 ? -22.232 -4.456 5.503 1.00 90.94 382 SER A N 1
ATOM 2824 C CA . SER A 1 382 ? -20.986 -5.093 5.057 1.00 90.94 382 SER A CA 1
ATOM 2825 C C . SER A 1 382 ? -19.807 -4.867 6.007 1.00 90.94 382 SER A C 1
ATOM 2827 O O . SER A 1 382 ? -18.922 -5.714 6.090 1.00 90.94 382 SER A O 1
ATOM 2829 N N . ASN A 1 383 ? -19.788 -3.746 6.728 1.00 93.31 383 ASN A N 1
ATOM 2830 C CA . ASN A 1 383 ? -18.754 -3.426 7.704 1.00 93.31 383 ASN A CA 1
ATOM 2831 C C . ASN A 1 383 ? -19.051 -4.056 9.069 1.00 93.31 383 ASN A C 1
ATOM 2833 O O . ASN A 1 383 ? -18.121 -4.489 9.739 1.00 93.31 383 ASN A O 1
ATOM 2837 N N . ILE A 1 384 ? -20.325 -4.194 9.455 1.00 93.38 384 ILE A N 1
ATOM 2838 C CA . ILE A 1 384 ? -20.706 -4.956 10.655 1.00 93.38 384 ILE A CA 1
ATOM 2839 C C . ILE A 1 384 ? -20.239 -6.404 10.570 1.00 93.38 384 ILE A C 1
ATOM 2841 O O . ILE A 1 384 ? -19.704 -6.923 11.545 1.00 93.38 384 ILE A O 1
ATOM 2845 N N . ALA A 1 385 ? -20.401 -7.041 9.409 1.00 91.88 385 ALA A N 1
ATOM 2846 C CA . ALA A 1 385 ? -19.986 -8.427 9.198 1.00 91.88 385 ALA A CA 1
ATOM 2847 C C . ALA A 1 385 ? -18.467 -8.651 9.368 1.00 91.88 385 ALA A C 1
ATOM 2849 O O . ALA A 1 385 ? -18.023 -9.790 9.466 1.00 91.88 385 ALA A O 1
ATOM 2850 N N . LYS A 1 386 ? -17.675 -7.572 9.391 1.00 93.94 386 LYS A N 1
ATOM 2851 C CA . LYS A 1 386 ? -16.215 -7.575 9.559 1.00 93.94 386 LYS A CA 1
ATOM 2852 C C . LYS A 1 386 ? -15.770 -7.269 10.995 1.00 93.94 386 LYS A C 1
ATOM 2854 O O . LYS A 1 386 ? -14.568 -7.259 11.261 1.00 93.94 386 LYS A O 1
ATOM 2859 N N . LEU A 1 387 ? -16.707 -6.972 11.897 1.00 94.44 387 LEU A N 1
ATOM 2860 C CA . LEU A 1 387 ? -16.425 -6.788 13.319 1.00 94.44 387 LEU A CA 1
ATOM 2861 C C . LEU A 1 387 ? -16.331 -8.153 14.024 1.00 94.44 387 LEU A C 1
ATOM 2863 O O . LEU A 1 387 ? -17.034 -9.083 13.622 1.00 94.44 387 LEU A O 1
ATOM 2867 N N . PRO A 1 388 ? -15.539 -8.279 15.105 1.00 94.50 388 PRO A N 1
ATOM 2868 C CA . PRO A 1 388 ? -15.434 -9.524 15.859 1.00 94.50 388 PRO A CA 1
ATOM 2869 C C . PRO A 1 388 ? -16.800 -9.964 16.391 1.00 94.50 388 PRO A C 1
ATOM 2871 O O . PRO A 1 388 ? -17.630 -9.132 16.774 1.00 94.50 388 PRO A O 1
ATOM 2874 N N . SER A 1 389 ? -17.059 -11.274 16.409 1.00 93.38 389 SER A N 1
ATOM 2875 C CA . SER A 1 389 ? -18.343 -11.830 16.862 1.00 93.38 389 SER A CA 1
ATOM 2876 C C . SER A 1 389 ? -18.613 -11.552 18.342 1.00 93.38 389 SER A C 1
ATOM 2878 O O . SER A 1 389 ? -19.766 -11.408 18.734 1.00 93.38 389 SER A O 1
ATOM 2880 N N . ASP A 1 390 ? -17.555 -11.420 19.133 1.00 93.88 390 ASP A N 1
ATOM 2881 C CA . ASP A 1 390 ? -17.538 -11.182 20.575 1.00 93.88 390 ASP A CA 1
ATOM 2882 C C . ASP A 1 390 ? -17.307 -9.710 20.963 1.00 93.88 390 ASP A C 1
ATOM 2884 O O . ASP A 1 390 ? -17.137 -9.402 22.141 1.00 93.88 390 ASP A O 1
ATOM 2888 N N . LEU A 1 391 ? -17.324 -8.791 19.992 1.00 96.50 391 LEU A N 1
ATOM 2889 C CA . LEU A 1 391 ? -17.221 -7.355 20.243 1.00 96.50 391 LEU A CA 1
ATOM 2890 C C . LEU A 1 391 ? -18.444 -6.835 21.010 1.00 96.50 391 LEU A C 1
ATOM 2892 O O . LEU A 1 391 ? -19.566 -6.914 20.510 1.00 96.50 391 LEU A O 1
ATOM 2896 N N . ILE A 1 392 ? -18.204 -6.182 22.145 1.00 97.62 392 ILE A N 1
ATOM 2897 C CA . ILE A 1 392 ? -19.182 -5.387 22.886 1.00 97.62 392 ILE A CA 1
ATOM 2898 C C . ILE A 1 392 ? -19.112 -3.924 22.446 1.00 97.62 392 ILE A C 1
ATOM 2900 O O . ILE A 1 392 ? -18.067 -3.273 22.527 1.00 97.62 392 ILE A O 1
ATOM 2904 N N . VAL A 1 393 ? -20.253 -3.378 22.025 1.00 97.50 393 VAL A N 1
ATOM 2905 C CA . VAL A 1 393 ? -20.381 -1.968 21.638 1.00 97.50 393 VAL A CA 1
ATOM 2906 C C . VAL A 1 393 ? -21.038 -1.204 22.780 1.00 97.50 393 VAL A C 1
ATOM 2908 O O . VAL A 1 393 ? -22.215 -1.400 23.083 1.00 97.50 393 VAL A O 1
ATOM 2911 N N . LYS A 1 394 ? -20.270 -0.326 23.426 1.00 97.38 394 LYS A N 1
ATOM 2912 C CA . LYS A 1 394 ? -20.754 0.552 24.493 1.00 97.38 394 LYS A CA 1
ATOM 2913 C C . LYS A 1 394 ? -21.264 1.851 23.876 1.00 97.38 394 LYS A C 1
ATOM 2915 O O . LYS A 1 394 ? -20.503 2.570 23.231 1.00 97.38 394 LYS A O 1
ATOM 2920 N N . VAL A 1 395 ? -22.542 2.155 24.079 1.00 96.56 395 VAL A N 1
ATOM 2921 C CA . VAL A 1 395 ? -23.214 3.342 23.521 1.00 96.56 395 VAL A CA 1
ATOM 2922 C C . VAL A 1 395 ? -23.700 4.273 24.632 1.00 96.56 395 VAL A C 1
ATOM 2924 O O . VAL A 1 395 ? -23.870 3.814 25.761 1.00 96.56 395 VAL A O 1
ATOM 2927 N N . PRO A 1 396 ? -23.969 5.562 24.356 1.00 95.00 396 PRO A N 1
ATOM 2928 C CA . PRO A 1 396 ? -24.613 6.455 25.320 1.00 95.00 396 PRO A CA 1
ATOM 2929 C C . PRO A 1 396 ? -25.838 5.810 25.979 1.00 95.00 396 PRO A C 1
ATOM 2931 O O . PRO A 1 396 ? -26.732 5.341 25.273 1.00 95.00 396 PRO A O 1
ATOM 2934 N N . ALA A 1 397 ? -25.903 5.789 27.316 1.00 92.62 397 ALA A N 1
ATOM 2935 C CA . ALA A 1 397 ? -26.955 5.077 28.051 1.00 92.62 397 ALA A CA 1
ATOM 2936 C C . ALA A 1 397 ? -28.375 5.483 27.609 1.00 92.62 397 ALA A C 1
ATOM 2938 O O . ALA A 1 397 ? -29.218 4.625 27.360 1.00 92.62 397 ALA A O 1
ATOM 2939 N N . GLY A 1 398 ? -28.613 6.783 27.393 1.00 92.62 398 GLY A N 1
ATOM 2940 C CA . GLY A 1 398 ? -29.893 7.312 26.901 1.00 92.62 398 GLY A CA 1
ATOM 2941 C C . GLY A 1 398 ? -30.216 7.002 25.431 1.00 92.62 398 GLY A C 1
ATOM 2942 O O . GLY A 1 398 ? -31.278 7.381 24.947 1.00 92.62 398 GLY A O 1
ATOM 2943 N N . LYS A 1 399 ? -29.312 6.340 24.699 1.00 93.81 399 LYS A N 1
ATOM 2944 C CA . LYS A 1 399 ? -29.475 5.953 23.288 1.00 93.81 399 LYS A CA 1
ATOM 2945 C C . LYS A 1 399 ? -29.468 4.433 23.093 1.00 93.81 399 LYS A C 1
ATOM 2947 O O . LYS A 1 399 ? -29.498 3.989 21.948 1.00 93.81 399 LYS A O 1
ATOM 2952 N N . LEU A 1 400 ? -29.435 3.639 24.167 1.00 95.44 400 LEU A N 1
ATOM 2953 C CA . LEU A 1 400 ? -29.322 2.179 24.089 1.00 95.44 400 LEU A CA 1
ATOM 2954 C C . LEU A 1 400 ? -30.395 1.556 23.183 1.00 95.44 400 LEU A C 1
ATOM 2956 O O . LEU A 1 400 ? -30.060 0.855 22.229 1.00 95.44 400 LEU A O 1
ATOM 2960 N N . ASP A 1 401 ? -31.667 1.858 23.442 1.00 95.44 401 ASP A N 1
ATOM 2961 C CA . ASP A 1 401 ? -32.786 1.300 22.672 1.00 95.44 401 ASP A CA 1
ATOM 2962 C C . ASP A 1 401 ? -32.783 1.787 21.218 1.00 95.44 401 ASP A C 1
ATOM 2964 O O . ASP A 1 401 ? -33.091 1.023 20.303 1.00 95.44 401 ASP A O 1
ATOM 2968 N N . LEU A 1 402 ? -32.355 3.034 20.987 1.00 95.06 402 LEU A N 1
ATOM 2969 C CA . LEU A 1 402 ? -32.224 3.598 19.643 1.00 95.06 402 LEU A CA 1
ATOM 2970 C C . LEU A 1 402 ? -31.156 2.861 18.832 1.00 95.06 402 LEU A C 1
ATOM 2972 O O . LEU A 1 402 ? -31.419 2.483 17.694 1.00 95.06 402 LEU A O 1
ATOM 2976 N N . TYR A 1 403 ? -29.979 2.607 19.413 1.00 95.38 403 TYR A N 1
ATOM 2977 C CA . TYR A 1 403 ? -28.934 1.824 18.751 1.00 95.38 403 TYR A CA 1
ATOM 2978 C C . TYR A 1 403 ? -29.384 0.381 18.491 1.00 95.38 403 TYR A C 1
ATOM 2980 O O . TYR A 1 403 ? -29.159 -0.129 17.400 1.00 95.38 403 TYR A O 1
ATOM 2988 N N . LYS A 1 404 ? -30.071 -0.274 19.437 1.00 96.06 404 LYS A N 1
ATOM 2989 C CA . LYS A 1 404 ? -30.569 -1.649 19.237 1.00 96.06 404 LYS A CA 1
ATOM 2990 C C . LYS A 1 404 ? -31.635 -1.761 18.144 1.00 96.06 404 LYS A C 1
ATOM 2992 O O . LYS A 1 404 ? -31.706 -2.794 17.484 1.00 96.06 404 LYS A O 1
ATOM 2997 N N . ALA A 1 405 ? -32.446 -0.723 17.946 1.00 94.75 405 ALA A N 1
ATOM 2998 C CA . ALA A 1 405 ? -33.495 -0.703 16.928 1.00 94.75 405 ALA A CA 1
ATOM 2999 C C . ALA A 1 405 ? -33.007 -0.256 15.538 1.00 94.75 405 ALA A C 1
ATOM 3001 O O . ALA A 1 405 ? -33.667 -0.543 14.539 1.00 94.75 405 ALA A O 1
ATOM 3002 N N . ALA A 1 406 ? -31.878 0.454 15.455 1.00 93.50 406 ALA A N 1
ATOM 3003 C CA . ALA A 1 406 ? -31.422 1.066 14.213 1.00 93.50 406 ALA A CA 1
ATOM 3004 C C . ALA A 1 406 ? -30.990 0.024 13.166 1.00 93.50 406 ALA A C 1
ATOM 3006 O O . ALA A 1 406 ? -30.271 -0.926 13.475 1.00 93.50 406 ALA A O 1
ATOM 3007 N N . ASP A 1 407 ? -31.378 0.213 11.900 1.00 88.25 407 ASP A N 1
ATOM 3008 C CA . ASP A 1 407 ? -31.103 -0.743 10.812 1.00 88.25 407 ASP A CA 1
ATOM 3009 C C . ASP A 1 407 ? -29.616 -1.067 10.639 1.00 88.25 407 ASP A C 1
ATOM 3011 O O . ASP A 1 407 ? -29.250 -2.193 10.304 1.00 88.25 407 ASP A O 1
ATOM 3015 N N . ASN A 1 408 ? -28.762 -0.085 10.914 1.00 87.31 408 ASN A N 1
ATOM 3016 C CA . ASN A 1 408 ? -27.313 -0.183 10.864 1.00 87.31 408 ASN A CA 1
ATOM 3017 C C . ASN A 1 408 ? -26.678 -0.832 12.098 1.00 87.31 408 ASN A C 1
ATOM 3019 O O . ASN A 1 408 ? -25.464 -0.845 12.154 1.00 87.31 408 ASN A O 1
ATOM 3023 N N . TRP A 1 409 ? -27.436 -1.319 13.081 1.00 94.62 409 TRP A N 1
ATOM 3024 C CA . TRP A 1 409 ? -26.905 -1.897 14.329 1.00 94.62 409 TRP A CA 1
ATOM 3025 C C . TRP A 1 409 ? -27.717 -3.096 14.837 1.00 94.62 409 TRP A C 1
ATOM 3027 O O . TRP A 1 409 ? -27.184 -3.941 15.554 1.00 94.62 409 TRP A O 1
ATOM 3037 N N . LYS A 1 410 ? -28.988 -3.219 14.436 1.00 93.75 410 LYS A N 1
ATOM 3038 C CA . LYS A 1 410 ? -29.942 -4.223 14.932 1.00 93.75 410 LYS A CA 1
ATOM 3039 C C . LYS A 1 410 ? -29.483 -5.672 14.783 1.00 93.75 410 LYS A C 1
ATOM 3041 O O . LYS A 1 410 ? -29.892 -6.524 15.561 1.00 93.75 410 LYS A O 1
ATOM 3046 N N . THR A 1 411 ? -28.625 -5.961 13.804 1.00 93.94 411 THR A N 1
ATOM 3047 C CA . THR A 1 411 ? -28.070 -7.306 13.579 1.00 93.94 411 THR A CA 1
ATOM 3048 C C . THR A 1 411 ? -27.121 -7.755 14.685 1.00 93.94 411 THR A C 1
ATOM 3050 O O . THR A 1 411 ? -26.794 -8.934 14.751 1.00 93.94 411 THR A O 1
ATOM 3053 N N . ILE A 1 412 ? -26.673 -6.824 15.529 1.00 95.56 412 ILE A N 1
ATOM 3054 C CA . ILE A 1 412 ? -25.726 -7.060 16.619 1.00 95.56 412 ILE A CA 1
ATOM 3055 C C . ILE A 1 412 ? -26.237 -6.491 17.949 1.00 95.56 412 ILE A C 1
ATOM 3057 O O . ILE A 1 412 ? -25.447 -6.192 18.845 1.00 95.56 412 ILE A O 1
ATOM 3061 N N . ALA A 1 413 ? -27.557 -6.299 18.063 1.00 96.62 413 ALA A N 1
ATOM 3062 C CA . ALA A 1 413 ? -28.218 -5.650 19.193 1.00 96.62 413 ALA A CA 1
ATOM 3063 C C . ALA A 1 413 ? -27.983 -6.352 20.542 1.00 96.62 413 ALA A C 1
ATOM 3065 O O . ALA A 1 413 ? -27.981 -5.700 21.587 1.00 96.62 413 ALA A O 1
ATOM 3066 N N . ASP A 1 414 ? -27.763 -7.665 20.529 1.00 96.62 414 ASP A N 1
ATOM 3067 C CA . ASP A 1 414 ? -27.402 -8.489 21.685 1.00 96.62 414 ASP A CA 1
ATOM 3068 C C . ASP A 1 414 ? -26.038 -8.114 22.285 1.00 96.62 414 ASP A C 1
ATOM 3070 O O . ASP A 1 414 ? -25.808 -8.322 23.475 1.00 96.62 414 ASP A O 1
ATOM 3074 N N . ARG A 1 415 ? -25.172 -7.474 21.493 1.00 97.06 415 ARG A N 1
ATOM 3075 C CA . ARG A 1 415 ? -23.818 -7.056 21.884 1.00 97.06 415 ARG A CA 1
ATOM 3076 C C . ARG A 1 415 ? -23.703 -5.561 22.189 1.00 97.06 415 ARG A C 1
ATOM 3078 O O 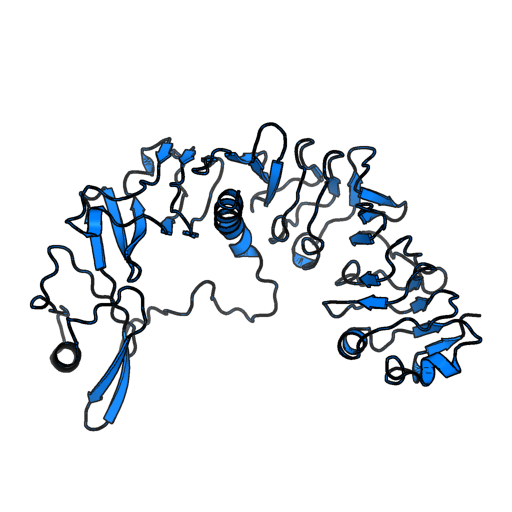. ARG A 1 415 ? -22.615 -5.066 22.484 1.00 97.06 415 ARG A O 1
ATOM 3085 N N . ILE A 1 416 ? -24.813 -4.827 22.098 1.00 97.69 416 ILE A N 1
ATOM 3086 C CA . ILE A 1 416 ? -24.875 -3.393 22.395 1.00 97.69 416 ILE A CA 1
ATOM 3087 C C . ILE A 1 416 ? -25.289 -3.203 23.854 1.00 97.69 416 ILE A C 1
ATOM 3089 O O . ILE A 1 416 ? -26.350 -3.672 24.282 1.00 97.69 416 ILE A O 1
ATOM 3093 N N . VAL A 1 417 ? -24.472 -2.473 24.611 1.00 97.44 417 VAL A N 1
ATOM 3094 C CA . VAL A 1 417 ? -24.689 -2.199 26.038 1.00 97.44 417 VAL A CA 1
ATOM 3095 C C . VAL A 1 417 ? -24.571 -0.707 26.337 1.00 97.44 417 VAL A C 1
ATOM 3097 O O . VAL A 1 417 ? -23.928 0.044 25.601 1.00 97.44 417 VAL A O 1
ATOM 3100 N N . ALA A 1 418 ? -25.190 -0.265 27.430 1.00 95.62 418 ALA A N 1
ATOM 3101 C CA . ALA A 1 418 ? -25.021 1.102 27.904 1.00 95.62 418 ALA A CA 1
ATOM 3102 C C . ALA A 1 418 ? -23.580 1.325 28.391 1.00 95.62 418 ALA A C 1
ATOM 3104 O O . ALA A 1 418 ? -23.028 0.509 29.131 1.00 95.62 418 ALA A O 1
ATOM 3105 N N . ASN A 1 419 ? -22.986 2.442 27.983 1.00 90.94 419 ASN A N 1
ATOM 3106 C CA . ASN A 1 419 ? -21.786 2.984 28.597 1.00 90.94 419 ASN A CA 1
ATOM 3107 C C . ASN A 1 419 ? -22.211 3.713 29.877 1.00 90.94 419 ASN A C 1
ATOM 3109 O O . ASN A 1 419 ? -22.956 4.694 29.785 1.00 90.94 419 ASN A O 1
ATOM 3113 N N . ALA A 1 420 ? -21.814 3.165 31.026 1.00 74.44 420 ALA A N 1
ATOM 3114 C CA . ALA A 1 420 ? -22.161 3.680 32.350 1.00 74.44 420 ALA A CA 1
ATOM 3115 C C . ALA A 1 420 ? -21.487 5.022 32.653 1.00 74.44 420 ALA A C 1
ATOM 3117 O O . ALA A 1 420 ? -20.351 5.233 32.165 1.00 74.44 420 ALA A O 1
#

Foldseek 3Di:
DPQVVLVCVQVLVLLCVLQDFPDDDDDPPVDPDDDPDDDDDDHADEDEDADDDDLVPPDPDDPDDPVVVVQSVQVSVQDDPVPQFAPDWDWDWGADPNDTDIDTYGYWYWYCQPVQFIWTDGNVLAIETADGDCLLVDQEDEDDQAQCRDDPPSRVRGHQHYADENPHPNHQEYEYDSNHRHYHYDDDARHWYAYNVGWIFTDDLQFTWTGPDDQEIEGSAGHPPNQAQEAEDDLSYQEYDLSRQSAAHANYQEYEAEQNHQYYDLNVCLRCNRHVNHAAYYYPDDHPQWDADPQRFIWGPHDPWIATRAGGQNAQQQDPVGAHEDPIPDLEHEPSNQAPPLSDQHHEYDQNHQEYDYDAQHHNHQEYEYHPDPHDRAYDPVRVVSYDLNHAYEYAQVCLVVQCPDPRRVVPNVRYDHDD

pLDDT: mean 70.96, std 20.82, range [20.33, 97.69]

Secondary structure (DSSP, 8-state):
--SHHHHHHHHHHHHHTT---S-S-S---SS-------SSS---------SS--GGG-----TT-HHHHHHHHHHHHT--GGG--BTSEEEEEEEETTEEEEEEEEB--EEEETTTEEEEE-TTS-EEEEEETTGGG-SEEE--SS-TTSPTTGGGS-EEEEE--B--TT--EEEPPTT--EEE--B-TTPEEE-TTS-EEEEETTEEEEESSSS-EEEEEE-TT---SEEE--TTEEEE-TTTT-S--TT--EEEE-TT--EE-GGGGS-GGGSTT--EEEESS--SSEEE-TT--EEE--TT--EEEE--SSS-SS-SSS-EE-----SEEEGGGGTT-SS--EEE--TT--EEE-SS---S--EEEPP--SSPPEE-HHHHTTS-TT-EEEEEGGGHHHHHHSTTTGGGGGGEEEE-

Sequence (420 aa):
MKKSILVLSSVALLALAGCGGEGSTSSSEASAYHVETSAAFVGNNTVTFASDFNETQFEIEDANSVKVSSVTKTMVAGFDSKQAKFGKDLTATVTYQGQKLPLTYQISSSYTIDNAYSVILHDDETIRLDYVSDFSSKSTYTIPENLEALPSPLNTWPVTDFNQSLDYPTLTTLTLNQSLSVLSSTMKNVLEIVPADGGKIAYQDGLLMANTGTYDQTLLGVQSSYSTVTMSLPEGVKSIESCALSHAISSVTSLVLPVSLSSMSTDIFLNWTNLPNLASVSLAGSSTSFKVDESGVLYSVLGTNSKAILAPFANPIGTEAAPYAITGTASTVNLNFIYGHTNIAAISLPAIAKQISLAKAITGLKVMVLPQTDELITISASNIAKLPSDLIVKVPAGKLDLYKAADNWKTIADRIVANA

Radius of gyration: 28.38 Å; chains: 1; bounding box: 63×57×80 Å